Protein AF-A0A2P2C158-F1 (afdb_monomer_lite)

Radius of gyration: 28.95 Å; chains: 1; bounding box: 65×92×69 Å

pLDDT: mean 73.7, std 29.01, range [21.94, 98.81]

Foldseek 3Di:
DDDAFEEEEEEQELPLFGHQQLLLVLLVLLACVQRVRHHYDRQYFAFLAPCLQVNLVVQAPDKDWDWDWFQEQQRDIFIDTWIQGPQQEIEEHQCRFAFPVRDPDQDAPSGDSQRVLLNQLVSQPDPSHQEYEYRQPGGLYQQLLPNNQVSQPKDFADDPPDLTAIDLVSGRAGHNNAYEYAAQFQQFCADCSHQLNPPSVVSVDDPVSSVVSRVNSVSVCVRQPDDSNGGRCSGSNNSNVCCCRRHVYHYDRRRVVSCVSNVVLVSLLRGQEYEYEYAEAEPVNCPRGNNVVSVVSNVVSLHFYAYEYCYYDDDDAQRYHHLQVVQVHSVSCSHCVSVSSSHNDDDDDPRGPHRPDDDDDDDDDDDDDDDDDDDDDDDDDDDDDWDWDWDDDDPPDTDTDTDDDDDDDDDDDDPDDDDDPDPDDDDDDDDDDDDDDDDDDDDDDDDDDDDDDDDDDDDDDDDDDDDDPDDDDDDDDDD

Structure (mmCIF, N/CA/C/O backbone):
data_AF-A0A2P2C158-F1
#
_entry.id   AF-A0A2P2C158-F1
#
loop_
_atom_site.group_PDB
_atom_site.id
_atom_site.type_symbol
_atom_site.label_atom_id
_atom_site.label_alt_id
_atom_site.label_comp_id
_atom_site.label_asym_id
_atom_site.label_entity_id
_atom_site.label_seq_id
_atom_site.pdbx_PDB_ins_code
_atom_site.Cartn_x
_atom_site.Cartn_y
_atom_site.Cartn_z
_atom_site.occupancy
_atom_site.B_iso_or_equiv
_atom_site.auth_seq_id
_atom_site.auth_comp_id
_atom_site.auth_asym_id
_atom_site.auth_atom_id
_atom_site.pdbx_PDB_model_num
ATOM 1 N N . MET A 1 1 ? -27.303 4.828 34.724 1.00 49.69 1 MET A N 1
ATOM 2 C CA . MET A 1 1 ? -26.434 3.895 33.976 1.00 49.69 1 MET A CA 1
ATOM 3 C C . MET A 1 1 ? -26.102 4.553 32.654 1.00 49.69 1 MET A C 1
ATOM 5 O O . MET A 1 1 ? -27.000 5.136 32.056 1.00 49.69 1 MET A O 1
ATOM 9 N N . SER A 1 2 ? -24.827 4.560 32.266 1.00 62.56 2 SER A N 1
ATOM 10 C CA . SER A 1 2 ? -24.436 5.016 30.929 1.00 62.56 2 SER A CA 1
ATOM 11 C C . SER A 1 2 ? -25.048 4.052 29.902 1.00 62.56 2 SER A C 1
ATOM 13 O O . SER A 1 2 ? -25.154 2.861 30.185 1.00 62.56 2 SER A O 1
ATOM 15 N N . ILE A 1 3 ? -25.552 4.563 28.779 1.00 79.94 3 ILE A N 1
ATOM 16 C CA . ILE A 1 3 ? -26.057 3.713 27.693 1.00 79.94 3 ILE A CA 1
ATOM 17 C C . ILE A 1 3 ? -24.836 3.037 27.061 1.00 79.94 3 ILE A C 1
ATOM 19 O O . ILE A 1 3 ? -23.891 3.741 26.708 1.00 79.94 3 ILE A O 1
ATOM 23 N N . ALA A 1 4 ? -24.858 1.706 26.955 1.00 88.31 4 ALA A N 1
ATOM 24 C CA . ALA A 1 4 ? -23.814 0.944 26.276 1.00 88.31 4 ALA A CA 1
ATOM 25 C C . ALA A 1 4 ? -23.707 1.398 24.814 1.00 88.31 4 ALA A C 1
ATOM 27 O O . ALA A 1 4 ? -24.724 1.503 24.121 1.00 88.31 4 ALA A O 1
ATOM 28 N N . LEU A 1 5 ? -22.491 1.697 24.371 1.00 92.81 5 LEU A N 1
ATOM 29 C CA . LEU A 1 5 ? -22.207 2.180 23.023 1.00 92.81 5 LEU A CA 1
ATOM 30 C C . LEU A 1 5 ? -21.733 1.038 22.131 1.00 92.81 5 LEU A C 1
ATOM 32 O O . LEU A 1 5 ? -21.068 0.114 22.598 1.00 92.81 5 LEU A O 1
ATOM 36 N N . ARG A 1 6 ? -22.004 1.149 20.830 1.00 95.44 6 ARG A N 1
ATOM 37 C CA . ARG A 1 6 ? -21.264 0.397 19.807 1.00 95.44 6 ARG A CA 1
ATOM 38 C C . ARG A 1 6 ? -20.125 1.257 19.269 1.00 95.44 6 ARG A C 1
ATOM 40 O O . ARG A 1 6 ? -20.377 2.337 18.727 1.00 95.44 6 ARG A O 1
ATOM 47 N N . VAL A 1 7 ? -18.891 0.793 19.422 1.00 95.62 7 VAL A N 1
ATOM 48 C CA . VAL A 1 7 ? -17.674 1.510 19.033 1.00 95.62 7 VAL A CA 1
ATOM 49 C C . VAL A 1 7 ? -16.917 0.695 17.997 1.00 95.62 7 VAL A C 1
ATOM 51 O O . VAL A 1 7 ? -16.538 -0.441 18.259 1.00 95.62 7 VAL A O 1
ATOM 54 N N . VAL A 1 8 ? -16.661 1.291 16.838 1.00 97.06 8 VAL A N 1
ATOM 55 C CA . VAL A 1 8 ? -15.740 0.730 15.843 1.00 97.06 8 VAL A CA 1
ATOM 56 C C . VAL A 1 8 ? -14.360 1.324 16.083 1.00 97.06 8 VAL A C 1
ATOM 58 O O . VAL A 1 8 ? -14.235 2.543 16.187 1.00 97.06 8 VAL A O 1
ATOM 61 N N . VAL A 1 9 ? -13.329 0.489 16.160 1.00 96.12 9 VAL A N 1
ATOM 62 C CA . VAL A 1 9 ? -11.931 0.924 16.255 1.00 96.12 9 VAL A CA 1
ATOM 63 C C . VAL A 1 9 ? -11.213 0.462 14.995 1.00 96.12 9 VAL A C 1
ATOM 65 O O . VAL A 1 9 ? -11.041 -0.735 14.789 1.00 96.12 9 VAL A O 1
ATOM 68 N N . ALA A 1 10 ? -10.828 1.417 14.156 1.00 95.12 10 ALA A N 1
ATOM 69 C CA . ALA A 1 10 ? -10.247 1.211 12.838 1.00 95.12 10 ALA A CA 1
ATOM 70 C C . ALA A 1 10 ? -8.975 2.048 12.669 1.00 95.12 10 ALA A C 1
ATOM 72 O O . ALA A 1 10 ? -8.967 3.067 11.980 1.00 95.12 10 ALA A O 1
ATOM 73 N N . LEU A 1 11 ? -7.909 1.658 13.373 1.00 94.19 11 LEU A N 1
ATOM 74 C CA . LEU A 1 11 ? -6.618 2.347 13.310 1.00 94.19 11 LEU A CA 1
ATOM 75 C C . LEU A 1 11 ? -5.766 1.801 12.158 1.00 94.19 11 LEU A C 1
ATOM 77 O O . LEU A 1 11 ? -5.788 0.600 11.895 1.00 94.19 11 LEU A O 1
ATOM 81 N N . ASP A 1 12 ? -4.999 2.682 11.519 1.00 92.12 12 ASP A N 1
ATOM 82 C CA . ASP A 1 12 ? -3.845 2.328 10.690 1.00 92.12 12 ASP A CA 1
ATOM 83 C C . ASP A 1 12 ? -2.606 2.103 11.577 1.00 92.12 12 ASP A C 1
ATOM 85 O O . ASP A 1 12 ? -2.587 2.410 12.776 1.00 92.12 12 ASP A O 1
ATOM 89 N N . SER A 1 13 ? -1.547 1.582 10.970 1.00 89.31 13 SER A N 1
ATOM 90 C CA . SER A 1 13 ? -0.222 1.485 11.559 1.00 89.31 13 SER A CA 1
ATOM 91 C C . SER A 1 13 ? 0.317 2.847 12.010 1.00 89.31 13 SER A C 1
ATOM 93 O O . SER A 1 13 ? 0.141 3.902 11.387 1.00 89.31 13 SER A O 1
ATOM 95 N N . PHE A 1 14 ? 1.058 2.820 13.111 1.00 90.06 14 PHE A N 1
ATOM 96 C CA . PHE A 1 14 ? 1.853 3.951 13.558 1.00 90.06 14 PHE A CA 1
ATOM 97 C C . PHE A 1 14 ? 3.262 3.671 13.053 1.00 90.06 14 PHE A C 1
ATOM 99 O O . PHE A 1 14 ? 4.059 3.027 13.739 1.00 90.06 14 PHE A O 1
ATOM 106 N N . LYS A 1 15 ? 3.511 4.071 11.798 1.00 82.06 15 LYS A N 1
ATOM 107 C CA . LYS A 1 15 ? 4.698 3.695 11.012 1.00 82.06 15 LYS A CA 1
ATOM 108 C C . LYS A 1 15 ? 5.990 3.789 11.829 1.00 82.06 15 LYS A C 1
ATOM 110 O O . LYS A 1 15 ? 6.278 4.817 12.439 1.00 82.06 15 LYS A O 1
ATOM 115 N N . GLY A 1 16 ? 6.755 2.695 11.832 1.00 80.62 16 GLY A N 1
ATOM 116 C CA . GLY A 1 16 ? 8.004 2.564 12.589 1.00 80.62 16 GLY A CA 1
ATOM 117 C C . GLY A 1 16 ? 7.839 2.333 14.098 1.00 80.62 16 GLY A C 1
ATOM 118 O O . GLY A 1 16 ? 8.830 2.422 14.818 1.00 80.62 16 GLY A O 1
ATOM 119 N N . SER A 1 17 ? 6.624 2.069 14.592 1.00 87.38 17 SER A N 1
ATOM 120 C CA . SER A 1 17 ? 6.346 1.943 16.028 1.00 87.38 17 SER A CA 1
ATOM 121 C C . SER A 1 17 ? 5.428 0.762 16.380 1.00 87.38 17 SER A C 1
ATOM 123 O O . SER A 1 17 ? 5.844 -0.113 17.136 1.00 87.38 17 SER A O 1
ATOM 125 N N . ILE A 1 18 ? 4.205 0.702 15.843 1.00 90.31 18 ILE A N 1
ATOM 126 C CA . ILE A 1 18 ? 3.242 -0.389 16.101 1.00 90.31 18 ILE A CA 1
ATOM 127 C C . ILE A 1 18 ? 2.378 -0.641 14.861 1.00 90.31 18 ILE A C 1
ATOM 129 O O . ILE A 1 18 ? 2.012 0.305 14.157 1.00 90.31 18 ILE A O 1
ATOM 133 N N . ASP A 1 19 ? 2.063 -1.907 14.580 1.00 90.19 19 ASP A N 1
ATOM 134 C CA . ASP A 1 19 ? 1.178 -2.263 13.470 1.00 90.19 19 ASP A CA 1
ATOM 135 C C . ASP A 1 19 ? -0.299 -1.946 13.775 1.00 90.19 19 ASP A C 1
ATOM 137 O O . ASP A 1 19 ? -0.689 -1.685 14.915 1.00 90.19 19 ASP A O 1
ATOM 141 N N . ALA A 1 20 ? -1.132 -1.934 12.732 1.00 91.62 20 ALA A N 1
ATOM 142 C CA . ALA A 1 20 ? -2.544 -1.572 12.832 1.00 91.62 20 ALA A CA 1
ATOM 143 C C . ALA A 1 20 ? -3.345 -2.500 13.766 1.00 91.62 20 ALA A C 1
ATOM 145 O O . ALA A 1 20 ? -4.230 -2.039 14.496 1.00 91.62 20 ALA A O 1
ATOM 146 N N . ALA A 1 21 ? -3.044 -3.803 13.762 1.00 90.00 21 ALA A N 1
ATOM 147 C CA . ALA A 1 21 ? -3.765 -4.802 14.545 1.00 90.00 21 ALA A CA 1
ATOM 148 C C . ALA A 1 21 ? -3.459 -4.657 16.039 1.00 90.00 21 ALA A C 1
ATOM 150 O O . ALA A 1 21 ? -4.377 -4.640 16.867 1.00 90.00 21 ALA A O 1
ATOM 151 N N . ASP A 1 22 ? -2.185 -4.500 16.380 1.00 91.75 22 ASP A N 1
ATOM 152 C CA . ASP A 1 22 ? -1.722 -4.286 17.744 1.00 91.75 22 ASP A CA 1
ATOM 153 C C . ASP A 1 22 ? -2.149 -2.912 18.266 1.00 91.75 22 ASP A C 1
ATOM 155 O O . ASP A 1 22 ? -2.610 -2.816 19.405 1.00 91.75 22 ASP A O 1
ATOM 159 N N . ALA A 1 23 ? -2.107 -1.867 17.433 1.00 93.88 23 ALA A N 1
ATOM 160 C CA . ALA A 1 23 ? -2.603 -0.544 17.805 1.00 93.88 23 ALA A CA 1
ATOM 161 C C . ALA A 1 23 ? -4.105 -0.571 18.124 1.00 93.88 23 ALA A C 1
ATOM 163 O O . ALA A 1 23 ? -4.541 -0.069 19.165 1.00 93.88 23 ALA A O 1
ATOM 164 N N . THR A 1 24 ? -4.896 -1.205 17.253 1.00 94.88 24 THR A N 1
ATOM 165 C CA . THR A 1 24 ? -6.348 -1.358 17.425 1.00 94.88 24 THR A CA 1
ATOM 166 C C . THR A 1 24 ? -6.674 -2.144 18.700 1.00 94.88 24 THR A C 1
ATOM 168 O O . THR A 1 24 ? -7.564 -1.755 19.462 1.00 94.88 24 THR A O 1
ATOM 171 N N . ARG A 1 25 ? -5.917 -3.212 18.990 1.00 94.50 25 ARG A N 1
ATOM 172 C CA . ARG A 1 25 ? -6.082 -4.027 20.205 1.00 94.50 25 ARG A CA 1
ATOM 173 C C . ARG A 1 25 ? -5.700 -3.268 21.475 1.00 94.50 25 ARG A C 1
ATOM 175 O O . ARG A 1 25 ? -6.456 -3.311 22.444 1.00 94.50 25 ARG A O 1
ATOM 182 N N . ALA A 1 26 ? -4.577 -2.550 21.456 1.00 95.44 26 ALA A N 1
ATOM 183 C CA . ALA A 1 26 ? -4.111 -1.718 22.564 1.00 95.44 26 ALA A CA 1
ATOM 184 C C . ALA A 1 26 ? -5.146 -0.637 22.916 1.00 95.44 26 ALA A C 1
ATOM 186 O O . ALA A 1 26 ? -5.541 -0.494 24.076 1.00 95.44 26 ALA A O 1
ATOM 187 N N . PHE A 1 27 ? -5.675 0.059 21.904 1.00 95.06 27 PHE A N 1
ATOM 188 C CA . PHE A 1 27 ? -6.747 1.033 22.105 1.00 95.06 27 PHE A CA 1
ATOM 189 C C . PHE A 1 27 ? -8.012 0.383 22.683 1.00 95.06 27 PHE A C 1
ATOM 191 O O . PHE A 1 27 ? -8.583 0.883 23.656 1.00 95.06 27 PHE A O 1
ATOM 198 N N . GLY A 1 28 ? -8.435 -0.755 22.123 1.00 94.94 28 GLY A N 1
ATOM 199 C CA . GLY A 1 28 ? -9.600 -1.499 22.606 1.00 94.94 28 GLY A CA 1
ATOM 200 C C . GLY A 1 28 ? -9.470 -1.945 24.067 1.00 94.94 28 GLY A C 1
ATOM 201 O O . GLY A 1 28 ? -10.440 -1.855 24.826 1.00 94.94 28 GLY A O 1
ATOM 202 N N . ALA A 1 29 ? -8.274 -2.362 24.489 1.00 94.69 29 ALA A N 1
ATOM 203 C CA . ALA A 1 29 ? -7.986 -2.717 25.877 1.00 94.69 29 ALA A CA 1
ATOM 204 C C . ALA A 1 29 ? -8.114 -1.503 26.813 1.00 94.69 29 ALA A C 1
ATOM 206 O O . ALA A 1 29 ? -8.802 -1.584 27.836 1.00 94.69 29 ALA A O 1
ATOM 207 N N . GLY A 1 30 ? -7.536 -0.359 26.429 1.00 93.12 30 GLY A N 1
ATOM 208 C CA . GLY A 1 30 ? -7.653 0.889 27.189 1.00 93.12 30 GLY A CA 1
ATOM 209 C C . GLY A 1 30 ? -9.092 1.397 27.306 1.00 93.12 30 GLY A C 1
ATOM 210 O O . GLY A 1 30 ? -9.507 1.861 28.371 1.00 93.12 30 GLY A O 1
ATOM 211 N N . TRP A 1 31 ? -9.887 1.254 26.240 1.00 92.75 31 TRP A N 1
ATOM 212 C CA . TRP A 1 31 ? -11.315 1.581 26.251 1.00 92.75 31 TRP A CA 1
ATOM 213 C C . TRP A 1 31 ? -12.105 0.678 27.206 1.00 92.75 31 TRP A C 1
ATOM 215 O O . TRP A 1 31 ? -12.826 1.161 28.085 1.00 92.75 31 TRP A O 1
ATOM 225 N N . SER A 1 32 ? -11.932 -0.639 27.069 1.00 92.56 32 SER A N 1
ATOM 226 C CA . SER A 1 32 ? -12.667 -1.650 27.842 1.00 92.56 32 SER A CA 1
ATOM 227 C C . SER A 1 32 ? -12.382 -1.570 29.342 1.00 92.56 32 SER A C 1
ATOM 229 O O . SER A 1 32 ? -13.257 -1.871 30.150 1.00 92.56 32 SER A O 1
ATOM 231 N N . ALA A 1 33 ? -11.186 -1.115 29.732 1.00 91.12 33 ALA A N 1
ATOM 232 C CA . ALA A 1 33 ? -10.822 -0.912 31.134 1.00 91.12 33 ALA A CA 1
ATOM 233 C C . ALA A 1 33 ? -11.689 0.149 31.844 1.00 91.12 33 ALA A C 1
ATOM 235 O O . ALA A 1 33 ? -11.825 0.113 33.067 1.00 91.12 33 ALA A O 1
ATOM 236 N N . VAL A 1 34 ? -12.273 1.089 31.092 1.00 89.50 34 VAL A N 1
ATOM 237 C CA . VAL A 1 34 ? -13.102 2.186 31.627 1.00 89.50 34 VAL A CA 1
ATOM 238 C C . VAL A 1 34 ? -14.587 1.991 31.315 1.00 89.50 34 VAL A C 1
ATOM 240 O O . VAL A 1 34 ? -15.435 2.427 32.096 1.00 89.50 34 VAL A O 1
ATOM 243 N N . ARG A 1 35 ? -14.907 1.368 30.175 1.00 90.88 35 ARG A N 1
ATOM 244 C CA . ARG A 1 35 ? -16.277 1.150 29.679 1.00 90.88 35 ARG A CA 1
ATOM 245 C C . ARG A 1 35 ? -16.497 -0.315 29.271 1.00 90.88 35 ARG A C 1
ATOM 247 O O . ARG A 1 35 ? -16.692 -0.592 28.089 1.00 90.88 35 ARG A O 1
ATOM 254 N N . PRO A 1 36 ? -16.445 -1.264 30.223 1.00 91.19 36 PRO A N 1
ATOM 255 C CA . PRO A 1 36 ? -16.548 -2.697 29.934 1.00 91.19 36 PRO A CA 1
ATOM 256 C C . PRO A 1 36 ? -17.916 -3.121 29.376 1.00 91.19 36 PRO A C 1
ATOM 258 O O . PRO A 1 36 ? -18.048 -4.229 28.865 1.00 91.19 36 PRO A O 1
ATOM 261 N N . GLU A 1 37 ? -18.944 -2.277 29.500 1.00 92.56 37 GLU A N 1
ATOM 262 C CA . GLU A 1 37 ? -20.283 -2.524 28.963 1.00 92.56 37 GLU A CA 1
ATOM 263 C C . GLU A 1 37 ? -20.447 -2.168 27.476 1.00 92.56 37 GLU A C 1
ATOM 265 O O . GLU A 1 37 ? -21.460 -2.537 26.879 1.00 92.56 37 GLU A O 1
ATOM 270 N N . ASP A 1 38 ? -19.501 -1.429 26.890 1.00 93.94 38 ASP A N 1
ATOM 271 C CA . ASP A 1 38 ? -19.548 -1.054 25.477 1.00 93.94 38 ASP A CA 1
ATOM 272 C C . ASP A 1 38 ? -19.171 -2.239 24.575 1.00 93.94 38 ASP A C 1
ATOM 274 O O . ASP A 1 38 ? -18.333 -3.076 24.908 1.00 93.94 38 ASP A O 1
ATOM 278 N N . HIS A 1 39 ? -19.767 -2.281 23.387 1.00 95.44 39 HIS A N 1
ATOM 279 C CA . HIS A 1 39 ? -19.433 -3.249 22.351 1.00 95.44 39 HIS A CA 1
ATOM 280 C C . HIS A 1 39 ? -18.357 -2.678 21.430 1.00 95.44 39 HIS A C 1
ATOM 282 O O . HIS A 1 39 ? -18.573 -1.628 20.821 1.00 95.44 39 HIS A O 1
ATOM 288 N N . LEU A 1 40 ? -17.234 -3.382 21.283 1.00 95.50 40 LEU A N 1
ATOM 289 C CA . LEU A 1 40 ? -16.130 -2.976 20.415 1.00 95.50 40 LEU A CA 1
ATOM 290 C C . LEU A 1 40 ? -16.029 -3.878 19.186 1.00 95.50 40 LEU A C 1
ATOM 292 O O . LEU A 1 40 ? -15.823 -5.082 19.310 1.00 95.50 40 LEU A O 1
ATOM 296 N N . ASP A 1 41 ? -16.110 -3.261 18.014 1.00 95.44 41 ASP A N 1
ATOM 297 C CA . ASP A 1 41 ? -15.758 -3.862 16.731 1.00 95.44 41 ASP A CA 1
ATOM 298 C C . ASP A 1 41 ? -14.318 -3.428 16.389 1.00 95.44 41 ASP A C 1
ATOM 300 O O . ASP A 1 41 ? -14.074 -2.270 16.042 1.00 95.44 41 ASP A O 1
ATOM 304 N N . LEU A 1 42 ? -13.347 -4.333 16.558 1.00 94.69 42 LEU A N 1
ATOM 305 C CA . LEU A 1 42 ? -11.923 -4.080 16.303 1.00 94.69 42 LEU A CA 1
ATOM 306 C C . LEU A 1 42 ? -11.580 -4.443 14.854 1.00 94.69 42 LEU A C 1
ATOM 308 O O . LEU A 1 42 ? -11.435 -5.619 14.528 1.00 94.69 42 LEU A O 1
ATOM 312 N N . LEU A 1 43 ? -11.463 -3.432 13.997 1.00 94.25 43 LEU A N 1
ATOM 313 C CA . LEU A 1 43 ? -11.322 -3.571 12.548 1.00 94.25 43 LEU A CA 1
ATOM 314 C C . LEU A 1 43 ? -10.077 -2.808 12.072 1.00 94.25 43 LEU A C 1
ATOM 316 O O . LEU A 1 43 ? -10.221 -1.703 11.547 1.00 94.25 43 LEU A O 1
ATOM 320 N N . PRO A 1 44 ? -8.858 -3.339 12.294 1.00 93.44 44 PRO A N 1
ATOM 321 C CA . PRO A 1 44 ? -7.633 -2.651 11.899 1.00 93.44 44 PRO A CA 1
ATOM 322 C C . PRO A 1 44 ? -7.638 -2.354 10.400 1.00 93.44 44 PRO A C 1
ATOM 324 O O . PRO A 1 44 ? -8.147 -3.140 9.602 1.00 93.44 44 PRO A O 1
ATOM 327 N N . MET A 1 45 ? -7.069 -1.215 10.027 1.00 92.06 45 MET A N 1
ATOM 328 C CA . MET A 1 45 ? -7.071 -0.720 8.656 1.00 92.06 45 MET A CA 1
ATOM 329 C C . MET A 1 45 ? -5.666 -0.698 8.067 1.00 92.06 45 MET A C 1
ATOM 331 O O . MET A 1 45 ? -4.671 -0.642 8.784 1.00 92.06 45 MET A O 1
ATOM 335 N N . ALA A 1 46 ? -5.609 -0.720 6.741 1.00 89.19 46 ALA A N 1
ATOM 336 C CA . ALA A 1 46 ? -4.412 -0.462 5.957 1.00 89.19 46 ALA A CA 1
ATOM 337 C C . ALA A 1 46 ? -4.812 0.256 4.661 1.00 89.19 46 ALA A C 1
ATOM 339 O O . ALA A 1 46 ? -5.996 0.337 4.315 1.00 89.19 46 ALA A O 1
ATOM 340 N N . ASP A 1 47 ? -3.820 0.782 3.953 1.00 82.81 47 ASP A N 1
ATOM 341 C CA . ASP A 1 47 ? -3.987 1.508 2.695 1.00 82.81 47 ASP A CA 1
ATOM 342 C C . ASP A 1 47 ? -3.529 0.683 1.473 1.00 82.81 47 ASP A C 1
ATOM 344 O O . ASP A 1 47 ? -3.724 1.072 0.336 1.00 82.81 47 ASP A O 1
ATOM 348 N N . GLY A 1 48 ? -3.018 -0.535 1.658 1.00 80.06 48 GLY A N 1
ATOM 349 C CA . GLY A 1 48 ? -2.371 -1.293 0.581 1.00 80.06 48 GLY A CA 1
ATOM 350 C C . GLY A 1 48 ? -0.847 -1.178 0.629 1.00 80.06 48 GLY A C 1
ATOM 351 O O . GLY A 1 48 ? -0.158 -1.681 -0.255 1.00 80.06 48 GLY A O 1
ATOM 352 N N . GLY A 1 49 ? -0.290 -0.523 1.645 1.00 82.38 49 GLY A N 1
ATOM 353 C CA . GLY A 1 49 ? 1.106 -0.658 2.033 1.00 82.38 49 GLY A CA 1
ATOM 354 C C . GLY A 1 49 ? 1.351 -1.778 3.040 1.00 82.38 49 GLY A C 1
ATOM 355 O O . GLY A 1 49 ? 0.694 -2.819 3.039 1.00 82.38 49 GLY A O 1
ATOM 356 N N . GLU A 1 50 ? 2.338 -1.538 3.898 1.00 83.62 50 GLU A N 1
ATOM 357 C CA . GLU A 1 50 ? 2.745 -2.435 4.976 1.00 83.62 50 GLU A CA 1
ATOM 358 C C . GLU A 1 50 ? 1.583 -2.750 5.929 1.00 83.62 50 GLU A C 1
ATOM 360 O O . GLU A 1 50 ? 0.892 -1.849 6.402 1.00 83.62 50 GLU A O 1
ATOM 365 N N . GLY A 1 51 ? 1.387 -4.037 6.229 1.00 84.00 51 GLY A N 1
ATOM 366 C CA . GLY A 1 51 ? 0.382 -4.495 7.195 1.00 84.00 51 GLY A CA 1
ATOM 367 C C . GLY A 1 51 ? -0.967 -4.878 6.580 1.00 84.00 51 GLY A C 1
ATOM 368 O O . GLY A 1 51 ? -1.816 -5.434 7.278 1.00 84.00 51 GLY A O 1
ATOM 369 N N . THR A 1 52 ? -1.144 -4.689 5.273 1.00 89.06 52 THR A N 1
ATOM 370 C CA . THR A 1 52 ? -2.317 -5.144 4.509 1.00 89.06 52 THR A CA 1
ATOM 371 C C . THR A 1 52 ? -2.566 -6.649 4.656 1.00 89.06 52 THR A C 1
ATOM 373 O O . THR A 1 52 ? -3.706 -7.062 4.873 1.00 89.06 52 THR A O 1
ATOM 376 N N . LEU A 1 53 ? -1.522 -7.486 4.604 1.00 89.31 53 LEU A N 1
ATOM 377 C CA . LEU A 1 53 ? -1.641 -8.933 4.795 1.00 89.31 53 LEU A CA 1
ATOM 378 C C . LEU A 1 53 ? -2.169 -9.260 6.190 1.00 89.31 53 LEU A C 1
ATOM 380 O O . LEU A 1 53 ? -3.019 -10.131 6.316 1.00 89.31 53 LEU A O 1
ATOM 384 N N . ALA A 1 54 ? -1.688 -8.566 7.226 1.00 86.12 54 ALA A N 1
ATOM 385 C CA . ALA A 1 54 ? -2.121 -8.795 8.604 1.00 86.12 54 ALA A CA 1
ATOM 386 C C . ALA A 1 54 ? -3.583 -8.372 8.813 1.00 86.12 54 ALA A C 1
ATOM 388 O O . ALA A 1 54 ? -4.348 -9.094 9.453 1.00 86.12 54 ALA A O 1
ATOM 389 N N . VAL A 1 55 ? -3.989 -7.243 8.223 1.00 85.75 55 VAL A N 1
ATOM 390 C CA . VAL A 1 55 ? -5.384 -6.780 8.233 1.00 85.75 55 VAL A CA 1
ATOM 391 C C . VAL A 1 55 ? -6.300 -7.812 7.577 1.00 85.75 55 VAL A C 1
ATOM 393 O O . VAL A 1 55 ? -7.266 -8.257 8.199 1.00 85.75 55 VAL A O 1
ATOM 396 N N . LEU A 1 56 ? -5.972 -8.264 6.365 1.00 86.44 56 LEU A N 1
ATOM 397 C CA . LEU A 1 56 ? -6.793 -9.240 5.645 1.00 86.44 56 LEU A CA 1
ATOM 398 C C . LEU A 1 56 ? -6.791 -10.622 6.308 1.00 86.44 56 LEU A C 1
ATOM 400 O O . LEU A 1 56 ? -7.832 -11.272 6.357 1.00 86.44 56 LEU A O 1
ATOM 404 N N . GLU A 1 57 ? -5.662 -11.047 6.872 1.00 86.56 57 GLU A N 1
ATOM 405 C CA . GLU A 1 57 ? -5.552 -12.289 7.646 1.00 86.56 57 GLU A CA 1
ATOM 406 C C . GLU A 1 57 ? -6.434 -12.259 8.900 1.00 86.56 57 GLU A C 1
ATOM 408 O O . GLU A 1 57 ? -7.066 -13.257 9.235 1.00 86.56 57 GLU A O 1
ATOM 413 N N . SER A 1 58 ? -6.543 -11.104 9.564 1.00 78.56 58 SER A N 1
ATOM 414 C CA . SER A 1 58 ? -7.428 -10.948 10.724 1.00 78.56 58 SER A CA 1
ATOM 415 C C . S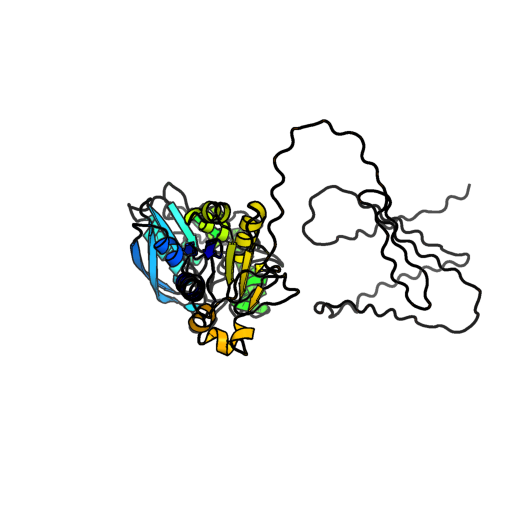ER A 1 58 ? -8.919 -10.973 10.360 1.00 78.56 58 SER A C 1
ATOM 417 O O . SER A 1 58 ? -9.743 -11.384 11.178 1.00 78.56 58 SER A O 1
ATOM 419 N N . ALA A 1 59 ? -9.267 -10.568 9.135 1.00 75.12 59 ALA A N 1
ATOM 420 C CA . ALA A 1 59 ? -10.644 -10.515 8.652 1.00 75.12 59 ALA A CA 1
ATOM 421 C C . ALA A 1 59 ? -11.112 -11.830 7.996 1.00 75.12 59 ALA A C 1
ATOM 423 O O . ALA A 1 59 ? -12.298 -12.163 8.048 1.00 75.12 59 ALA A O 1
ATOM 424 N N . ALA A 1 60 ? -10.205 -12.597 7.383 1.00 75.44 60 ALA A N 1
ATOM 425 C CA . ALA A 1 60 ? -10.534 -13.801 6.623 1.00 75.44 60 ALA A CA 1
ATOM 426 C C . ALA A 1 60 ? -10.369 -15.084 7.457 1.00 75.44 60 ALA A C 1
ATOM 428 O O . ALA A 1 60 ? -9.268 -15.491 7.811 1.00 75.44 60 ALA A O 1
ATOM 429 N N . SER A 1 61 ? -11.466 -15.811 7.685 1.00 68.00 61 SER A N 1
ATOM 430 C CA . SER A 1 61 ? -11.519 -16.974 8.594 1.00 68.00 61 SER A CA 1
ATOM 431 C C . SER A 1 61 ? -10.696 -18.203 8.162 1.00 68.00 61 SER A C 1
ATOM 433 O O . SER A 1 61 ? -10.655 -19.192 8.890 1.00 68.00 61 SER A O 1
ATOM 435 N N . ALA A 1 62 ? -10.084 -18.186 6.975 1.00 82.88 62 ALA A N 1
ATOM 436 C CA . ALA A 1 62 ? -9.340 -19.320 6.420 1.00 82.88 62 ALA A CA 1
ATOM 437 C C . ALA A 1 62 ? -8.234 -18.895 5.432 1.00 82.88 62 ALA A C 1
ATOM 439 O O . ALA A 1 62 ? -7.960 -19.600 4.459 1.00 82.88 62 ALA A O 1
ATOM 440 N N . SER A 1 63 ? -7.603 -17.737 5.651 1.00 89.75 63 SER A N 1
ATOM 441 C CA . SER A 1 63 ? -6.427 -17.353 4.866 1.00 89.75 63 SER A CA 1
ATOM 442 C C . SER A 1 63 ? -5.166 -18.097 5.317 1.00 89.75 63 SER A C 1
ATOM 444 O O . SER A 1 63 ? -5.005 -18.390 6.502 1.00 89.75 63 SER A O 1
ATOM 446 N N . ARG A 1 64 ? -4.235 -18.359 4.393 1.00 92.88 64 ARG A N 1
ATOM 447 C CA . ARG A 1 64 ? -2.906 -18.909 4.705 1.00 92.88 64 ARG A CA 1
ATOM 448 C C . ARG A 1 64 ? -1.797 -18.033 4.144 1.00 92.88 64 ARG A C 1
ATOM 450 O O . ARG A 1 64 ? -1.854 -17.628 2.985 1.00 92.88 64 ARG A O 1
ATOM 457 N N . ARG A 1 65 ? -0.743 -17.807 4.927 1.00 94.88 65 ARG A N 1
ATOM 458 C CA . ARG A 1 65 ? 0.510 -17.248 4.408 1.00 94.88 65 ARG A CA 1
ATOM 459 C C . ARG A 1 65 ? 1.268 -18.309 3.621 1.00 94.88 65 ARG A C 1
ATOM 461 O O . ARG A 1 65 ? 1.376 -19.458 4.051 1.00 94.88 65 ARG A O 1
ATOM 468 N N . VAL A 1 66 ? 1.811 -17.914 2.479 1.00 97.06 66 VAL A N 1
ATOM 469 C CA . VAL A 1 66 ? 2.654 -18.747 1.625 1.00 97.06 66 VAL A CA 1
ATOM 470 C C . VAL A 1 66 ? 4.060 -18.155 1.626 1.00 97.06 66 VAL A C 1
ATOM 472 O O . VAL A 1 66 ? 4.288 -17.149 0.952 1.00 97.06 66 VAL A O 1
ATOM 475 N N . PRO A 1 67 ? 4.993 -18.727 2.410 1.00 97.88 67 PRO A N 1
ATOM 476 C CA . PRO A 1 67 ? 6.358 -18.229 2.483 1.00 97.88 67 PRO A CA 1
ATOM 477 C C . PRO A 1 67 ? 7.067 -18.324 1.134 1.00 97.88 67 PRO A C 1
ATOM 479 O O . PRO A 1 67 ? 6.925 -19.312 0.410 1.00 97.88 67 PRO A O 1
ATOM 482 N N . ILE A 1 68 ? 7.869 -17.314 0.826 1.00 98.25 68 ILE A N 1
ATOM 483 C CA . ILE A 1 68 ? 8.702 -17.260 -0.368 1.00 98.25 68 ILE A CA 1
ATOM 484 C C . ILE A 1 68 ? 9.964 -16.451 -0.070 1.00 98.25 68 ILE A C 1
ATOM 486 O O . ILE A 1 68 ? 9.944 -15.500 0.710 1.00 98.25 68 ILE A O 1
ATOM 490 N N . ARG A 1 69 ? 11.070 -16.830 -0.707 1.00 98.44 69 ARG A N 1
ATOM 491 C CA . ARG A 1 69 ? 12.288 -16.026 -0.736 1.00 98.44 69 ARG A CA 1
ATOM 492 C C . ARG A 1 69 ? 12.404 -15.372 -2.104 1.00 98.44 69 ARG A C 1
ATOM 494 O O . ARG A 1 69 ? 12.338 -16.077 -3.109 1.00 98.44 69 ARG A O 1
ATOM 501 N N . VAL A 1 70 ? 12.574 -14.057 -2.111 1.00 98.62 70 VAL A N 1
ATOM 502 C CA . VAL A 1 70 ? 12.640 -13.229 -3.320 1.00 98.62 70 VAL A CA 1
ATOM 503 C C . VAL A 1 70 ? 13.903 -12.373 -3.341 1.00 98.62 70 VAL A C 1
ATOM 505 O O . VAL A 1 70 ? 14.601 -12.243 -2.332 1.00 98.62 70 VAL A O 1
ATOM 508 N N . THR A 1 71 ? 14.194 -11.772 -4.484 1.00 98.50 71 THR A N 1
ATOM 509 C CA . THR A 1 71 ? 15.236 -10.763 -4.660 1.00 98.50 71 THR A CA 1
ATOM 510 C C . THR A 1 71 ? 14.773 -9.440 -4.053 1.00 98.50 71 THR A C 1
ATOM 512 O O . THR A 1 71 ? 13.879 -8.779 -4.578 1.00 98.50 71 THR A O 1
ATOM 515 N N . GLY A 1 72 ? 15.381 -9.041 -2.940 1.00 97.81 72 GLY 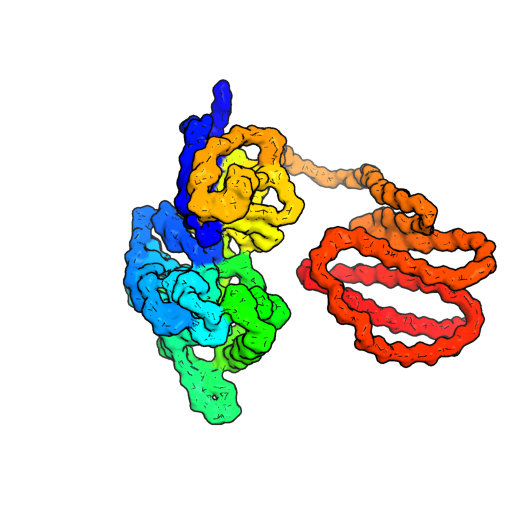A N 1
ATOM 516 C CA . GLY A 1 72 ? 15.118 -7.763 -2.290 1.00 97.81 72 GLY A CA 1
ATOM 517 C C . GLY A 1 72 ? 15.522 -6.566 -3.160 1.00 97.81 72 GLY A C 1
ATOM 518 O O . GLY A 1 72 ? 16.211 -6.721 -4.173 1.00 97.81 72 GLY A O 1
ATOM 519 N N . PRO A 1 73 ? 15.121 -5.349 -2.761 1.00 97.25 73 PRO A N 1
ATOM 520 C CA . PRO A 1 73 ? 15.279 -4.160 -3.591 1.00 97.25 73 PRO A CA 1
ATOM 521 C C . PRO A 1 73 ? 16.740 -3.789 -3.863 1.00 97.25 73 PRO A C 1
ATOM 523 O O . PRO A 1 73 ? 17.001 -3.173 -4.884 1.00 97.25 73 PRO A O 1
ATOM 526 N N . ASP A 1 74 ? 17.692 -4.209 -3.027 1.00 95.81 74 ASP A N 1
ATOM 527 C CA . ASP A 1 74 ? 19.135 -4.018 -3.236 1.00 95.81 74 ASP A CA 1
ATOM 528 C C . ASP A 1 74 ? 19.861 -5.289 -3.725 1.00 95.81 74 ASP A C 1
ATOM 530 O O . ASP A 1 74 ? 21.076 -5.436 -3.574 1.00 95.81 74 ASP A O 1
ATOM 534 N N . GLY A 1 75 ? 19.111 -6.246 -4.280 1.00 95.38 75 GLY A N 1
ATOM 535 C CA . GLY A 1 75 ? 19.629 -7.493 -4.848 1.00 95.38 75 GLY A CA 1
ATOM 536 C C . GLY A 1 75 ? 19.919 -8.600 -3.829 1.00 95.38 75 GLY A C 1
ATOM 537 O O . GLY A 1 75 ? 20.188 -9.737 -4.220 1.00 95.38 75 GLY A O 1
ATOM 538 N N . ARG A 1 76 ? 19.854 -8.321 -2.522 1.00 96.81 76 ARG A N 1
ATOM 539 C CA . ARG A 1 76 ? 20.008 -9.355 -1.485 1.00 96.81 76 ARG A CA 1
ATOM 540 C C . ARG A 1 76 ? 18.719 -10.170 -1.342 1.00 96.81 76 ARG A C 1
ATOM 542 O O . ARG A 1 76 ? 17.642 -9.608 -1.503 1.00 96.81 76 ARG A O 1
ATOM 549 N N . PRO A 1 77 ? 18.779 -11.459 -0.965 1.00 97.44 77 PRO A N 1
ATOM 550 C CA . PRO A 1 77 ? 17.567 -12.228 -0.702 1.00 97.44 77 PRO A CA 1
ATOM 551 C C . PRO A 1 77 ? 16.739 -11.638 0.449 1.00 97.44 77 PRO A C 1
ATOM 553 O O . PRO A 1 77 ? 17.296 -11.266 1.485 1.00 97.44 77 PRO A O 1
ATOM 556 N N . ALA A 1 78 ? 15.420 -11.617 0.281 1.00 96.75 78 ALA A N 1
ATOM 557 C CA . ALA A 1 78 ? 14.441 -11.230 1.289 1.00 96.75 78 ALA A CA 1
ATOM 558 C C . ALA A 1 78 ? 13.447 -12.378 1.517 1.00 96.75 78 ALA A C 1
ATOM 560 O O . ALA A 1 78 ? 12.899 -12.938 0.566 1.00 96.75 78 ALA A O 1
ATOM 561 N N . ASP A 1 79 ? 13.232 -12.736 2.783 1.00 97.38 79 ASP A N 1
ATOM 562 C CA . ASP A 1 79 ? 12.180 -13.671 3.177 1.00 97.38 79 ASP A CA 1
ATOM 563 C C . ASP A 1 79 ? 10.875 -12.924 3.376 1.00 97.38 79 ASP A C 1
ATOM 565 O O . ASP A 1 79 ? 10.820 -11.925 4.092 1.00 97.38 79 ASP A O 1
ATOM 569 N N . THR A 1 80 ? 9.819 -13.429 2.756 1.00 95.75 80 THR A N 1
ATOM 570 C CA . THR A 1 80 ? 8.496 -12.824 2.822 1.00 95.75 80 THR A CA 1
ATOM 571 C C . THR A 1 80 ? 7.415 -13.888 2.663 1.00 95.75 80 THR A C 1
ATOM 573 O O . THR A 1 80 ? 7.687 -15.092 2.631 1.00 95.75 80 THR A O 1
ATOM 576 N N . ALA A 1 81 ? 6.165 -13.457 2.597 1.00 96.44 81 ALA A N 1
ATOM 577 C CA . ALA A 1 81 ? 5.040 -14.304 2.259 1.00 96.44 81 ALA A CA 1
ATOM 578 C C . ALA A 1 81 ? 3.995 -13.499 1.493 1.00 96.44 81 ALA A C 1
ATOM 580 O O . ALA A 1 81 ? 3.867 -12.293 1.680 1.00 96.44 81 ALA A O 1
ATOM 581 N N . TRP A 1 82 ? 3.207 -14.190 0.681 1.00 97.00 82 TRP A N 1
ATOM 582 C CA . TRP A 1 82 ? 1.937 -13.671 0.181 1.00 97.00 82 TRP A CA 1
ATOM 583 C C . TRP A 1 82 ? 0.782 -14.392 0.874 1.00 97.00 82 TRP A C 1
ATOM 585 O O . TRP A 1 82 ? 0.948 -15.500 1.392 1.00 97.00 82 TRP A O 1
ATOM 595 N N . LEU A 1 83 ? -0.382 -13.756 0.939 1.00 96.00 83 LEU A N 1
ATOM 596 C CA . LEU A 1 83 ? -1.567 -14.327 1.578 1.00 96.00 83 LEU A CA 1
ATOM 597 C C . LEU A 1 83 ? -2.444 -14.995 0.521 1.00 96.00 83 LEU A C 1
ATOM 599 O O . LEU A 1 83 ? -2.702 -14.396 -0.517 1.00 96.00 83 LEU A O 1
ATOM 603 N N . LEU A 1 84 ? -2.920 -16.210 0.783 1.00 96.00 84 LEU A N 1
ATOM 604 C CA . LEU A 1 84 ? -3.990 -16.842 0.016 1.00 96.00 84 LEU A CA 1
ATOM 605 C C . LEU A 1 84 ? -5.265 -16.851 0.851 1.00 96.00 84 LEU A C 1
ATOM 607 O O . LEU A 1 84 ? -5.318 -17.522 1.882 1.00 96.00 84 LEU A O 1
ATOM 611 N N . CYS A 1 85 ? -6.285 -16.141 0.390 1.00 93.00 85 CYS A N 1
ATOM 612 C CA . CYS A 1 85 ? -7.617 -16.136 0.976 1.00 93.00 85 CYS A CA 1
ATOM 613 C C . CYS A 1 85 ? -8.432 -17.360 0.529 1.00 93.00 85 CYS A C 1
ATOM 615 O O . CYS A 1 85 ? -8.161 -17.984 -0.498 1.00 93.00 85 CYS A O 1
ATOM 617 N N . ALA A 1 86 ? -9.469 -17.689 1.300 1.00 91.06 86 ALA A N 1
ATOM 618 C CA . ALA A 1 86 ? -10.313 -18.863 1.067 1.00 91.06 86 ALA A CA 1
ATOM 619 C C . ALA A 1 86 ? -11.098 -18.822 -0.258 1.00 91.06 86 ALA A C 1
ATOM 621 O O . ALA A 1 86 ? -11.463 -19.864 -0.795 1.00 91.06 86 ALA A O 1
ATOM 622 N N . ASP A 1 87 ? -11.350 -17.625 -0.787 1.00 90.69 87 ASP A N 1
ATOM 623 C CA . ASP A 1 87 ? -12.015 -17.388 -2.072 1.00 90.69 87 ASP A CA 1
ATOM 624 C C . ASP A 1 87 ? -11.063 -17.503 -3.282 1.00 90.69 87 ASP A C 1
ATOM 626 O O . ASP A 1 87 ? -11.486 -17.334 -4.428 1.00 90.69 87 ASP A O 1
ATOM 630 N N . GLY A 1 88 ? -9.781 -17.800 -3.044 1.00 94.19 88 GLY A N 1
ATOM 631 C CA . GLY A 1 88 ? -8.741 -17.857 -4.068 1.00 94.19 88 GLY A CA 1
ATOM 632 C C . GLY A 1 88 ? -8.104 -16.502 -4.384 1.00 94.19 88 GLY A C 1
ATOM 633 O O . GLY A 1 88 ? -7.355 -16.400 -5.358 1.00 94.19 88 GLY A O 1
ATOM 634 N N . THR A 1 89 ? -8.372 -15.452 -3.603 1.00 94.88 89 THR A N 1
ATOM 635 C CA . THR A 1 89 ? -7.655 -14.178 -3.736 1.00 94.88 89 THR A CA 1
ATOM 636 C C . THR A 1 89 ? -6.246 -14.308 -3.153 1.00 94.88 89 THR A C 1
ATOM 638 O O . THR A 1 89 ? -6.082 -14.597 -1.969 1.00 94.88 89 THR A O 1
ATOM 641 N N . ALA A 1 90 ? -5.219 -14.085 -3.975 1.00 96.88 90 ALA A N 1
ATOM 642 C CA . ALA A 1 90 ? -3.846 -13.911 -3.514 1.00 96.88 90 ALA A CA 1
ATOM 643 C C . ALA A 1 90 ? -3.550 -12.432 -3.259 1.00 96.88 90 ALA A C 1
ATOM 645 O O . ALA A 1 90 ? -3.906 -11.587 -4.079 1.00 96.88 90 ALA A O 1
ATOM 646 N N . VAL A 1 91 ? -2.859 -12.122 -2.165 1.00 96.25 91 VAL A N 1
ATOM 647 C CA . VAL A 1 91 ? -2.451 -10.758 -1.813 1.00 96.25 91 VAL A CA 1
ATOM 648 C C . VAL A 1 91 ? -0.937 -10.700 -1.665 1.00 96.25 91 VAL A C 1
ATOM 650 O O . VAL A 1 91 ? -0.362 -11.455 -0.878 1.00 96.25 91 VAL A O 1
ATOM 653 N N . VAL A 1 92 ? -0.297 -9.808 -2.419 1.00 97.56 92 VAL A N 1
ATOM 654 C CA . VAL A 1 92 ? 1.159 -9.599 -2.418 1.00 97.56 92 VAL A CA 1
ATOM 655 C C . VAL A 1 92 ? 1.455 -8.151 -2.039 1.00 97.56 92 VAL A C 1
ATOM 657 O O . VAL A 1 92 ? 0.869 -7.235 -2.608 1.00 97.56 92 VAL A O 1
ATOM 660 N N . GLU A 1 93 ? 2.376 -7.935 -1.103 1.00 95.50 93 GLU A N 1
ATOM 661 C CA . GLU A 1 93 ? 2.798 -6.599 -0.672 1.00 95.50 93 GLU A CA 1
ATOM 662 C C . GLU A 1 93 ? 4.166 -6.211 -1.238 1.00 95.50 93 GLU A C 1
ATOM 664 O O . GLU A 1 93 ? 5.157 -6.914 -1.036 1.00 95.50 93 GLU A O 1
ATOM 669 N N . MET A 1 94 ? 4.238 -5.026 -1.844 1.00 95.81 94 MET A N 1
ATOM 670 C CA . MET A 1 94 ? 5.477 -4.395 -2.300 1.00 95.81 94 MET A CA 1
ATOM 671 C C . MET A 1 94 ? 6.448 -4.122 -1.148 1.00 95.81 94 MET A C 1
ATOM 673 O O . MET A 1 94 ? 7.651 -4.318 -1.305 1.00 95.81 94 MET A O 1
ATOM 677 N N . SER A 1 95 ? 5.954 -3.688 0.014 1.00 93.12 95 SER A N 1
ATOM 678 C CA . SER A 1 95 ? 6.763 -3.425 1.216 1.00 93.12 95 SER A CA 1
ATOM 679 C C . SER A 1 95 ? 7.614 -4.634 1.618 1.00 93.12 95 SER A C 1
ATOM 681 O O . SER A 1 95 ? 8.786 -4.478 1.960 1.00 93.12 95 SER A O 1
ATOM 683 N N . GLY A 1 96 ? 7.038 -5.835 1.523 1.00 94.00 96 GLY A N 1
ATOM 684 C CA . GLY A 1 96 ? 7.679 -7.096 1.888 1.00 94.00 96 GLY A CA 1
ATOM 685 C C . GLY A 1 96 ? 8.560 -7.717 0.802 1.00 94.00 96 GLY A C 1
ATOM 686 O O . GLY A 1 96 ? 9.256 -8.686 1.095 1.00 94.00 96 GLY A O 1
ATOM 687 N N . THR A 1 97 ? 8.551 -7.205 -0.432 1.00 97.31 97 THR A N 1
ATOM 688 C CA . THR A 1 97 ? 9.346 -7.760 -1.548 1.00 97.31 97 THR A CA 1
ATOM 689 C C . THR A 1 97 ? 10.389 -6.781 -2.080 1.00 97.31 97 THR A C 1
ATOM 691 O O . THR A 1 97 ? 11.493 -7.171 -2.452 1.00 97.31 97 THR A O 1
ATOM 694 N N . SER A 1 98 ? 10.042 -5.497 -2.148 1.00 97.25 98 SER A N 1
ATOM 695 C CA . SER A 1 98 ? 10.837 -4.436 -2.776 1.00 97.25 98 SER A CA 1
ATOM 696 C C . SER A 1 98 ? 10.619 -3.084 -2.074 1.00 97.25 98 SER A C 1
ATOM 698 O O . SER A 1 98 ? 10.615 -2.019 -2.700 1.00 97.25 98 SER A O 1
ATOM 700 N N . GLY A 1 99 ? 10.397 -3.124 -0.757 1.00 94.75 99 GLY A N 1
ATOM 701 C CA . GLY A 1 99 ? 10.107 -1.962 0.078 1.00 94.75 99 GLY A CA 1
ATOM 702 C C . GLY A 1 99 ? 11.327 -1.311 0.725 1.00 94.75 99 GLY A C 1
ATOM 703 O O . GLY A 1 99 ? 12.365 -1.943 0.913 1.00 94.75 99 GLY A O 1
ATOM 704 N N . LEU A 1 100 ? 11.181 -0.043 1.123 1.00 91.50 100 LEU A N 1
ATOM 705 C CA . LEU A 1 100 ? 12.211 0.720 1.845 1.00 91.50 100 LEU A CA 1
ATOM 706 C C . LEU A 1 100 ? 12.741 0.019 3.111 1.00 91.50 100 LEU A C 1
ATOM 708 O O . LEU A 1 100 ? 13.957 0.042 3.294 1.00 91.50 100 LEU A O 1
ATOM 712 N N . PRO A 1 101 ? 11.915 -0.650 3.946 1.00 89.44 101 PRO A N 1
ATOM 713 C CA . PRO A 1 101 ? 12.407 -1.334 5.147 1.00 89.44 101 PRO A CA 1
ATOM 714 C C . PRO A 1 101 ? 13.407 -2.472 4.882 1.00 89.44 101 PRO A C 1
ATOM 716 O O . PRO A 1 101 ? 14.114 -2.890 5.795 1.00 89.44 101 PRO A O 1
ATOM 719 N N . LEU A 1 102 ? 13.478 -2.985 3.647 1.00 93.81 102 LEU A N 1
ATOM 720 C CA . LEU A 1 102 ? 14.412 -4.051 3.268 1.00 93.81 102 LEU A CA 1
ATOM 721 C C . LEU A 1 102 ? 15.808 -3.521 2.899 1.00 93.81 102 LEU A C 1
ATOM 723 O O . LEU A 1 102 ? 16.769 -4.298 2.833 1.00 93.81 102 LEU A O 1
ATOM 727 N N . MET A 1 103 ? 15.931 -2.213 2.658 1.00 93.50 103 MET A N 1
ATOM 728 C CA . MET A 1 103 ? 17.177 -1.563 2.259 1.00 93.50 103 MET A CA 1
ATOM 729 C C . MET A 1 103 ? 18.122 -1.432 3.457 1.00 93.50 103 MET A C 1
ATOM 731 O O . MET A 1 103 ? 17.720 -0.999 4.534 1.00 93.50 103 MET A O 1
ATOM 735 N N . ARG A 1 104 ? 19.405 -1.765 3.267 1.00 91.38 104 ARG A N 1
ATOM 736 C CA . ARG A 1 104 ? 20.455 -1.435 4.255 1.00 91.38 104 ARG A CA 1
ATOM 737 C C . ARG A 1 104 ? 20.765 0.052 4.257 1.00 91.38 104 ARG A C 1
ATOM 739 O O . ARG A 1 104 ? 20.909 0.657 5.311 1.00 91.38 104 ARG A O 1
ATOM 746 N N . GLU A 1 105 ? 20.876 0.600 3.057 1.00 91.88 105 GLU A N 1
ATOM 747 C CA . GLU A 1 105 ? 21.142 2.002 2.785 1.00 91.88 105 GLU A CA 1
ATOM 748 C C . GLU A 1 105 ? 20.262 2.424 1.603 1.00 91.88 105 GLU A C 1
ATOM 750 O O . GLU A 1 105 ? 19.991 1.590 0.734 1.00 91.88 105 GLU A O 1
ATOM 755 N N . PRO A 1 106 ? 19.780 3.675 1.552 1.00 91.81 106 PRO A N 1
ATOM 756 C CA . PRO A 1 106 ? 19.013 4.156 0.411 1.00 91.81 106 PRO A CA 1
ATOM 757 C C . PRO A 1 106 ? 19.836 4.108 -0.887 1.00 91.81 106 PRO A C 1
ATOM 759 O O . PRO A 1 106 ? 20.895 4.722 -0.975 1.00 91.81 106 PRO A O 1
ATOM 762 N N . ASP A 1 107 ? 19.320 3.417 -1.904 1.00 94.62 107 ASP A N 1
ATOM 763 C CA . ASP A 1 107 ? 19.861 3.406 -3.267 1.00 94.62 107 ASP A CA 1
ATOM 764 C C . ASP A 1 107 ? 18.728 3.693 -4.268 1.00 94.62 107 ASP A C 1
ATOM 766 O O . ASP A 1 107 ? 18.109 2.774 -4.811 1.00 94.62 107 ASP A O 1
ATOM 770 N N . PRO A 1 108 ? 18.401 4.973 -4.502 1.00 92.81 108 PRO A N 1
ATOM 771 C CA . PRO A 1 108 ? 17.270 5.370 -5.339 1.00 92.81 108 PRO A CA 1
ATOM 772 C C . PRO A 1 108 ? 17.447 5.022 -6.825 1.00 92.81 108 PRO A C 1
ATOM 774 O O . PRO A 1 108 ? 16.459 5.042 -7.562 1.00 92.81 108 PRO A O 1
ATOM 777 N N . ILE A 1 109 ? 18.680 4.752 -7.273 1.00 95.38 109 ILE A N 1
ATOM 778 C CA . ILE A 1 109 ? 19.003 4.449 -8.673 1.00 95.38 109 ILE A CA 1
ATOM 779 C C . ILE A 1 109 ? 19.051 2.939 -8.907 1.00 95.38 109 ILE A C 1
ATOM 781 O O . ILE A 1 109 ? 18.526 2.472 -9.917 1.00 95.38 109 ILE A O 1
ATOM 785 N N . GLY A 1 110 ? 19.679 2.187 -8.001 1.00 94.75 110 GLY A N 1
ATOM 786 C CA . GLY A 1 110 ? 19.845 0.739 -8.124 1.00 94.75 110 GLY A CA 1
ATOM 787 C C . GLY A 1 110 ? 18.679 -0.088 -7.583 1.00 94.75 110 GLY A C 1
ATOM 788 O O . GLY A 1 110 ? 18.568 -1.261 -7.941 1.00 94.75 110 GLY A O 1
ATOM 789 N N . ALA A 1 111 ? 17.788 0.494 -6.768 1.00 97.44 111 ALA A N 1
ATOM 790 C CA . ALA A 1 111 ? 16.668 -0.247 -6.199 1.00 97.44 111 ALA A CA 1
ATOM 791 C C . ALA A 1 111 ? 15.733 -0.837 -7.274 1.00 97.44 111 ALA A C 1
ATOM 793 O O . ALA A 1 111 ? 15.298 -0.136 -8.190 1.00 97.44 111 ALA A O 1
ATOM 794 N N . THR A 1 112 ? 15.356 -2.111 -7.123 1.00 98.06 112 THR A N 1
ATOM 795 C CA . THR A 1 112 ? 14.572 -2.869 -8.119 1.00 98.06 112 THR A CA 1
ATOM 796 C C . THR A 1 112 ? 13.231 -3.396 -7.594 1.00 98.06 112 THR A C 1
ATOM 798 O O . THR A 1 112 ? 13.101 -3.728 -6.417 1.00 98.06 112 THR A O 1
ATOM 801 N N . SER A 1 113 ? 12.244 -3.527 -8.491 1.00 98.56 113 SER A N 1
ATOM 802 C CA . SER A 1 113 ? 10.957 -4.210 -8.254 1.00 98.56 113 SER A CA 1
ATOM 803 C C . SER A 1 113 ? 10.983 -5.726 -8.539 1.00 98.56 113 SER A C 1
ATOM 805 O O . SER A 1 113 ? 9.937 -6.375 -8.537 1.00 98.56 113 SER A O 1
ATOM 807 N N . THR A 1 114 ? 12.156 -6.318 -8.797 1.00 98.62 114 THR A N 1
ATOM 808 C CA . THR A 1 114 ? 12.294 -7.737 -9.197 1.00 98.62 114 THR A CA 1
ATOM 809 C C . THR A 1 114 ? 11.618 -8.704 -8.221 1.00 98.62 114 THR A C 1
ATOM 811 O O . THR A 1 114 ? 10.834 -9.552 -8.648 1.00 98.62 114 THR A O 1
ATOM 814 N N . GLY A 1 115 ? 11.843 -8.545 -6.913 1.00 98.56 115 GLY A N 1
ATOM 815 C CA . GLY A 1 115 ? 11.238 -9.421 -5.907 1.00 98.56 115 GLY A CA 1
ATOM 816 C C . GLY A 1 115 ? 9.714 -9.375 -5.880 1.00 98.56 115 GLY A C 1
ATOM 817 O O . GLY A 1 115 ? 9.077 -10.394 -5.611 1.00 98.56 115 GLY A O 1
ATOM 818 N N . LEU A 1 116 ? 9.111 -8.222 -6.203 1.00 98.69 116 LEU A N 1
ATOM 819 C CA . LEU A 1 116 ? 7.663 -8.145 -6.381 1.00 98.69 116 LEU A CA 1
ATOM 820 C C . LEU A 1 116 ? 7.232 -9.061 -7.530 1.00 98.69 116 LEU A C 1
ATOM 822 O O . LEU A 1 116 ? 6.354 -9.896 -7.343 1.00 98.69 116 LEU A O 1
ATOM 826 N N . GLY A 1 117 ? 7.864 -8.948 -8.700 1.00 98.69 117 GLY A N 1
ATOM 827 C CA . GLY A 1 117 ? 7.522 -9.780 -9.856 1.00 98.69 117 GLY A CA 1
ATOM 828 C C . GLY A 1 117 ? 7.709 -11.279 -9.609 1.00 98.69 117 GLY A C 1
ATOM 829 O O . GLY A 1 117 ? 6.879 -12.072 -10.048 1.00 98.69 117 GLY A O 1
ATOM 830 N N . GLU A 1 118 ? 8.730 -11.679 -8.849 1.00 98.81 118 GLU A N 1
ATOM 831 C CA . GLU A 1 118 ? 8.928 -13.075 -8.430 1.00 98.81 118 GLU A CA 1
ATOM 832 C C . GLU A 1 118 ? 7.769 -13.585 -7.556 1.00 98.81 118 GLU A C 1
ATOM 834 O O . GLU A 1 118 ? 7.247 -14.679 -7.796 1.00 98.81 118 GLU A O 1
ATOM 839 N N . ALA A 1 119 ? 7.319 -12.782 -6.585 1.00 98.69 119 ALA A N 1
ATOM 840 C CA . ALA A 1 119 ? 6.166 -13.114 -5.749 1.00 98.69 119 ALA A CA 1
ATOM 841 C C . ALA A 1 119 ? 4.860 -13.160 -6.561 1.00 98.69 119 ALA A C 1
ATOM 843 O O . ALA A 1 119 ? 4.082 -14.107 -6.420 1.00 98.69 119 ALA A O 1
ATOM 844 N N . LEU A 1 120 ? 4.645 -12.188 -7.454 1.00 98.69 120 LEU A N 1
ATOM 845 C CA . LEU A 1 120 ? 3.486 -12.145 -8.350 1.00 98.69 120 LEU A CA 1
ATOM 846 C C . LEU A 1 120 ? 3.445 -13.361 -9.274 1.00 98.69 120 LEU A C 1
ATOM 848 O O . LEU A 1 120 ? 2.400 -13.995 -9.409 1.00 98.69 120 LEU A O 1
ATOM 852 N N . ARG A 1 121 ? 4.586 -13.731 -9.863 1.00 98.56 121 ARG A N 1
ATOM 853 C CA . ARG A 1 121 ? 4.724 -14.930 -10.692 1.00 98.56 121 ARG A CA 1
ATOM 854 C C . ARG A 1 121 ? 4.388 -16.192 -9.907 1.00 98.56 121 ARG A C 1
ATOM 856 O O . ARG A 1 121 ? 3.646 -17.035 -10.405 1.00 98.56 121 ARG A O 1
ATOM 863 N N . ALA A 1 122 ? 4.923 -16.335 -8.695 1.00 98.44 122 ALA A N 1
ATOM 864 C CA . ALA A 1 122 ? 4.644 -17.493 -7.850 1.00 98.44 122 ALA A CA 1
ATOM 865 C C . ALA A 1 122 ? 3.152 -17.599 -7.492 1.00 98.44 122 ALA A C 1
ATOM 867 O O . ALA A 1 122 ? 2.584 -18.688 -7.569 1.00 98.44 122 ALA A O 1
ATOM 868 N N . ALA A 1 123 ? 2.513 -16.475 -7.155 1.00 98.19 123 ALA A N 1
ATOM 869 C CA . ALA A 1 123 ? 1.083 -16.424 -6.872 1.00 98.19 123 ALA A CA 1
ATOM 870 C C . ALA A 1 123 ? 0.239 -16.741 -8.120 1.00 98.19 123 ALA A C 1
ATOM 872 O O . ALA A 1 123 ? -0.640 -17.595 -8.058 1.00 98.19 123 ALA A O 1
ATOM 873 N N . ALA A 1 124 ? 0.531 -16.121 -9.266 1.00 97.69 124 ALA A N 1
ATOM 874 C CA . ALA A 1 124 ? -0.222 -16.313 -10.508 1.00 97.69 124 ALA A CA 1
ATOM 875 C C . ALA A 1 124 ? -0.134 -17.747 -11.065 1.00 97.69 124 ALA A C 1
ATOM 877 O O . ALA A 1 124 ? -1.076 -18.221 -11.693 1.00 97.69 124 ALA A O 1
ATOM 878 N N . LEU A 1 125 ? 0.974 -18.455 -10.816 1.00 97.31 125 LEU A N 1
ATOM 879 C CA . LEU A 1 125 ? 1.152 -19.857 -11.218 1.00 97.31 125 LEU A CA 1
ATOM 880 C C . LEU A 1 125 ? 0.513 -20.864 -10.248 1.00 97.31 125 LEU A C 1
ATOM 882 O O . LEU A 1 125 ? 0.487 -22.062 -10.542 1.00 97.31 125 LEU A O 1
ATOM 886 N N . SER A 1 126 ? 0.015 -20.416 -9.094 1.00 96.69 126 SER A N 1
ATOM 887 C CA . SER A 1 126 ? -0.647 -21.292 -8.130 1.00 96.69 126 SER A CA 1
ATOM 888 C C . SER A 1 126 ? -2.053 -21.672 -8.619 1.00 96.69 126 SER A C 1
ATOM 890 O O . SER A 1 126 ? -2.850 -20.784 -8.922 1.00 96.69 126 SER A O 1
ATOM 892 N N . PRO A 1 127 ? -2.421 -22.969 -8.640 1.00 95.25 127 PRO A N 1
ATOM 893 C CA . PRO A 1 127 ? -3.735 -23.413 -9.117 1.00 95.25 127 PRO A CA 1
ATOM 894 C C . PRO A 1 127 ? -4.898 -22.948 -8.226 1.00 95.25 127 PRO A C 1
ATOM 896 O O . PRO A 1 127 ? -6.041 -22.902 -8.682 1.00 95.25 127 PRO A O 1
ATOM 899 N N . ASP A 1 128 ? -4.612 -22.592 -6.972 1.00 95.88 128 ASP A N 1
ATOM 900 C CA . ASP A 1 128 ? -5.609 -22.106 -6.014 1.00 95.88 128 ASP A CA 1
ATOM 901 C C . ASP A 1 128 ? -5.972 -20.628 -6.244 1.00 95.88 128 ASP A C 1
ATOM 903 O O . ASP A 1 128 ? -6.953 -20.133 -5.686 1.00 95.88 128 ASP A O 1
ATOM 907 N N . VAL A 1 129 ? -5.177 -19.904 -7.041 1.00 97.62 129 VAL A N 1
ATOM 908 C CA . VAL A 1 129 ? -5.311 -18.455 -7.201 1.00 97.62 129 VAL A CA 1
ATOM 909 C C . VAL A 1 129 ? -6.281 -18.123 -8.326 1.00 97.62 129 VAL A C 1
ATOM 911 O O . VAL A 1 129 ? -6.143 -18.537 -9.477 1.00 97.62 129 VAL A O 1
ATOM 914 N N . ARG A 1 130 ? -7.299 -17.343 -7.973 1.00 97.12 130 ARG A N 1
ATOM 915 C CA . ARG A 1 130 ? -8.369 -16.882 -8.862 1.00 97.12 130 ARG A CA 1
ATOM 916 C C . ARG A 1 130 ? -8.271 -15.400 -9.164 1.00 97.12 130 ARG A C 1
ATOM 918 O O . ARG A 1 130 ? -8.673 -14.996 -10.247 1.00 97.12 130 ARG A O 1
ATOM 925 N N . ARG A 1 131 ? -7.736 -14.612 -8.238 1.00 97.06 131 ARG A N 1
ATOM 926 C CA . ARG A 1 131 ? -7.554 -13.164 -8.349 1.00 97.06 131 ARG A CA 1
ATOM 927 C C . ARG A 1 131 ? -6.284 -12.773 -7.617 1.00 97.06 131 ARG A C 1
ATOM 929 O O . ARG A 1 131 ? -5.923 -13.427 -6.641 1.00 97.06 131 ARG A O 1
ATOM 936 N N . LEU A 1 132 ? -5.643 -11.699 -8.060 1.00 97.62 132 LEU A N 1
ATOM 937 C CA . LEU A 1 132 ? -4.481 -11.148 -7.381 1.00 97.62 132 LEU A CA 1
ATOM 938 C C . LEU A 1 132 ? -4.734 -9.698 -6.960 1.00 97.62 132 LEU A C 1
ATOM 940 O O . LEU A 1 132 ? -5.212 -8.891 -7.753 1.00 97.62 132 LEU A O 1
ATOM 944 N N . VAL A 1 133 ? -4.400 -9.378 -5.715 1.00 96.56 133 VAL A N 1
ATOM 945 C CA . VAL A 1 133 ? -4.371 -8.021 -5.166 1.00 96.56 133 VAL A CA 1
ATOM 946 C C . VAL A 1 133 ? -2.925 -7.665 -4.820 1.00 96.56 133 VAL A C 1
ATOM 948 O O . VAL A 1 133 ? -2.243 -8.413 -4.121 1.00 96.56 133 VAL A O 1
ATOM 951 N N . VAL A 1 134 ? -2.443 -6.533 -5.323 1.00 97.56 134 VAL A N 1
ATOM 952 C CA . VAL A 1 134 ? -1.079 -6.039 -5.113 1.00 97.56 134 VAL A CA 1
ATOM 953 C C . VAL A 1 134 ? -1.132 -4.783 -4.266 1.00 97.56 134 VAL A C 1
ATOM 955 O O . VAL A 1 134 ? -1.644 -3.758 -4.710 1.00 97.56 134 VAL A O 1
ATOM 958 N N . GLY A 1 135 ? -0.577 -4.839 -3.065 1.00 95.81 135 GLY A N 1
ATOM 959 C CA . GLY A 1 135 ? -0.339 -3.653 -2.259 1.00 95.81 135 GLY A CA 1
ATOM 960 C C . GLY A 1 135 ? 0.929 -2.930 -2.715 1.00 95.81 135 GLY A C 1
ATOM 961 O O . GLY A 1 135 ? 2.011 -3.507 -2.625 1.00 95.81 135 GLY A O 1
ATOM 962 N N . LEU A 1 136 ? 0.826 -1.694 -3.217 1.00 94.62 136 LEU A N 1
ATOM 963 C CA . LEU A 1 136 ? 1.966 -0.939 -3.763 1.00 94.62 136 LEU A CA 1
ATOM 964 C C . LEU A 1 136 ? 2.573 0.095 -2.794 1.00 94.62 136 LEU A C 1
ATOM 966 O O . LEU A 1 136 ? 3.465 0.859 -3.174 1.00 94.62 136 LEU A O 1
ATOM 970 N N . GLY A 1 137 ? 2.144 0.138 -1.533 1.00 89.69 137 GLY A N 1
ATOM 971 C CA . GLY A 1 137 ? 2.728 1.059 -0.555 1.00 89.69 137 GLY A CA 1
ATOM 972 C C . GLY A 1 137 ? 4.167 0.694 -0.149 1.00 89.69 137 GLY A C 1
ATOM 973 O O . GLY A 1 137 ? 4.574 -0.466 -0.160 1.00 89.69 137 GLY A O 1
ATOM 974 N N . GLY A 1 138 ? 4.960 1.705 0.227 1.00 88.56 138 GLY A N 1
ATOM 975 C CA . GLY A 1 138 ? 6.275 1.510 0.860 1.00 88.56 138 GLY A CA 1
ATOM 976 C C . GLY A 1 138 ? 7.445 1.131 -0.063 1.00 88.56 138 GLY A C 1
ATOM 977 O O . GLY A 1 138 ? 8.487 0.715 0.435 1.00 88.56 138 GLY A O 1
ATOM 978 N N . SER A 1 139 ? 7.314 1.277 -1.386 1.00 95.00 139 SER A N 1
ATOM 979 C CA . SER A 1 139 ? 8.346 0.907 -2.377 1.00 95.00 139 SER A CA 1
ATOM 980 C C . SER A 1 139 ? 9.714 1.580 -2.164 1.00 95.00 139 SER A C 1
ATOM 982 O O . SER A 1 139 ? 9.760 2.796 -1.950 1.00 95.00 139 SER A O 1
ATOM 984 N N . ALA A 1 140 ? 10.808 0.844 -2.386 1.00 96.06 140 ALA A N 1
ATOM 985 C CA . ALA A 1 140 ? 12.173 1.385 -2.463 1.00 96.06 140 ALA A CA 1
ATOM 986 C C . ALA A 1 140 ? 12.585 1.857 -3.869 1.00 96.06 140 ALA A C 1
ATOM 988 O O . ALA A 1 140 ? 13.430 2.737 -3.991 1.00 96.06 140 ALA A O 1
ATOM 989 N N . CYS A 1 14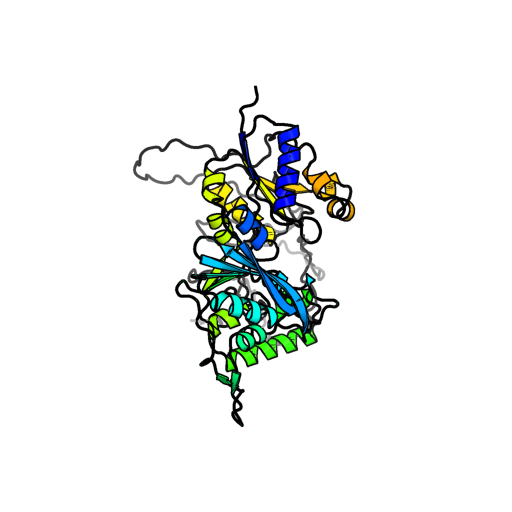1 ? 12.000 1.300 -4.933 1.00 96.69 141 CYS A N 1
ATOM 990 C CA . CYS A 1 141 ? 12.462 1.506 -6.311 1.00 96.69 141 CYS A CA 1
ATOM 991 C C . CYS A 1 141 ? 11.701 2.603 -7.069 1.00 96.69 141 CYS A C 1
ATOM 993 O O . CYS A 1 141 ? 10.576 2.961 -6.712 1.00 96.69 141 CYS A O 1
ATOM 995 N N . THR A 1 142 ? 12.313 3.126 -8.136 1.00 97.94 142 THR A N 1
ATOM 996 C CA . THR A 1 142 ? 11.680 4.005 -9.144 1.00 97.94 142 THR A CA 1
ATOM 997 C C . THR A 1 142 ? 12.017 3.511 -10.555 1.00 97.94 142 THR A C 1
ATOM 999 O O . THR A 1 142 ? 12.500 4.252 -11.405 1.00 97.94 142 THR A O 1
ATOM 1002 N N . ASP A 1 143 ? 11.806 2.215 -10.782 1.00 97.25 143 ASP A N 1
ATOM 1003 C CA . ASP A 1 143 ? 12.181 1.501 -12.009 1.00 97.25 143 ASP A CA 1
ATOM 1004 C C . ASP A 1 143 ? 11.013 1.326 -12.997 1.00 97.25 143 ASP A C 1
ATOM 1006 O O . ASP A 1 143 ? 11.137 0.592 -13.976 1.00 97.25 143 ASP A O 1
ATOM 1010 N N . GLY A 1 144 ? 9.859 1.958 -12.750 1.00 97.38 144 GLY A N 1
ATOM 1011 C CA . GLY A 1 144 ? 8.697 1.858 -13.637 1.00 97.38 144 GLY A CA 1
ATOM 1012 C C . GLY A 1 144 ? 8.064 0.463 -13.701 1.00 97.38 144 GLY A C 1
ATOM 1013 O O . GLY A 1 144 ? 7.321 0.184 -14.643 1.00 97.38 144 GLY A O 1
ATOM 1014 N N . GLY A 1 145 ? 8.383 -0.425 -12.750 1.00 97.69 145 GLY A N 1
ATOM 1015 C CA . GLY A 1 145 ? 7.961 -1.828 -12.771 1.00 97.69 145 GLY A CA 1
ATOM 1016 C C . GLY A 1 145 ? 8.762 -2.705 -13.734 1.00 97.69 145 GLY A C 1
ATOM 1017 O O . GLY A 1 145 ? 8.341 -3.826 -14.022 1.00 97.69 145 GLY A O 1
ATOM 1018 N N . ALA A 1 146 ? 9.901 -2.223 -14.245 1.00 96.81 146 ALA A N 1
ATOM 1019 C CA . ALA A 1 146 ? 10.731 -2.976 -15.181 1.00 96.81 146 ALA A CA 1
ATOM 1020 C C . ALA A 1 146 ? 11.231 -4.303 -14.581 1.00 96.81 146 ALA A C 1
ATOM 1022 O O . ALA A 1 146 ? 11.140 -5.337 -15.243 1.00 96.81 146 ALA A O 1
ATOM 1023 N N . GLY A 1 147 ? 11.697 -4.299 -13.325 1.00 97.44 147 GLY A N 1
ATOM 1024 C CA . GLY A 1 147 ? 12.111 -5.523 -12.631 1.00 97.44 147 GLY A CA 1
ATOM 1025 C C . GLY A 1 147 ? 10.958 -6.513 -12.450 1.00 97.44 147 GLY A C 1
ATOM 1026 O O . GLY A 1 147 ? 11.101 -7.699 -12.748 1.00 97.44 147 GLY A O 1
ATOM 1027 N N . ALA A 1 148 ? 9.789 -6.021 -12.031 1.00 98.50 148 ALA A N 1
ATOM 1028 C CA . ALA A 1 148 ? 8.602 -6.848 -11.849 1.00 98.50 148 ALA A CA 1
ATOM 1029 C C . ALA A 1 148 ? 8.149 -7.510 -13.161 1.00 98.50 148 ALA A C 1
ATOM 1031 O O . ALA A 1 148 ? 7.901 -8.716 -13.192 1.00 98.50 148 ALA A O 1
ATOM 1032 N N . LEU A 1 149 ? 8.092 -6.750 -14.259 1.00 98.12 149 LEU A N 1
ATOM 1033 C CA . LEU A 1 149 ? 7.725 -7.276 -15.576 1.00 98.12 149 LEU A CA 1
ATOM 1034 C C . LEU A 1 149 ? 8.753 -8.277 -16.109 1.00 98.12 149 LEU A C 1
ATOM 1036 O O . LEU A 1 149 ? 8.363 -9.306 -16.660 1.00 98.12 149 LEU A O 1
ATOM 1040 N N . ALA A 1 150 ? 10.050 -8.023 -15.914 1.00 96.69 150 ALA A N 1
ATOM 1041 C CA . ALA A 1 150 ? 11.097 -8.965 -16.300 1.00 96.69 150 ALA A CA 1
ATOM 1042 C C . ALA A 1 150 ? 10.948 -10.306 -15.563 1.00 96.69 150 ALA A C 1
ATOM 1044 O O . ALA A 1 150 ? 10.965 -11.367 -16.189 1.00 96.69 150 ALA A O 1
ATOM 1045 N N . ALA A 1 151 ? 10.710 -10.271 -14.248 1.00 97.88 151 ALA A N 1
ATOM 1046 C CA . ALA A 1 151 ? 10.461 -11.474 -13.452 1.00 97.88 151 ALA A CA 1
ATOM 1047 C C . ALA A 1 151 ? 9.162 -12.201 -13.850 1.00 97.88 151 ALA A C 1
ATOM 1049 O O . ALA A 1 151 ? 9.089 -13.427 -13.747 1.00 97.88 151 ALA A O 1
ATOM 1050 N N . LEU A 1 152 ? 8.160 -11.473 -14.354 1.00 98.06 152 LEU A N 1
ATOM 1051 C CA . LEU A 1 152 ? 6.936 -12.045 -14.924 1.00 98.06 152 LEU A CA 1
ATOM 1052 C C . LEU A 1 152 ? 7.136 -12.652 -16.322 1.00 98.06 152 LEU A C 1
ATOM 1054 O O . LEU A 1 152 ? 6.266 -13.402 -16.757 1.00 98.06 152 LEU A O 1
ATOM 1058 N N . GLY A 1 153 ? 8.257 -12.389 -17.003 1.00 96.56 153 GLY A N 1
ATOM 1059 C CA . GLY A 1 153 ? 8.603 -12.992 -18.296 1.00 96.56 153 GLY A CA 1
ATOM 1060 C C . GLY A 1 153 ? 8.884 -12.004 -19.431 1.00 96.56 153 GLY A C 1
ATOM 1061 O O . GLY A 1 153 ? 9.212 -12.446 -20.531 1.00 96.56 153 GLY A O 1
ATOM 1062 N N . ALA A 1 154 ? 8.795 -10.692 -19.189 1.00 94.75 154 ALA A N 1
ATOM 1063 C CA . ALA A 1 154 ? 9.122 -9.693 -20.200 1.00 94.75 154 ALA A CA 1
ATOM 1064 C C . ALA A 1 154 ? 10.612 -9.734 -20.569 1.00 94.75 154 ALA A C 1
ATOM 1066 O O . ALA A 1 154 ? 11.477 -9.868 -19.697 1.00 94.75 154 ALA A O 1
ATOM 1067 N N . ARG A 1 155 ? 10.930 -9.568 -21.855 1.00 90.31 155 ARG A N 1
ATOM 1068 C CA . ARG A 1 155 ? 12.315 -9.550 -22.348 1.00 90.31 155 ARG A CA 1
ATOM 1069 C C . ARG A 1 155 ? 12.598 -8.293 -23.162 1.00 90.31 155 ARG A C 1
ATOM 1071 O O . ARG A 1 155 ? 11.750 -7.886 -23.952 1.00 90.31 155 ARG A O 1
ATOM 1078 N N . PRO A 1 156 ? 13.777 -7.671 -23.017 1.00 82.25 156 PRO A N 1
ATOM 1079 C CA . PRO A 1 156 ? 14.183 -6.610 -23.926 1.00 82.25 156 PRO A CA 1
ATOM 1080 C C . PRO A 1 156 ? 14.339 -7.166 -25.348 1.00 82.25 156 PRO A C 1
ATOM 1082 O O . PRO A 1 156 ? 14.826 -8.281 -25.544 1.00 82.25 156 PRO A O 1
ATOM 1085 N N . ILE A 1 157 ? 13.920 -6.382 -26.337 1.00 79.19 157 ILE A N 1
ATOM 1086 C CA . ILE A 1 157 ? 14.137 -6.659 -27.755 1.00 79.19 157 ILE A CA 1
ATOM 1087 C C . ILE A 1 157 ? 15.282 -5.773 -28.233 1.00 79.19 157 ILE A C 1
ATOM 1089 O O . ILE A 1 157 ? 15.133 -4.552 -28.352 1.00 79.19 157 ILE A O 1
ATOM 1093 N N . ASP A 1 158 ? 16.395 -6.406 -28.588 1.00 63.88 158 ASP A N 1
ATOM 1094 C CA . ASP A 1 158 ? 17.527 -5.729 -29.209 1.00 63.88 158 ASP A CA 1
ATOM 1095 C C . ASP A 1 158 ? 17.225 -5.455 -30.689 1.00 63.88 158 ASP A C 1
ATOM 1097 O O . ASP A 1 158 ? 17.375 -6.321 -31.553 1.00 63.88 158 ASP A O 1
ATOM 1101 N N . VAL A 1 159 ? 16.794 -4.228 -31.001 1.00 58.91 159 VAL A N 1
ATOM 1102 C CA . VAL A 1 159 ? 16.672 -3.749 -32.387 1.00 58.91 159 VAL A CA 1
ATOM 1103 C C . VAL A 1 159 ? 17.657 -2.602 -32.618 1.00 58.91 159 VAL A C 1
ATOM 1105 O O . VAL A 1 159 ? 17.464 -1.516 -32.064 1.00 58.91 159 VAL A O 1
ATOM 1108 N N . PRO A 1 160 ? 18.685 -2.778 -33.470 1.00 51.41 160 PRO A N 1
ATOM 1109 C CA . PRO A 1 160 ? 19.616 -1.704 -33.798 1.00 51.41 160 PRO A CA 1
ATOM 1110 C C . PRO A 1 160 ? 18.887 -0.462 -34.342 1.00 51.41 160 PRO A C 1
ATOM 1112 O O . PRO A 1 160 ? 18.144 -0.545 -35.320 1.00 51.41 160 PRO A O 1
ATOM 1115 N N . GLY A 1 161 ? 19.112 0.703 -33.725 1.00 50.66 161 GLY A N 1
ATOM 1116 C CA . GLY A 1 161 ? 18.600 1.998 -34.200 1.00 50.66 161 GLY A CA 1
ATOM 1117 C C . GLY A 1 161 ? 17.171 2.365 -33.773 1.00 50.66 161 GLY A C 1
ATOM 1118 O O . GLY A 1 161 ? 16.665 3.401 -34.206 1.00 50.66 161 GLY A O 1
ATOM 1119 N N . ARG A 1 162 ? 16.520 1.567 -32.917 1.00 52.91 162 ARG A N 1
ATOM 1120 C CA . ARG A 1 162 ? 15.266 1.927 -32.230 1.00 52.91 162 ARG A CA 1
ATOM 1121 C C . ARG A 1 162 ? 15.475 1.892 -30.712 1.00 52.91 162 ARG A C 1
ATOM 1123 O O . ARG A 1 162 ? 16.388 1.207 -30.258 1.00 52.91 162 ARG A O 1
ATOM 1130 N N . PRO A 1 163 ? 14.670 2.614 -29.909 1.00 55.41 163 PRO A N 1
ATOM 1131 C CA . PRO A 1 163 ? 14.597 2.306 -28.485 1.00 55.41 163 PRO A CA 1
ATOM 1132 C C . PRO A 1 163 ? 14.224 0.824 -28.338 1.00 55.41 163 PRO A C 1
ATOM 1134 O O . PRO A 1 163 ? 13.254 0.387 -28.955 1.00 55.41 163 PRO A O 1
ATOM 1137 N N . GLU A 1 164 ? 15.035 0.065 -27.594 1.00 64.88 164 GLU A N 1
ATOM 1138 C CA . GLU A 1 164 ? 14.839 -1.365 -27.306 1.00 64.88 164 GLU A CA 1
ATOM 1139 C C . GLU A 1 164 ? 13.370 -1.624 -26.946 1.00 64.88 164 GLU A C 1
ATOM 1141 O O . GLU A 1 164 ? 12.868 -1.074 -25.964 1.00 64.88 164 GLU A O 1
ATOM 1146 N N . GLY A 1 165 ? 12.663 -2.395 -27.773 1.00 70.25 165 GLY A N 1
ATOM 1147 C CA . GLY A 1 165 ? 11.276 -2.769 -27.496 1.00 70.25 165 GLY A CA 1
ATOM 1148 C C . GLY A 1 165 ? 11.200 -3.754 -26.332 1.00 70.25 165 GLY A C 1
ATOM 1149 O O . GLY A 1 165 ? 12.225 -4.225 -25.841 1.00 70.25 165 GLY A O 1
ATOM 1150 N N . LEU A 1 166 ? 9.990 -4.099 -25.906 1.00 85.38 166 LEU A N 1
ATOM 1151 C CA . LEU A 1 166 ? 9.773 -5.139 -24.906 1.00 85.38 166 LEU A CA 1
ATOM 1152 C C . LEU A 1 166 ? 8.932 -6.263 -25.515 1.00 85.38 166 LEU A C 1
ATOM 1154 O O . LEU A 1 166 ? 7.861 -6.012 -26.066 1.00 85.38 166 LEU A O 1
ATOM 1158 N N . ASP A 1 167 ? 9.430 -7.491 -25.436 1.00 88.69 167 ASP A N 1
ATOM 1159 C CA . ASP A 1 167 ? 8.678 -8.693 -25.763 1.00 88.69 167 ASP A CA 1
ATOM 1160 C C . ASP A 1 167 ? 7.916 -9.138 -24.518 1.00 88.69 167 ASP A C 1
ATOM 1162 O O . ASP A 1 167 ? 8.509 -9.453 -23.484 1.00 88.69 167 ASP A O 1
ATOM 1166 N N . LEU A 1 168 ? 6.592 -9.125 -24.632 1.00 90.50 168 LEU A N 1
ATOM 1167 C CA . LEU A 1 168 ? 5.655 -9.501 -23.580 1.00 90.50 168 LEU A CA 1
ATOM 1168 C C . LEU A 1 168 ? 4.997 -10.864 -23.837 1.00 90.50 168 LEU A C 1
ATOM 1170 O O . LEU A 1 168 ? 4.134 -11.274 -23.065 1.00 90.50 168 LEU A O 1
ATOM 1174 N N . SER A 1 169 ? 5.371 -11.562 -24.914 1.00 88.81 169 SER A N 1
ATOM 1175 C CA . SER A 1 169 ? 4.718 -12.812 -25.329 1.00 88.81 169 SER A CA 1
ATOM 1176 C C . SER A 1 169 ? 4.868 -13.951 -24.315 1.00 88.81 169 SER A C 1
ATOM 1178 O O . SER A 1 169 ? 3.965 -14.775 -24.194 1.00 88.81 169 SER A O 1
ATOM 1180 N N . ASP A 1 170 ? 5.961 -13.946 -23.549 1.00 91.88 170 ASP A N 1
ATOM 1181 C CA . ASP A 1 170 ? 6.268 -14.929 -22.505 1.00 91.88 170 ASP A CA 1
ATOM 1182 C C . ASP A 1 170 ? 5.844 -14.471 -21.094 1.00 91.88 170 ASP A C 1
ATOM 1184 O O . ASP A 1 170 ? 6.221 -15.102 -20.100 1.00 91.88 170 ASP A O 1
ATOM 1188 N N . LEU A 1 171 ? 5.065 -13.386 -20.975 1.00 95.06 171 LEU A N 1
ATOM 1189 C CA . LEU A 1 171 ? 4.504 -12.992 -19.685 1.00 95.06 171 LEU A CA 1
ATOM 1190 C C . LEU A 1 171 ? 3.610 -14.100 -19.120 1.00 95.06 171 LEU A C 1
ATOM 1192 O O . LEU A 1 171 ? 2.744 -14.654 -19.800 1.00 95.06 171 LEU A O 1
ATOM 1196 N N . VAL A 1 172 ? 3.771 -14.367 -17.825 1.00 96.94 172 VAL A N 1
ATOM 1197 C CA . VAL A 1 172 ? 2.847 -15.209 -17.062 1.00 96.94 172 VAL A CA 1
ATOM 1198 C C . VAL A 1 172 ? 1.446 -14.620 -17.176 1.00 96.94 172 VAL A C 1
ATOM 1200 O O . VAL A 1 172 ? 1.239 -13.446 -16.881 1.00 96.94 172 VAL A O 1
ATOM 1203 N N . ALA A 1 173 ? 0.475 -15.431 -17.593 1.00 96.25 173 ALA A N 1
ATOM 1204 C CA . ALA A 1 173 ? -0.900 -14.974 -17.724 1.00 96.25 173 ALA A CA 1
ATOM 1205 C C . ALA A 1 173 ? -1.462 -14.522 -16.358 1.00 96.25 173 ALA A C 1
ATOM 1207 O O . ALA A 1 173 ? -1.280 -15.234 -15.364 1.00 96.25 173 ALA A O 1
ATOM 1208 N N . PRO A 1 174 ? -2.166 -13.376 -16.292 1.00 95.94 174 PRO A N 1
ATOM 1209 C CA . PRO A 1 174 ? -2.947 -13.003 -15.120 1.00 95.94 174 PRO A CA 1
ATOM 1210 C C . PRO A 1 174 ? -3.953 -14.101 -14.736 1.00 95.94 174 PRO A C 1
ATOM 1212 O O . PRO A 1 174 ? -4.467 -14.801 -15.618 1.00 95.94 174 PRO A O 1
ATOM 1215 N N . PRO A 1 175 ? -4.290 -14.253 -13.443 1.00 97.00 175 PRO A N 1
ATOM 1216 C CA . PRO A 1 175 ? -5.329 -15.190 -13.039 1.00 97.00 175 PRO A CA 1
ATOM 1217 C C . PRO A 1 175 ? -6.700 -14.774 -13.614 1.00 97.00 175 PRO A C 1
ATOM 1219 O O . PRO A 1 175 ? -6.917 -13.593 -13.895 1.00 97.00 175 PRO A O 1
ATOM 1222 N N . PRO A 1 176 ? -7.665 -15.705 -13.758 1.00 95.38 176 PRO A N 1
ATOM 1223 C CA . PRO A 1 176 ? -8.929 -15.443 -14.461 1.00 95.38 176 PRO A CA 1
ATOM 1224 C C . PRO A 1 176 ? -9.756 -14.272 -13.910 1.00 95.38 176 PRO A C 1
ATOM 1226 O O . PRO A 1 176 ? -10.490 -13.628 -14.651 1.00 95.38 176 PRO A O 1
ATOM 1229 N N . GLY A 1 177 ? -9.664 -14.014 -12.606 1.00 96.25 177 GLY A N 1
ATOM 1230 C CA . GLY A 1 177 ? -10.347 -12.929 -11.903 1.00 96.25 177 GLY A CA 1
ATOM 1231 C C . GLY A 1 177 ? -9.585 -11.602 -11.884 1.00 96.25 177 GLY A C 1
ATOM 1232 O O . GLY A 1 177 ? -10.023 -10.693 -11.172 1.00 96.25 177 GLY A O 1
ATOM 1233 N N . GLY A 1 178 ? -8.480 -11.503 -12.631 1.00 97.44 178 GLY A N 1
ATOM 1234 C CA . GLY A 1 178 ? -7.703 -10.285 -12.842 1.00 97.44 178 GLY A CA 1
ATOM 1235 C C . GLY A 1 178 ? -6.680 -9.969 -11.749 1.00 97.44 178 GLY A C 1
ATOM 1236 O O . GLY A 1 178 ? -6.534 -10.691 -10.755 1.00 97.44 178 GLY A O 1
ATOM 1237 N N . VAL A 1 179 ? -5.972 -8.860 -11.964 1.00 98.25 179 VAL A N 1
ATOM 1238 C CA . VAL A 1 179 ? -4.965 -8.298 -11.057 1.00 98.25 179 VAL A CA 1
ATOM 1239 C C . VAL A 1 179 ? -5.385 -6.881 -10.691 1.00 98.25 179 VAL A C 1
ATOM 1241 O O . VAL A 1 179 ? -5.604 -6.058 -11.575 1.00 98.25 179 VAL A O 1
ATOM 1244 N N . ILE A 1 180 ? -5.463 -6.587 -9.397 1.00 97.12 180 ILE A N 1
ATOM 1245 C CA . ILE A 1 180 ? -5.809 -5.264 -8.873 1.00 97.12 180 ILE A CA 1
ATOM 1246 C C . ILE A 1 180 ? -4.611 -4.725 -8.097 1.00 97.12 180 ILE A C 1
ATOM 1248 O O . ILE A 1 180 ? -4.142 -5.366 -7.163 1.00 97.12 180 ILE A O 1
ATOM 1252 N N . CYS A 1 181 ? -4.129 -3.542 -8.454 1.00 97.38 181 CYS A N 1
ATOM 1253 C CA . CYS A 1 181 ? -3.111 -2.812 -7.712 1.00 97.38 181 CYS A CA 1
ATOM 1254 C C . CYS A 1 181 ? -3.773 -1.759 -6.819 1.00 97.38 181 CYS A C 1
ATOM 1256 O O . CYS A 1 181 ? -4.474 -0.871 -7.307 1.00 97.38 181 CYS A O 1
ATOM 1258 N N . LEU A 1 182 ? -3.522 -1.850 -5.516 1.00 95.00 182 LEU A N 1
ATOM 1259 C CA . LEU A 1 182 ? -3.980 -0.884 -4.527 1.00 95.00 182 LEU A CA 1
ATOM 1260 C C . LEU A 1 182 ? -3.035 0.319 -4.512 1.00 95.00 182 LEU A C 1
ATOM 1262 O O . LEU A 1 182 ? -1.828 0.167 -4.298 1.00 95.00 182 LEU A O 1
ATOM 1266 N N . VAL A 1 183 ? -3.591 1.505 -4.762 1.00 91.06 183 VAL A N 1
ATOM 1267 C CA . VAL A 1 183 ? -2.866 2.780 -4.793 1.00 91.06 183 VAL A CA 1
ATOM 1268 C C . VAL A 1 183 ? -3.628 3.849 -4.003 1.00 91.06 183 VAL A C 1
ATOM 1270 O O . VAL A 1 183 ? -4.840 3.982 -4.155 1.00 91.06 183 VAL A O 1
ATOM 1273 N N . ASP A 1 184 ? -2.919 4.656 -3.208 1.00 85.06 184 ASP A N 1
ATOM 1274 C CA . ASP A 1 184 ? -3.514 5.784 -2.451 1.00 85.06 184 ASP A CA 1
ATOM 1275 C C . ASP A 1 184 ? -3.000 7.152 -2.899 1.00 85.06 184 ASP A C 1
ATOM 1277 O O . ASP A 1 184 ? -3.208 8.172 -2.243 1.00 85.06 184 ASP A O 1
ATOM 1281 N N . VAL A 1 185 ? -2.303 7.189 -4.030 1.00 87.19 185 VAL A N 1
ATOM 1282 C CA . VAL A 1 185 ? -1.856 8.430 -4.655 1.00 87.19 185 VAL A CA 1
ATOM 1283 C C . VAL A 1 185 ? -2.429 8.517 -6.055 1.00 87.19 185 VAL A C 1
ATOM 1285 O O . VAL A 1 185 ? -2.523 7.522 -6.768 1.00 87.19 185 VAL A O 1
ATOM 1288 N N . THR A 1 186 ? -2.770 9.729 -6.477 1.00 91.69 186 THR A N 1
ATOM 1289 C CA . THR A 1 186 ? -3.241 10.009 -7.841 1.00 91.69 186 THR A CA 1
ATOM 1290 C C . THR A 1 186 ? -2.121 10.496 -8.756 1.00 91.69 186 THR A C 1
ATOM 1292 O O . THR A 1 186 ? -2.388 10.879 -9.893 1.00 91.69 186 THR A O 1
ATOM 1295 N N . ALA A 1 187 ? -0.875 10.508 -8.273 1.00 95.00 187 ALA A N 1
ATOM 1296 C CA . ALA A 1 187 ? 0.285 10.969 -9.022 1.00 95.00 187 ALA A CA 1
ATOM 1297 C C . ALA A 1 187 ? 0.392 10.242 -10.381 1.00 95.00 187 ALA A C 1
ATOM 1299 O O . ALA A 1 187 ? 0.345 9.005 -10.405 1.00 95.00 187 ALA A O 1
ATOM 1300 N N . PRO A 1 188 ? 0.527 10.972 -11.504 1.00 97.94 188 PRO A N 1
ATOM 1301 C CA . PRO A 1 188 ? 0.857 10.364 -12.789 1.00 97.94 188 PRO A CA 1
ATOM 1302 C C . PRO A 1 188 ? 2.288 9.804 -12.767 1.00 97.94 188 PRO A C 1
ATOM 1304 O O . PRO A 1 188 ? 3.047 10.027 -11.821 1.00 97.94 188 PRO A O 1
ATOM 1307 N N . LEU A 1 189 ? 2.692 9.092 -13.816 1.00 98.50 189 LEU A N 1
ATOM 1308 C CA . LEU A 1 189 ? 4.048 8.557 -13.914 1.00 98.50 189 LEU A CA 1
ATOM 1309 C C . LEU A 1 189 ? 5.100 9.668 -14.037 1.00 98.50 189 LEU A C 1
ATOM 1311 O O . LEU A 1 189 ? 6.124 9.623 -13.357 1.00 98.50 189 LEU A O 1
ATOM 1315 N N . LEU A 1 190 ? 4.835 10.653 -14.898 1.00 98.31 190 LEU A N 1
ATOM 1316 C CA . LEU A 1 190 ? 5.779 11.698 -15.304 1.00 98.31 190 LEU A CA 1
ATOM 1317 C C . LEU A 1 190 ? 5.292 13.099 -14.909 1.00 98.31 190 LEU A C 1
ATOM 1319 O O . LEU A 1 190 ? 4.116 13.322 -14.614 1.00 98.31 190 LEU A O 1
ATOM 1323 N N . GLY A 1 191 ? 6.196 14.070 -14.973 1.00 96.94 191 GLY A N 1
ATOM 1324 C CA . GLY A 1 191 ? 5.916 15.488 -14.784 1.00 96.94 191 GLY A CA 1
ATOM 1325 C C . GLY A 1 191 ? 6.187 15.991 -13.362 1.00 96.94 191 GLY A C 1
ATOM 1326 O O . GLY A 1 191 ? 6.721 15.273 -12.518 1.00 96.94 191 GLY A O 1
ATOM 1327 N N . PRO A 1 192 ? 5.830 17.253 -13.057 1.00 95.19 192 PRO A N 1
ATOM 1328 C CA . PRO A 1 192 ? 6.134 17.880 -11.764 1.00 95.19 192 PRO A CA 1
ATOM 1329 C C . PRO A 1 192 ? 5.470 17.171 -10.573 1.00 95.19 192 PRO A C 1
ATOM 1331 O O . PRO A 1 192 ? 5.999 17.190 -9.463 1.00 95.19 192 PRO A O 1
ATOM 1334 N N . PHE A 1 193 ? 4.341 16.506 -10.819 1.00 95.50 193 PHE A N 1
ATOM 1335 C CA . PHE A 1 193 ? 3.622 15.683 -9.846 1.00 95.50 193 PHE A CA 1
ATOM 1336 C C . PHE A 1 193 ? 3.855 14.178 -10.064 1.00 95.50 193 PHE A C 1
ATOM 1338 O O . PHE A 1 193 ? 3.111 13.365 -9.528 1.00 95.50 193 PHE A O 1
ATOM 1345 N N . GLY A 1 194 ? 4.862 13.822 -10.869 1.00 96.75 194 GLY A N 1
ATOM 1346 C CA . GLY A 1 194 ? 5.178 12.458 -11.274 1.00 96.75 194 GLY A CA 1
ATOM 1347 C C . GLY A 1 194 ? 5.946 11.646 -10.232 1.00 96.75 194 GLY A C 1
ATOM 1348 O O . GLY A 1 194 ? 6.395 12.168 -9.206 1.00 96.75 194 GLY A O 1
ATOM 1349 N N . ALA A 1 195 ? 6.150 10.363 -10.532 1.00 97.06 195 ALA A N 1
ATOM 1350 C CA . ALA A 1 195 ? 6.731 9.384 -9.619 1.00 97.06 195 ALA A CA 1
ATOM 1351 C C . ALA A 1 195 ? 8.108 9.802 -9.074 1.00 97.06 195 ALA A C 1
ATOM 1353 O O . ALA A 1 195 ? 8.330 9.803 -7.860 1.00 97.06 195 ALA A O 1
ATOM 1354 N N . ALA A 1 196 ? 9.027 10.186 -9.967 1.00 97.38 196 ALA A N 1
ATOM 1355 C CA . ALA A 1 196 ? 10.385 10.563 -9.587 1.00 97.38 196 ALA A CA 1
ATOM 1356 C C . ALA A 1 196 ? 10.400 11.861 -8.765 1.00 97.38 196 ALA A C 1
ATOM 1358 O O . ALA A 1 196 ? 11.040 11.929 -7.718 1.00 97.38 196 ALA A O 1
ATOM 1359 N N . ARG A 1 197 ? 9.649 12.879 -9.197 1.00 96.50 197 ARG A N 1
ATOM 1360 C CA . ARG A 1 197 ? 9.608 14.195 -8.539 1.00 96.50 197 ARG A CA 1
ATOM 1361 C C . ARG A 1 197 ? 9.006 14.153 -7.139 1.00 96.50 197 ARG A C 1
ATOM 1363 O O . ARG A 1 197 ? 9.505 14.850 -6.262 1.00 96.50 197 ARG A O 1
ATOM 1370 N N . GLN A 1 198 ? 7.948 13.368 -6.942 1.00 94.25 198 GLN A N 1
ATOM 1371 C CA . GLN A 1 198 ? 7.209 13.336 -5.678 1.00 94.25 198 GLN A CA 1
ATOM 1372 C C . GLN A 1 198 ? 7.798 12.342 -4.674 1.00 94.25 198 GLN A C 1
ATOM 1374 O O . GLN A 1 198 ? 7.824 12.626 -3.480 1.00 94.25 198 GLN A O 1
ATOM 1379 N N . PHE A 1 199 ? 8.287 11.185 -5.137 1.00 94.44 199 PHE A N 1
ATOM 1380 C CA . PHE A 1 199 ? 8.572 10.062 -4.239 1.00 94.44 199 PHE A CA 1
ATOM 1381 C C . PHE A 1 199 ? 10.014 9.561 -4.266 1.00 94.44 199 PHE A C 1
ATOM 1383 O O . PHE A 1 199 ? 10.363 8.765 -3.399 1.00 94.44 199 PHE A O 1
ATOM 1390 N N . ALA A 1 200 ? 10.862 9.973 -5.212 1.00 95.69 200 ALA A N 1
ATOM 1391 C CA . ALA A 1 200 ? 12.270 9.573 -5.181 1.00 95.69 200 ALA A CA 1
ATOM 1392 C C . ALA A 1 200 ? 13.088 10.243 -4.053 1.00 95.69 200 ALA A C 1
ATOM 1394 O O . ALA A 1 200 ? 13.927 9.550 -3.477 1.00 95.69 200 ALA A O 1
ATOM 1395 N N . PRO A 1 201 ? 12.845 11.511 -3.644 1.00 95.38 201 PRO A N 1
ATOM 1396 C CA . PRO A 1 201 ? 13.614 12.134 -2.559 1.00 95.38 201 PRO A CA 1
ATOM 1397 C C . PRO A 1 201 ? 13.529 11.386 -1.222 1.00 95.38 201 PRO A C 1
ATOM 1399 O O . PRO A 1 201 ? 14.544 11.152 -0.575 1.00 95.38 201 PRO A O 1
ATOM 1402 N N . GLN A 1 202 ? 12.340 10.909 -0.840 1.00 90.44 202 GLN A N 1
ATOM 1403 C CA . GLN A 1 202 ? 12.166 10.078 0.364 1.00 90.44 202 GLN A CA 1
ATOM 1404 C C . GLN A 1 202 ? 12.833 8.691 0.256 1.00 90.44 202 GLN A C 1
ATOM 1406 O O . GLN A 1 202 ? 12.977 8.003 1.261 1.00 90.44 202 GLN A O 1
ATOM 1411 N N . LYS A 1 203 ? 13.244 8.281 -0.953 1.00 93.50 203 LYS A N 1
ATOM 1412 C CA . LYS A 1 203 ? 14.029 7.065 -1.225 1.00 93.50 203 LYS A CA 1
ATOM 1413 C C . LYS A 1 203 ? 15.536 7.353 -1.295 1.00 93.50 203 LYS A C 1
ATOM 1415 O O . LYS A 1 203 ? 16.303 6.465 -1.647 1.00 93.50 203 LYS A O 1
ATOM 1420 N N . GLY A 1 204 ? 15.956 8.583 -0.982 1.00 94.25 204 GLY A N 1
ATOM 1421 C CA . GLY A 1 204 ? 17.355 9.013 -0.967 1.00 94.25 204 GLY A CA 1
ATOM 1422 C C . GLY A 1 204 ? 17.834 9.726 -2.232 1.00 94.25 204 GLY A C 1
ATOM 1423 O O . GLY A 1 204 ? 19.025 10.000 -2.326 1.00 94.25 204 GLY A O 1
ATOM 1424 N N . ALA A 1 205 ? 16.956 10.022 -3.201 1.00 96.88 205 ALA A N 1
ATOM 1425 C CA . ALA A 1 205 ? 17.366 10.676 -4.445 1.00 96.88 205 ALA A CA 1
ATOM 1426 C C . ALA A 1 205 ? 17.687 12.161 -4.254 1.00 96.88 205 ALA A C 1
ATOM 1428 O O . ALA A 1 205 ? 16.853 12.927 -3.762 1.00 96.88 205 ALA A O 1
ATOM 1429 N N . ASP A 1 206 ? 18.858 12.583 -4.724 1.00 97.81 206 ASP A N 1
ATOM 1430 C CA . ASP A 1 206 ? 19.171 13.999 -4.889 1.00 97.81 206 ASP A CA 1
ATOM 1431 C C . ASP A 1 206 ? 18.491 14.606 -6.137 1.00 97.81 206 ASP A C 1
ATOM 1433 O O . ASP A 1 206 ? 17.803 13.937 -6.914 1.00 97.81 206 ASP A O 1
ATOM 1437 N N . ALA A 1 207 ? 18.665 15.914 -6.339 1.00 97.44 207 ALA A N 1
ATOM 1438 C CA . ALA A 1 207 ? 18.026 16.632 -7.438 1.00 97.44 207 ALA A CA 1
ATOM 1439 C C . ALA A 1 207 ? 18.477 16.161 -8.836 1.00 97.44 207 ALA A C 1
ATOM 1441 O O . ALA A 1 207 ? 17.676 16.210 -9.772 1.00 97.44 207 ALA A O 1
ATOM 1442 N N . GLU A 1 208 ? 19.727 15.717 -8.995 1.00 98.00 208 GLU A N 1
ATOM 1443 C CA . GLU A 1 208 ? 20.254 15.213 -10.268 1.00 98.00 208 GLU A CA 1
ATOM 1444 C C . GLU A 1 208 ? 19.715 13.807 -10.548 1.00 98.00 208 GLU A C 1
ATOM 1446 O O . GLU A 1 208 ? 19.209 13.531 -11.640 1.00 98.00 208 GLU A O 1
ATOM 1451 N N . GLN A 1 209 ? 19.718 12.948 -9.532 1.00 98.25 209 GLN A N 1
ATOM 1452 C CA . GLN A 1 209 ? 19.152 11.604 -9.582 1.00 98.25 209 GLN A CA 1
ATOM 1453 C C . GLN A 1 209 ? 17.656 11.630 -9.902 1.00 98.25 209 GLN A C 1
ATOM 1455 O O . GLN A 1 209 ? 17.190 10.842 -10.723 1.00 98.25 209 GLN A O 1
ATOM 1460 N N . VAL A 1 210 ? 16.899 12.578 -9.342 1.00 98.50 210 VAL A N 1
ATOM 1461 C CA . VAL A 1 210 ? 15.484 12.783 -9.689 1.00 98.50 210 VAL A CA 1
ATOM 1462 C C . VAL A 1 210 ? 15.306 13.077 -11.186 1.00 98.50 210 VAL A C 1
ATOM 1464 O O . VAL A 1 210 ? 14.400 12.528 -11.814 1.00 98.50 210 VAL A O 1
ATOM 1467 N N . LEU A 1 211 ? 16.167 13.911 -11.783 1.00 98.00 211 LEU A N 1
ATOM 1468 C CA . LEU A 1 211 ? 16.131 14.194 -13.225 1.00 98.00 211 LEU A CA 1
ATOM 1469 C C . LEU A 1 211 ? 16.497 12.961 -14.058 1.00 98.00 211 LEU A C 1
ATOM 1471 O O . LEU A 1 211 ? 15.867 12.702 -15.086 1.00 98.00 211 LEU A O 1
ATOM 1475 N N . ALA A 1 212 ? 17.488 12.190 -13.610 1.00 97.81 212 ALA A N 1
ATOM 1476 C CA . ALA A 1 212 ? 17.901 10.958 -14.271 1.00 97.81 212 ALA A CA 1
ATOM 1477 C C . ALA A 1 212 ? 16.792 9.892 -14.245 1.00 97.81 212 ALA A C 1
ATOM 1479 O O . ALA A 1 212 ? 16.526 9.257 -15.269 1.00 97.81 212 ALA A O 1
ATOM 1480 N N . LEU A 1 213 ? 16.107 9.731 -13.109 1.00 98.31 213 LEU A N 1
ATOM 1481 C CA . LEU A 1 213 ? 14.964 8.828 -12.951 1.00 98.31 213 LEU A CA 1
ATOM 1482 C C . LEU A 1 213 ? 13.792 9.246 -13.844 1.00 98.31 213 LEU A C 1
ATOM 1484 O O . LEU A 1 213 ? 13.262 8.414 -14.574 1.00 98.31 213 LEU A O 1
ATOM 1488 N N . GLU A 1 214 ? 13.442 10.534 -13.871 1.00 98.25 214 GLU A N 1
ATOM 1489 C CA . GLU A 1 214 ? 12.403 11.071 -14.763 1.00 98.25 214 GLU A CA 1
ATOM 1490 C C . GLU A 1 214 ? 12.717 10.775 -16.242 1.00 98.25 214 GLU A C 1
ATOM 1492 O O . GLU A 1 214 ? 11.860 10.312 -17.002 1.00 98.25 214 GLU A O 1
ATOM 1497 N N . ALA A 1 215 ? 13.970 10.986 -16.657 1.00 97.00 215 ALA A N 1
ATOM 1498 C CA . ALA A 1 215 ? 14.412 10.681 -18.014 1.00 97.00 215 ALA A CA 1
ATOM 1499 C C . ALA A 1 215 ? 14.349 9.173 -18.313 1.00 97.00 215 ALA A C 1
ATOM 1501 O O . ALA A 1 215 ? 13.993 8.779 -19.427 1.00 97.00 215 ALA A O 1
ATOM 1502 N N . SER A 1 216 ? 14.681 8.323 -17.338 1.00 96.00 216 SER A N 1
ATOM 1503 C CA . SER A 1 216 ? 14.575 6.865 -17.456 1.00 96.00 216 SER A CA 1
ATOM 1504 C C . SER A 1 216 ? 13.127 6.401 -17.585 1.00 96.00 216 SER A C 1
ATOM 1506 O O . SER A 1 216 ? 12.834 5.639 -18.504 1.00 96.00 216 SER A O 1
ATOM 1508 N N . LEU A 1 217 ? 12.211 6.927 -16.768 1.00 97.56 217 LEU A N 1
ATOM 1509 C CA . LEU A 1 217 ? 10.776 6.654 -16.886 1.00 97.56 217 LEU A CA 1
ATOM 1510 C C . LEU A 1 217 ? 10.214 7.153 -18.224 1.00 97.56 217 LEU A C 1
ATOM 1512 O O . LEU A 1 217 ? 9.425 6.462 -18.857 1.00 97.56 217 LEU A O 1
ATOM 1516 N N . THR A 1 218 ? 10.674 8.303 -18.720 1.00 96.56 218 THR A N 1
ATOM 1517 C CA . THR A 1 218 ? 10.269 8.814 -20.043 1.00 96.56 218 THR A CA 1
ATOM 1518 C C . THR A 1 218 ? 10.678 7.857 -21.164 1.00 96.56 218 THR A C 1
ATOM 1520 O O . THR A 1 218 ? 9.886 7.565 -22.061 1.00 96.56 218 THR A O 1
ATOM 1523 N N . ARG A 1 219 ? 11.907 7.319 -21.112 1.00 93.00 219 ARG A N 1
ATOM 1524 C CA . ARG A 1 219 ? 12.345 6.282 -22.060 1.00 93.00 219 ARG A CA 1
ATOM 1525 C C . ARG A 1 219 ? 11.540 5.001 -21.888 1.00 93.00 219 ARG A C 1
ATOM 1527 O O . ARG A 1 219 ? 11.196 4.385 -22.888 1.00 93.00 219 ARG A O 1
ATOM 1534 N N . TRP A 1 220 ? 11.232 4.620 -20.651 1.00 94.25 220 TRP A N 1
ATOM 1535 C CA . TRP A 1 220 ? 10.434 3.438 -20.351 1.00 94.25 220 TRP A CA 1
ATOM 1536 C C . TRP A 1 220 ? 9.042 3.503 -20.983 1.00 94.25 220 TRP A C 1
ATOM 1538 O O . TRP A 1 220 ? 8.633 2.542 -21.631 1.00 94.25 220 TRP A O 1
ATOM 1548 N N . VAL A 1 221 ? 8.380 4.663 -20.926 1.00 94.75 221 VAL A N 1
ATOM 1549 C CA . VAL A 1 221 ? 7.088 4.879 -21.595 1.00 94.75 221 VAL A CA 1
ATOM 1550 C C . VAL A 1 221 ? 7.161 4.613 -23.093 1.00 94.75 221 VAL A C 1
ATOM 1552 O O . VAL A 1 221 ? 6.291 3.949 -23.652 1.00 94.75 221 VAL A O 1
ATOM 1555 N N . ALA A 1 222 ? 8.224 5.083 -23.748 1.00 90.38 222 ALA A N 1
ATOM 1556 C CA . ALA A 1 222 ? 8.419 4.857 -25.177 1.00 90.38 222 ALA A CA 1
ATOM 1557 C C . ALA A 1 222 ? 8.646 3.374 -25.535 1.00 90.38 222 ALA A C 1
ATOM 1559 O O . ALA A 1 222 ? 8.427 2.998 -26.685 1.00 90.38 222 ALA A O 1
ATOM 1560 N N . ARG A 1 223 ? 9.090 2.546 -24.576 1.00 89.19 223 ARG A N 1
ATOM 1561 C CA . ARG A 1 223 ? 9.325 1.104 -24.763 1.00 89.19 223 ARG A CA 1
ATOM 1562 C C . ARG A 1 223 ? 8.080 0.267 -24.471 1.00 89.19 223 ARG A C 1
ATOM 1564 O O . ARG A 1 223 ? 7.795 -0.657 -25.226 1.00 89.19 223 ARG A O 1
ATOM 1571 N N . LEU A 1 224 ? 7.368 0.581 -23.387 1.00 91.62 224 LEU A N 1
ATOM 1572 C CA . LEU A 1 224 ? 6.231 -0.206 -22.901 1.00 91.62 224 LEU A CA 1
ATOM 1573 C C . LEU A 1 224 ? 4.894 0.210 -23.537 1.00 91.62 224 LEU A C 1
ATOM 1575 O O . LEU A 1 224 ? 4.050 -0.643 -23.798 1.00 91.62 224 LEU A O 1
ATOM 1579 N N . GLY A 1 225 ? 4.695 1.504 -23.807 1.00 91.38 225 GLY A N 1
ATOM 1580 C CA . GLY A 1 225 ? 3.393 2.051 -24.204 1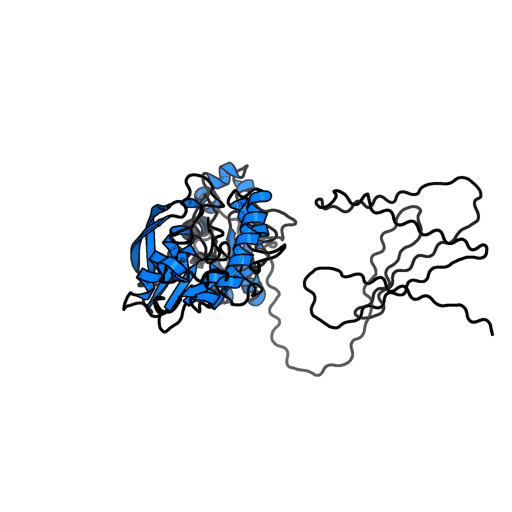.00 91.38 225 GLY A CA 1
ATOM 1581 C C . GLY A 1 225 ? 2.418 2.195 -23.026 1.00 91.38 225 GLY A C 1
ATOM 1582 O O . GLY A 1 225 ? 2.817 2.141 -21.872 1.00 91.38 225 GLY A O 1
ATOM 1583 N N . GLY A 1 226 ? 1.130 2.414 -23.292 1.00 92.69 226 GLY A N 1
ATOM 1584 C CA . GLY A 1 226 ? 0.135 2.705 -22.246 1.00 92.69 226 GLY A CA 1
ATOM 1585 C C . GLY A 1 226 ? 0.046 4.192 -21.881 1.00 92.69 226 GLY A C 1
ATOM 1586 O O . GLY A 1 226 ? 0.665 5.037 -22.530 1.00 92.69 226 GLY A O 1
ATOM 1587 N N . ASP A 1 227 ? -0.763 4.518 -20.870 1.00 96.12 227 ASP A N 1
ATOM 1588 C CA . ASP A 1 227 ? -1.059 5.901 -20.473 1.00 96.12 227 ASP A CA 1
ATOM 1589 C C . ASP A 1 227 ? -0.251 6.330 -19.228 1.00 96.12 227 ASP A C 1
ATOM 1591 O O . ASP A 1 227 ? -0.619 5.985 -18.102 1.00 96.12 227 ASP A O 1
ATOM 1595 N N . PRO A 1 228 ? 0.833 7.116 -19.382 1.00 97.00 228 PRO A N 1
ATOM 1596 C CA . PRO A 1 228 ? 1.604 7.624 -18.246 1.00 97.00 228 PRO A CA 1
ATOM 1597 C C . PRO A 1 228 ? 0.879 8.732 -17.462 1.00 97.00 228 PRO A C 1
ATOM 1599 O O . PRO A 1 228 ? 1.365 9.143 -16.406 1.00 97.00 228 PRO A O 1
ATOM 1602 N N . ALA A 1 229 ? -0.237 9.262 -17.975 1.00 97.12 229 ALA A N 1
ATOM 1603 C CA . ALA A 1 229 ? -1.034 10.297 -17.323 1.00 97.12 229 ALA A CA 1
ATOM 1604 C C . ALA A 1 229 ? -2.195 9.724 -16.494 1.00 97.12 229 ALA A C 1
ATOM 1606 O O . ALA A 1 229 ? -2.830 10.484 -15.758 1.00 97.12 229 ALA A O 1
ATOM 1607 N N . GLN A 1 230 ? -2.454 8.411 -16.564 1.00 96.88 230 GLN A N 1
ATOM 1608 C CA . GLN A 1 230 ? -3.483 7.759 -15.758 1.00 96.88 230 GLN A CA 1
ATOM 1609 C C . GLN A 1 230 ? -3.254 8.078 -14.269 1.00 96.88 230 GLN A C 1
ATOM 1611 O O . GLN A 1 230 ? -2.142 7.867 -13.767 1.00 96.88 230 GLN A O 1
ATOM 1616 N N . PRO A 1 231 ? -4.270 8.563 -13.533 1.00 96.38 231 PRO A N 1
ATOM 1617 C CA . PRO A 1 231 ? -4.135 8.825 -12.105 1.00 96.38 231 PRO A CA 1
ATOM 1618 C C . PRO A 1 231 ? -3.668 7.581 -11.341 1.00 96.38 231 PRO A C 1
ATOM 1620 O O . PRO A 1 231 ? -4.250 6.508 -11.475 1.00 96.38 231 PRO A O 1
ATOM 1623 N N . GLY A 1 232 ? -2.605 7.734 -10.551 1.00 95.50 232 GLY A N 1
ATOM 1624 C CA . GLY A 1 232 ? -2.005 6.651 -9.763 1.00 95.50 232 GLY A CA 1
ATOM 1625 C C . GLY A 1 232 ? -0.979 5.796 -10.509 1.00 95.50 232 GLY A C 1
ATOM 1626 O O . GLY A 1 232 ? -0.316 4.969 -9.885 1.00 95.50 232 GLY A O 1
ATOM 1627 N N . SER A 1 233 ? -0.755 6.034 -11.804 1.00 97.62 233 SER A N 1
ATOM 1628 C CA . SER A 1 233 ? 0.303 5.360 -12.577 1.00 97.62 233 SER A CA 1
ATOM 1629 C C . SER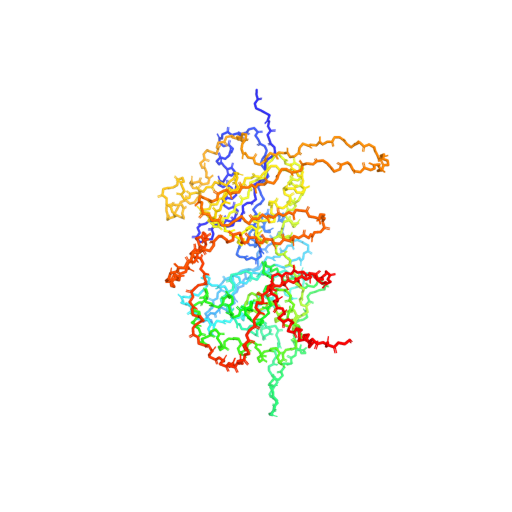 A 1 233 ? 1.712 5.578 -12.000 1.00 97.62 233 SER A C 1
ATOM 1631 O O . SER A 1 233 ? 2.574 4.710 -12.139 1.00 97.62 233 SER A O 1
ATOM 1633 N N . GLY A 1 234 ? 1.949 6.687 -11.290 1.00 97.31 234 GLY A N 1
ATOM 1634 C CA . GLY A 1 234 ? 3.220 6.973 -10.620 1.00 97.31 234 GLY A CA 1
ATOM 1635 C C . GLY A 1 234 ? 3.428 6.270 -9.279 1.00 97.31 234 GLY A C 1
ATOM 1636 O O . GLY A 1 234 ? 4.517 6.369 -8.702 1.00 97.31 234 GLY A O 1
ATOM 1637 N N . ALA A 1 235 ? 2.421 5.555 -8.768 1.00 95.81 235 ALA A N 1
ATOM 1638 C CA . ALA A 1 235 ? 2.533 4.826 -7.511 1.00 95.81 235 ALA A CA 1
ATOM 1639 C C . ALA A 1 235 ? 3.664 3.785 -7.564 1.00 95.81 235 ALA A C 1
ATOM 1641 O O . ALA A 1 235 ? 3.983 3.217 -8.614 1.00 95.81 235 ALA A O 1
ATOM 1642 N N . ALA A 1 236 ? 4.302 3.570 -6.411 1.00 96.12 236 ALA A N 1
ATOM 1643 C CA . ALA A 1 236 ? 5.461 2.692 -6.265 1.00 96.12 236 ALA A CA 1
ATOM 1644 C C . ALA A 1 236 ? 6.584 2.955 -7.286 1.00 96.12 236 ALA A C 1
ATOM 1646 O O . ALA A 1 236 ? 7.141 2.025 -7.869 1.00 96.12 236 ALA A O 1
ATOM 1647 N N . GLY A 1 237 ? 6.887 4.231 -7.558 1.00 96.81 237 GLY A N 1
ATOM 1648 C CA . GLY A 1 237 ? 7.958 4.582 -8.492 1.00 96.81 237 GLY A CA 1
ATOM 1649 C C . GLY A 1 237 ? 7.668 4.181 -9.943 1.00 96.81 237 GLY A C 1
ATOM 1650 O O . GLY A 1 237 ? 8.593 3.879 -10.696 1.00 96.81 237 GLY A O 1
ATOM 1651 N N . GLY A 1 238 ? 6.385 4.143 -10.313 1.00 98.00 238 GLY A N 1
ATOM 1652 C CA . GLY A 1 238 ? 5.920 3.709 -11.627 1.00 98.00 238 GLY A CA 1
ATOM 1653 C C . GLY A 1 238 ? 5.682 2.205 -11.756 1.00 98.00 238 GLY A C 1
ATOM 1654 O O . GLY A 1 238 ? 5.348 1.743 -12.842 1.00 98.00 238 GLY A O 1
ATOM 1655 N N . THR A 1 239 ? 5.816 1.425 -10.680 1.00 98.44 239 THR A N 1
ATOM 1656 C CA . THR A 1 239 ? 5.479 -0.010 -10.710 1.00 98.44 239 THR A CA 1
ATOM 1657 C C . THR A 1 239 ? 4.009 -0.235 -11.070 1.00 98.44 239 THR A C 1
ATOM 1659 O O . THR A 1 239 ? 3.707 -1.138 -11.847 1.00 98.44 239 THR A O 1
ATOM 1662 N N . ALA A 1 240 ? 3.107 0.631 -10.588 1.00 98.19 240 ALA A N 1
ATOM 1663 C CA . ALA A 1 240 ? 1.697 0.624 -10.982 1.00 98.19 240 ALA A CA 1
ATOM 1664 C C . ALA A 1 240 ? 1.532 0.742 -12.506 1.00 98.19 240 ALA A C 1
ATOM 1666 O O . ALA A 1 240 ? 0.876 -0.092 -13.124 1.00 98.19 240 ALA A O 1
ATOM 1667 N N . TYR A 1 241 ? 2.186 1.730 -13.124 1.00 98.62 241 TYR A N 1
ATOM 1668 C CA . TYR A 1 241 ? 2.201 1.905 -14.577 1.00 98.62 241 TYR A CA 1
ATOM 1669 C C . TYR A 1 241 ? 2.704 0.664 -15.324 1.00 98.62 241 TYR A C 1
ATOM 1671 O O . TYR A 1 241 ? 2.085 0.261 -16.311 1.00 98.62 241 TYR A O 1
ATOM 1679 N N . GLY A 1 242 ? 3.797 0.055 -14.852 1.00 98.00 242 GLY A N 1
ATOM 1680 C CA . GLY A 1 242 ? 4.359 -1.157 -15.444 1.00 98.00 242 GLY A CA 1
ATOM 1681 C C . GLY A 1 242 ? 3.369 -2.322 -15.433 1.00 98.00 242 GLY A C 1
ATOM 1682 O O . GLY A 1 242 ? 3.110 -2.926 -16.472 1.00 98.00 242 GLY A O 1
ATOM 1683 N N . LEU A 1 243 ? 2.756 -2.606 -14.281 1.00 98.50 243 LEU A N 1
ATOM 1684 C CA . LEU A 1 243 ? 1.789 -3.701 -14.149 1.00 98.50 243 LEU A CA 1
ATOM 1685 C C . LEU A 1 243 ? 0.498 -3.442 -14.940 1.00 98.50 243 LEU A C 1
ATOM 1687 O O . LEU A 1 243 ? -0.032 -4.368 -15.550 1.00 98.50 243 LEU A O 1
ATOM 1691 N N . VAL A 1 244 ? 0.011 -2.201 -14.994 1.00 98.25 244 VAL A N 1
ATOM 1692 C CA . VAL A 1 244 ? -1.164 -1.848 -15.810 1.00 98.25 244 VAL A CA 1
ATOM 1693 C C . VAL A 1 244 ? -0.857 -2.016 -17.298 1.00 98.25 244 VAL A C 1
ATOM 1695 O O . VAL A 1 244 ? -1.555 -2.744 -18.000 1.00 98.25 244 VAL A O 1
ATOM 1698 N N . SER A 1 245 ? 0.213 -1.380 -17.776 1.00 96.81 245 SER A N 1
ATOM 1699 C CA . SER A 1 245 ? 0.510 -1.298 -19.212 1.00 96.81 245 SER A CA 1
ATOM 1700 C C . SER A 1 245 ? 1.066 -2.606 -19.773 1.00 96.81 245 SER A C 1
ATOM 1702 O O . SER A 1 245 ? 0.795 -2.944 -20.921 1.00 96.81 245 SER A O 1
ATOM 1704 N N . GLY A 1 246 ? 1.848 -3.337 -18.973 1.00 95.56 246 GLY A N 1
ATOM 1705 C CA . GLY A 1 246 ? 2.495 -4.580 -19.388 1.00 95.56 246 GLY A CA 1
ATOM 1706 C C . GLY A 1 246 ? 1.715 -5.841 -19.031 1.00 95.56 246 GLY A C 1
ATOM 1707 O O . GLY A 1 246 ? 1.729 -6.790 -19.805 1.00 95.56 246 GLY A O 1
ATOM 1708 N N . TRP A 1 247 ? 1.032 -5.869 -17.882 1.00 97.25 247 TRP A N 1
ATOM 1709 C CA . TRP A 1 247 ? 0.392 -7.086 -17.361 1.00 97.25 247 TRP A CA 1
ATOM 1710 C C . TRP A 1 247 ? -1.141 -7.031 -17.346 1.00 97.25 247 TRP A C 1
ATOM 1712 O O . TRP A 1 247 ? -1.790 -8.027 -17.032 1.00 97.25 247 TRP A O 1
ATOM 1722 N N . GLY A 1 248 ? -1.734 -5.889 -17.708 1.00 96.50 248 GLY A N 1
ATOM 1723 C CA . GLY A 1 248 ? -3.186 -5.711 -17.721 1.00 96.50 248 GLY A CA 1
ATOM 1724 C C . GLY A 1 248 ? -3.801 -5.623 -16.324 1.00 96.50 248 GLY A C 1
ATOM 1725 O O . GLY A 1 248 ? -4.951 -6.016 -16.141 1.00 96.50 248 GLY A O 1
ATOM 1726 N N . ALA A 1 249 ? -3.039 -5.153 -15.333 1.00 98.00 249 ALA A N 1
ATOM 1727 C CA . ALA A 1 249 ? -3.579 -4.874 -14.008 1.00 98.00 249 ALA A CA 1
ATOM 1728 C C . ALA A 1 249 ? -4.518 -3.655 -14.020 1.00 98.00 249 ALA A C 1
ATOM 1730 O O . ALA A 1 249 ? -4.391 -2.754 -14.848 1.00 98.00 249 ALA A O 1
ATOM 1731 N N . GLU A 1 250 ? -5.423 -3.597 -13.049 1.00 97.69 250 GLU A N 1
ATOM 1732 C CA . GLU A 1 250 ? -6.302 -2.453 -12.802 1.00 97.69 250 GLU A CA 1
ATOM 1733 C C . GLU A 1 250 ? -5.863 -1.703 -11.541 1.00 97.69 250 GLU A C 1
ATOM 1735 O O . GLU A 1 250 ? -5.328 -2.302 -10.609 1.00 97.69 250 GLU A O 1
ATOM 1740 N N . LEU A 1 251 ? -6.093 -0.389 -11.491 1.00 96.12 251 LEU A N 1
ATOM 1741 C CA . LEU A 1 251 ? -5.825 0.415 -10.297 1.00 96.12 251 LEU A CA 1
ATOM 1742 C C . LEU A 1 251 ? -7.102 0.574 -9.473 1.00 96.12 251 LEU A C 1
ATOM 1744 O O . LEU A 1 251 ? -8.151 0.923 -10.016 1.00 96.12 251 LEU A O 1
ATOM 1748 N N . ALA A 1 252 ? -6.993 0.387 -8.161 1.00 93.75 252 ALA A N 1
ATOM 1749 C CA . ALA A 1 252 ? -8.074 0.631 -7.213 1.00 93.75 252 ALA A CA 1
ATOM 1750 C C . ALA A 1 252 ? -7.570 1.417 -5.997 1.00 93.75 252 ALA A C 1
ATOM 1752 O O . ALA A 1 252 ? -6.404 1.315 -5.614 1.00 93.75 252 ALA A O 1
ATOM 1753 N N . ALA A 1 253 ? -8.464 2.188 -5.372 1.00 89.88 253 ALA A N 1
ATOM 1754 C CA . ALA A 1 253 ? -8.161 2.889 -4.129 1.00 89.88 253 ALA A CA 1
ATOM 1755 C C . ALA A 1 253 ? -7.976 1.872 -2.995 1.00 89.88 253 ALA A C 1
ATOM 1757 O O . ALA A 1 253 ? -8.893 1.094 -2.698 1.00 89.88 253 ALA A O 1
ATOM 1758 N N . GLY A 1 254 ? -6.799 1.871 -2.372 1.00 88.19 254 GLY A N 1
ATOM 1759 C CA . GLY A 1 254 ? -6.417 0.837 -1.417 1.00 88.19 254 GLY A CA 1
ATOM 1760 C C . GLY A 1 254 ? -7.242 0.867 -0.138 1.00 88.19 254 GLY A C 1
ATOM 1761 O O . GLY A 1 254 ? -7.907 -0.120 0.186 1.00 88.19 254 GLY A O 1
ATOM 1762 N N . SER A 1 255 ? -7.316 2.031 0.509 1.00 85.25 255 SER A N 1
ATOM 1763 C CA . SER A 1 255 ? -8.140 2.228 1.715 1.00 85.25 255 SER A CA 1
ATOM 1764 C C . SER A 1 255 ? -9.618 1.846 1.533 1.00 85.25 255 SER A C 1
ATOM 1766 O O . SER A 1 255 ? -10.205 1.230 2.419 1.00 85.25 255 SER A O 1
ATOM 1768 N N . THR A 1 256 ? -10.219 2.158 0.379 1.00 87.69 256 THR A N 1
ATOM 1769 C CA . THR A 1 256 ? -11.620 1.800 0.079 1.00 87.69 256 THR A CA 1
ATOM 1770 C C . THR A 1 256 ? -11.785 0.298 -0.116 1.00 87.69 256 THR A C 1
ATOM 1772 O O . THR A 1 256 ? -12.661 -0.314 0.489 1.00 87.69 256 THR A O 1
ATOM 1775 N N . THR A 1 257 ? -10.905 -0.314 -0.911 1.00 88.56 257 THR A N 1
ATOM 1776 C CA . THR A 1 257 ? -10.957 -1.756 -1.190 1.00 88.56 257 THR A CA 1
ATOM 1777 C C . THR A 1 257 ? -10.804 -2.575 0.093 1.00 88.56 257 THR A C 1
ATOM 1779 O O . THR A 1 257 ? -11.512 -3.563 0.293 1.00 88.56 257 THR A O 1
ATOM 1782 N N . LEU A 1 258 ? -9.904 -2.153 0.986 1.00 89.50 258 LEU A N 1
ATOM 1783 C CA . LEU A 1 258 ? -9.670 -2.830 2.259 1.00 89.50 258 LEU A CA 1
ATOM 1784 C C . LEU A 1 258 ? -10.800 -2.590 3.265 1.00 89.50 258 LEU A C 1
ATOM 1786 O O . LEU A 1 258 ? -11.202 -3.537 3.938 1.00 89.50 258 LEU A O 1
ATOM 1790 N N . ALA A 1 259 ? -11.369 -1.381 3.323 1.00 90.75 259 ALA A N 1
ATOM 1791 C CA . ALA A 1 259 ? -12.544 -1.102 4.149 1.00 90.75 259 ALA A CA 1
ATOM 1792 C C . ALA A 1 259 ? -13.727 -2.016 3.789 1.00 90.75 259 ALA A C 1
ATOM 1794 O O . ALA A 1 259 ? -14.370 -2.576 4.681 1.00 90.75 259 ALA A O 1
ATOM 1795 N N . ASP A 1 260 ? -13.988 -2.201 2.494 1.00 89.81 260 ASP A N 1
ATOM 1796 C CA . ASP A 1 260 ? -15.041 -3.099 2.017 1.00 89.81 260 ASP A CA 1
ATOM 1797 C C . ASP A 1 260 ? -14.743 -4.559 2.385 1.00 89.81 260 ASP A C 1
ATOM 1799 O O . ASP A 1 260 ? -15.626 -5.263 2.882 1.00 89.81 260 ASP A O 1
ATOM 1803 N N . ALA A 1 261 ? -13.493 -5.001 2.208 1.00 86.38 261 ALA A N 1
ATOM 1804 C CA . ALA A 1 261 ? -13.072 -6.368 2.510 1.00 86.38 261 ALA A CA 1
ATOM 1805 C C . ALA A 1 261 ? -13.252 -6.744 3.990 1.00 86.38 261 ALA A C 1
ATOM 1807 O O . ALA A 1 261 ? -13.595 -7.889 4.289 1.00 86.38 261 ALA A O 1
ATOM 1808 N N . ILE A 1 262 ? -13.062 -5.793 4.911 1.00 88.88 262 ILE A N 1
ATOM 1809 C CA . ILE A 1 262 ? -13.232 -6.025 6.356 1.00 88.88 262 ILE A CA 1
ATOM 1810 C C . ILE A 1 262 ? -14.643 -5.687 6.869 1.00 88.88 262 ILE A C 1
ATOM 1812 O O . ILE A 1 262 ? -14.892 -5.732 8.073 1.00 88.88 262 ILE A O 1
ATOM 1816 N N . GLY A 1 263 ? -15.581 -5.326 5.984 1.00 91.00 263 GLY A N 1
ATOM 1817 C CA . GLY A 1 263 ? -16.959 -4.991 6.359 1.00 91.00 263 GLY A CA 1
ATOM 1818 C C . GLY A 1 263 ? -17.107 -3.669 7.123 1.00 91.00 263 GLY A C 1
ATOM 1819 O O . GLY A 1 263 ? -18.120 -3.449 7.798 1.00 91.00 263 GLY A O 1
ATOM 1820 N N . LEU A 1 264 ? -16.126 -2.768 7.013 1.00 94.12 264 LEU A N 1
ATOM 1821 C CA . LEU A 1 264 ? -16.087 -1.516 7.766 1.00 94.12 264 LEU A CA 1
ATOM 1822 C C . LEU A 1 264 ? -17.310 -0.605 7.524 1.00 94.12 264 LEU A C 1
ATOM 1824 O O . LEU A 1 264 ? -17.839 -0.075 8.508 1.00 94.12 264 LEU A O 1
ATOM 1828 N N . PRO A 1 265 ? -17.821 -0.417 6.286 1.00 95.00 265 PRO A N 1
ATOM 1829 C CA . PRO A 1 265 ? -18.971 0.459 6.059 1.00 95.00 265 PRO A CA 1
ATOM 1830 C C . PRO A 1 265 ? -20.234 0.034 6.822 1.00 95.00 265 PRO A C 1
ATOM 1832 O O . PRO A 1 265 ? -20.974 0.887 7.317 1.00 95.00 265 PRO A O 1
ATOM 1835 N N . GLU A 1 266 ? -20.490 -1.273 6.947 1.00 94.88 266 GLU A N 1
ATOM 1836 C CA . GLU A 1 266 ? -21.628 -1.791 7.719 1.00 94.88 266 GLU A CA 1
ATOM 1837 C C . GLU A 1 266 ? -21.420 -1.571 9.219 1.00 94.88 266 GLU A C 1
ATOM 1839 O O . GLU A 1 266 ? -22.318 -1.080 9.911 1.00 94.88 266 GLU A O 1
ATOM 1844 N N . ALA A 1 267 ? -20.212 -1.864 9.709 1.00 95.56 267 ALA A N 1
ATOM 1845 C CA . ALA A 1 267 ? -19.859 -1.665 11.107 1.00 95.56 267 ALA A CA 1
ATOM 1846 C C . ALA A 1 267 ? -20.067 -0.198 11.519 1.00 95.56 267 ALA A C 1
ATOM 1848 O O . ALA A 1 267 ? -20.798 0.074 12.477 1.00 95.56 267 ALA A O 1
ATOM 1849 N N . ILE A 1 268 ? -19.540 0.754 10.735 1.00 96.12 268 ILE A N 1
ATOM 1850 C CA . ILE A 1 268 ? -19.683 2.200 10.981 1.00 96.12 268 ILE A CA 1
ATOM 1851 C C . ILE A 1 268 ? -21.149 2.640 10.966 1.00 96.12 268 ILE A C 1
ATOM 1853 O O . ILE A 1 268 ? -21.545 3.465 11.796 1.00 96.12 268 ILE A O 1
ATOM 1857 N N . ARG A 1 269 ? -21.974 2.096 10.063 1.00 95.56 269 ARG A N 1
ATOM 1858 C CA . ARG A 1 269 ? -23.402 2.447 9.972 1.00 95.56 269 ARG A CA 1
ATOM 1859 C C . ARG A 1 269 ? -24.181 2.070 11.231 1.00 95.56 269 ARG A C 1
ATOM 1861 O O . ARG A 1 269 ? -25.128 2.767 11.601 1.00 95.56 269 ARG A O 1
ATOM 1868 N N . SER A 1 270 ? -23.796 0.971 11.874 1.00 94.50 270 SER A N 1
ATOM 1869 C CA . SER A 1 270 ? -24.418 0.484 13.110 1.00 94.50 270 SER A CA 1
ATOM 1870 C C . SER A 1 270 ? -23.837 1.107 14.388 1.00 94.50 270 SER A C 1
ATOM 1872 O O . SER A 1 270 ? -24.388 0.901 15.471 1.00 94.50 270 SER A O 1
ATOM 1874 N N . ALA A 1 271 ? -22.739 1.860 14.277 1.00 95.81 271 ALA A N 1
ATOM 1875 C CA . ALA A 1 271 ? -21.974 2.353 15.412 1.00 95.81 271 ALA A CA 1
ATOM 1876 C C . ALA A 1 271 ? -22.493 3.684 15.985 1.00 95.81 271 ALA A C 1
ATOM 1878 O O . ALA A 1 271 ? -23.085 4.534 15.311 1.00 95.81 271 ALA A O 1
ATOM 1879 N N . ASP A 1 272 ? -22.204 3.907 17.264 1.00 94.31 272 ASP A N 1
ATOM 1880 C CA . ASP A 1 272 ? -22.394 5.196 17.930 1.00 94.31 272 ASP A CA 1
ATOM 1881 C C . ASP A 1 272 ? -21.149 6.084 17.858 1.00 94.31 272 ASP A C 1
ATOM 1883 O O . ASP A 1 272 ? -21.253 7.303 18.065 1.00 94.31 272 ASP A O 1
ATOM 1887 N N . LEU A 1 273 ? -19.994 5.470 17.601 1.00 93.31 273 LEU A N 1
ATOM 1888 C CA . LEU A 1 273 ? -18.682 6.089 17.489 1.00 93.31 273 LEU A CA 1
ATOM 1889 C C . LEU A 1 273 ? -17.777 5.237 16.594 1.00 93.31 273 LEU A C 1
ATOM 1891 O O . LEU A 1 273 ? -17.751 4.016 16.730 1.00 93.31 273 LEU A O 1
ATOM 1895 N N . VAL A 1 274 ? -16.979 5.893 15.759 1.00 95.12 274 VAL A N 1
ATOM 1896 C CA . VAL A 1 274 ? -15.793 5.297 15.145 1.00 95.12 274 VAL A CA 1
ATOM 1897 C C . VAL A 1 274 ? -14.533 5.995 15.645 1.00 95.12 274 VAL A C 1
ATOM 1899 O O . VAL A 1 274 ? -14.480 7.222 15.738 1.00 95.12 274 VAL A O 1
ATOM 1902 N N . VAL A 1 275 ? -13.520 5.210 15.980 1.00 94.75 275 VAL A N 1
ATOM 1903 C CA . VAL A 1 275 ? -12.175 5.668 16.307 1.00 94.75 275 VAL A CA 1
ATOM 1904 C C . VAL A 1 275 ? -11.264 5.254 15.164 1.00 94.75 275 VAL A C 1
ATOM 1906 O O . VAL A 1 275 ? -11.204 4.078 14.828 1.00 94.75 275 VAL A O 1
ATOM 1909 N N . THR A 1 276 ? -10.561 6.207 14.572 1.00 94.44 276 THR A N 1
ATOM 1910 C CA . THR A 1 276 ? -9.555 5.974 13.528 1.00 94.44 276 THR A CA 1
ATOM 1911 C C . THR A 1 276 ? -8.254 6.651 13.922 1.00 94.44 276 THR A C 1
ATOM 1913 O O . THR A 1 276 ? -8.229 7.443 14.861 1.00 94.44 276 THR A O 1
ATOM 1916 N N . GLY A 1 277 ? -7.156 6.366 13.234 1.00 91.88 277 GLY A N 1
ATOM 1917 C CA . GLY A 1 277 ? -5.883 6.967 13.602 1.00 91.88 277 GLY A CA 1
ATOM 1918 C C . GLY A 1 277 ? -4.713 6.456 12.794 1.00 91.88 277 GLY A C 1
ATOM 1919 O O . 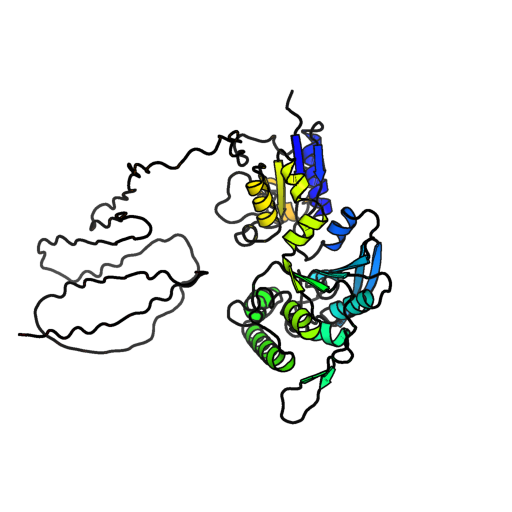GLY A 1 277 ? -4.850 5.459 12.098 1.00 91.88 277 GLY A O 1
ATOM 1920 N N . GLU A 1 278 ? -3.586 7.149 12.902 1.00 90.38 278 GLU A N 1
ATOM 1921 C CA . GLU A 1 278 ? -2.314 6.776 12.282 1.00 90.38 278 GLU A CA 1
ATOM 1922 C C . GLU A 1 278 ? -1.141 7.438 13.027 1.00 90.38 278 GLU A C 1
ATOM 1924 O O . GLU A 1 278 ? -1.327 8.306 13.886 1.00 90.38 278 GLU A O 1
ATOM 1929 N N . GLY A 1 279 ? 0.094 7.067 12.688 1.00 87.75 279 GLY A N 1
ATOM 1930 C CA . GLY A 1 279 ? 1.289 7.603 13.355 1.00 87.75 279 GLY A CA 1
ATOM 1931 C C . GLY A 1 279 ? 1.461 9.123 13.234 1.00 87.75 279 GLY A C 1
ATOM 1932 O O . GLY A 1 279 ? 1.847 9.774 14.204 1.00 87.75 279 GLY A O 1
ATOM 1933 N N . ARG A 1 280 ? 1.148 9.700 12.072 1.00 86.69 280 ARG A N 1
ATOM 1934 C CA . ARG A 1 280 ? 1.253 11.140 11.812 1.00 86.69 280 ARG A CA 1
ATOM 1935 C C . ARG A 1 280 ? 0.028 11.606 11.044 1.00 86.69 280 ARG A C 1
ATOM 1937 O O . ARG A 1 280 ? -0.167 11.194 9.910 1.00 86.69 280 ARG A O 1
ATOM 1944 N N . TYR A 1 281 ? -0.759 12.485 11.649 1.00 83.00 281 TYR A N 1
ATOM 1945 C CA . TYR A 1 281 ? -1.942 13.060 11.024 1.00 83.00 281 TYR A CA 1
ATOM 1946 C C . TYR A 1 281 ? -1.626 14.436 10.428 1.00 83.00 281 TYR A C 1
ATOM 1948 O O . TYR A 1 281 ? -1.401 15.400 11.163 1.00 83.00 281 TYR A O 1
ATOM 1956 N N . ASP A 1 282 ? -1.605 14.531 9.100 1.00 79.81 282 ASP A N 1
ATOM 1957 C CA . ASP A 1 282 ? -1.315 15.769 8.370 1.00 79.81 282 ASP A CA 1
ATOM 1958 C C . ASP A 1 282 ? -2.354 16.081 7.270 1.00 79.81 282 ASP A C 1
ATOM 1960 O O . ASP A 1 282 ? -3.402 15.442 7.139 1.00 79.81 282 ASP A O 1
ATOM 1964 N N . SER A 1 283 ? -2.093 17.112 6.462 1.00 69.56 283 SER A N 1
ATOM 1965 C CA . SER A 1 283 ? -3.005 17.518 5.381 1.00 69.56 283 SER A CA 1
ATOM 1966 C C . SER A 1 283 ? -3.218 16.449 4.296 1.00 69.56 283 SER A C 1
ATOM 1968 O O . SER A 1 283 ? -4.261 16.474 3.637 1.00 69.56 283 SER A O 1
ATOM 1970 N N . GLN A 1 284 ? -2.280 15.508 4.122 1.00 66.62 284 GLN A N 1
ATOM 1971 C CA . GLN A 1 284 ? -2.418 14.369 3.210 1.00 66.62 284 GLN A CA 1
ATOM 1972 C C . GLN A 1 284 ? -3.227 13.241 3.854 1.00 66.62 284 GLN A C 1
ATOM 1974 O O . GLN A 1 284 ? -4.012 12.590 3.172 1.00 66.62 284 GLN A O 1
ATOM 1979 N N . SER A 1 285 ? -3.089 13.029 5.165 1.00 69.44 285 SER A N 1
ATOM 1980 C CA . SER A 1 285 ? -3.917 12.089 5.937 1.00 69.44 285 SER A CA 1
ATOM 1981 C C . SER A 1 285 ? -5.412 12.374 5.817 1.00 69.44 285 SER A C 1
ATOM 1983 O O . SER A 1 285 ? -6.226 11.463 5.644 1.00 69.44 285 SER A O 1
ATOM 1985 N N . ALA A 1 286 ? -5.776 13.659 5.842 1.00 59.69 286 ALA A N 1
ATOM 1986 C CA . ALA A 1 286 ? -7.151 14.108 5.642 1.00 59.69 286 ALA A CA 1
ATOM 1987 C C . ALA A 1 286 ? -7.660 13.894 4.199 1.00 59.69 286 ALA A C 1
ATOM 1989 O O . ALA A 1 286 ? -8.870 13.902 3.968 1.00 59.69 286 ALA A O 1
ATOM 1990 N N . GLN A 1 287 ? -6.758 13.704 3.229 1.00 56.88 287 GLN A N 1
ATOM 1991 C CA . GLN A 1 287 ? -7.052 13.612 1.799 1.00 56.88 287 GLN A CA 1
ATOM 1992 C C . GLN A 1 287 ? -6.729 12.211 1.257 1.00 56.88 287 GLN A C 1
ATOM 1994 O O . GLN A 1 287 ? -5.728 12.004 0.581 1.00 56.88 287 GLN A O 1
ATOM 1999 N N . GLY A 1 288 ? -7.616 11.247 1.520 1.00 56.97 288 GLY A N 1
ATOM 2000 C CA . GLY A 1 288 ? -7.658 9.976 0.777 1.00 56.97 288 GLY A CA 1
ATOM 2001 C C . GLY A 1 288 ? -6.872 8.795 1.357 1.00 56.97 288 GLY A C 1
ATOM 2002 O O . GLY A 1 288 ? -6.959 7.707 0.796 1.00 56.97 288 GLY A O 1
ATOM 2003 N N . LYS A 1 289 ? -6.172 8.966 2.486 1.00 77.12 289 LYS A N 1
ATOM 2004 C CA . LYS A 1 289 ? -5.590 7.849 3.260 1.00 77.12 289 LYS A CA 1
ATOM 2005 C C . LYS A 1 289 ? -6.634 7.202 4.181 1.00 77.12 289 LYS A C 1
ATOM 2007 O O . LYS A 1 289 ? -7.784 7.647 4.219 1.00 77.12 289 LYS A O 1
ATOM 2012 N N . VAL A 1 290 ? -6.234 6.182 4.952 1.00 86.44 290 VAL A N 1
ATOM 2013 C CA . VAL A 1 290 ? -7.105 5.463 5.906 1.00 86.44 290 VAL A CA 1
ATOM 2014 C C . VAL A 1 290 ? -7.956 6.423 6.736 1.00 86.44 290 VAL A C 1
ATOM 2016 O O . VAL A 1 290 ? -9.181 6.332 6.700 1.00 86.44 290 VAL A O 1
ATOM 2019 N N . VAL A 1 291 ? -7.335 7.386 7.429 1.00 89.31 291 VAL A N 1
ATOM 2020 C CA . VAL A 1 291 ? -8.062 8.303 8.322 1.00 89.31 291 VAL A CA 1
ATOM 2021 C C . VAL A 1 291 ? -9.113 9.109 7.558 1.00 89.31 291 VAL A C 1
ATOM 2023 O O . VAL A 1 291 ? -10.277 9.133 7.960 1.00 89.31 291 VAL A O 1
ATOM 2026 N N . GLY A 1 292 ? -8.747 9.727 6.432 1.00 87.56 292 GLY A N 1
ATOM 2027 C CA . GLY A 1 292 ? -9.689 10.465 5.590 1.00 87.56 292 GLY A CA 1
ATOM 2028 C C . GLY A 1 292 ? -10.852 9.600 5.087 1.00 87.56 292 GLY A C 1
ATOM 2029 O O . GLY A 1 292 ? -12.002 10.046 5.120 1.00 87.56 292 GLY A O 1
ATOM 2030 N N . HIS A 1 293 ? -10.580 8.356 4.681 1.00 89.75 293 HIS A N 1
ATOM 2031 C CA . HIS A 1 293 ? -11.606 7.419 4.219 1.00 89.75 293 HIS A CA 1
ATOM 2032 C C . HIS A 1 293 ? -12.587 7.039 5.340 1.00 89.75 293 HIS A C 1
ATOM 2034 O O . HIS A 1 293 ? -13.802 7.170 5.167 1.00 89.75 293 HIS A O 1
ATOM 2040 N N . VAL A 1 294 ? -12.078 6.662 6.518 1.00 92.56 294 VAL A N 1
ATOM 2041 C CA . VAL A 1 294 ? -12.906 6.306 7.683 1.00 92.56 294 VAL A CA 1
ATOM 2042 C C . VAL A 1 294 ? -13.761 7.494 8.136 1.00 92.56 294 VAL A C 1
ATOM 2044 O O . VAL A 1 294 ? -14.956 7.338 8.399 1.00 92.56 294 VAL A O 1
ATOM 2047 N N . LEU A 1 295 ? -13.185 8.701 8.182 1.00 91.31 295 LEU A N 1
ATOM 2048 C CA . LEU A 1 295 ? -13.922 9.926 8.509 1.00 91.31 295 LEU A CA 1
ATOM 2049 C C . LEU A 1 295 ? -15.011 10.243 7.473 1.00 91.31 295 LEU A C 1
ATOM 2051 O O . LEU A 1 295 ? -16.095 10.696 7.849 1.00 91.31 295 LEU A O 1
ATOM 2055 N N . GLY A 1 296 ? -14.746 9.980 6.191 1.00 90.19 296 GLY A N 1
ATOM 2056 C CA . GLY A 1 296 ? -15.732 10.077 5.115 1.00 90.19 296 GLY A CA 1
ATOM 2057 C C . GLY A 1 296 ? -16.922 9.143 5.341 1.00 90.19 296 GLY A C 1
ATOM 2058 O O . GLY A 1 296 ? -18.056 9.617 5.418 1.00 90.19 296 GLY A O 1
ATOM 2059 N N . LEU A 1 297 ? -16.661 7.848 5.558 1.00 92.12 297 LEU A N 1
ATOM 2060 C CA . LEU A 1 297 ? -17.695 6.846 5.858 1.00 92.12 297 LEU A CA 1
ATOM 2061 C C . LEU A 1 297 ? -18.524 7.224 7.095 1.00 92.12 297 LEU A C 1
ATOM 2063 O O . LEU A 1 297 ? -19.754 7.118 7.087 1.00 92.12 297 LEU A O 1
ATOM 2067 N N . ALA A 1 298 ? -17.858 7.698 8.152 1.00 92.50 298 ALA A N 1
ATOM 2068 C CA . ALA A 1 298 ? -18.508 8.138 9.382 1.00 92.50 298 ALA A CA 1
ATOM 2069 C C . ALA A 1 298 ? -19.469 9.300 9.125 1.00 92.50 298 ALA A C 1
ATOM 2071 O O . ALA A 1 298 ? -20.630 9.255 9.538 1.00 92.50 298 ALA A O 1
ATOM 2072 N N . ARG A 1 299 ? -19.005 10.322 8.397 1.00 91.56 299 ARG A N 1
ATOM 2073 C CA . ARG A 1 299 ? -19.807 11.493 8.036 1.00 91.56 299 ARG A CA 1
ATOM 2074 C C . ARG A 1 299 ? -21.021 11.097 7.202 1.00 91.56 299 ARG A C 1
ATOM 2076 O O . ARG A 1 299 ? -22.120 11.569 7.491 1.00 91.56 299 ARG A O 1
ATOM 2083 N N . ASP A 1 300 ? -20.836 10.222 6.221 1.00 91.56 300 ASP A N 1
ATOM 2084 C CA . ASP A 1 300 ? -21.904 9.789 5.318 1.00 91.56 300 ASP A CA 1
ATOM 2085 C C . ASP A 1 300 ? -22.975 8.959 6.059 1.00 91.56 300 ASP A C 1
ATOM 2087 O O . ASP A 1 300 ? -24.161 9.034 5.733 1.00 91.56 300 ASP A O 1
ATOM 2091 N N . CYS A 1 301 ? -22.589 8.246 7.125 1.00 92.44 301 CYS A N 1
ATOM 2092 C CA . CYS A 1 301 ? -23.511 7.532 8.019 1.00 92.44 301 CYS A CA 1
ATOM 2093 C C . CYS A 1 301 ? -24.081 8.398 9.164 1.00 92.44 301 CYS A C 1
ATOM 2095 O O . CYS A 1 301 ? -25.007 7.972 9.860 1.00 92.44 301 CYS A O 1
ATOM 2097 N N . GLY A 1 302 ? -23.543 9.601 9.389 1.00 90.88 302 GLY A N 1
ATOM 2098 C CA . GLY A 1 302 ? -23.843 10.420 10.569 1.00 90.88 302 GLY A CA 1
ATOM 2099 C C . GLY A 1 302 ? -23.295 9.839 11.883 1.00 90.88 302 GLY A C 1
ATOM 2100 O O . GLY A 1 302 ? -23.813 10.148 12.960 1.00 90.88 302 GLY A O 1
ATOM 2101 N N . THR A 1 303 ? -22.276 8.985 11.809 1.00 91.31 303 THR A N 1
ATOM 2102 C CA . THR A 1 303 ? -21.591 8.373 12.954 1.00 91.31 303 THR A CA 1
ATOM 2103 C C . THR A 1 303 ? -20.547 9.343 13.509 1.00 91.31 303 THR A C 1
ATOM 2105 O O . THR A 1 303 ? -19.825 9.994 12.758 1.00 91.31 303 THR A O 1
ATOM 2108 N N . ARG A 1 304 ? -20.471 9.467 14.841 1.00 91.25 304 ARG A N 1
ATOM 2109 C CA . ARG A 1 304 ? -19.471 10.329 15.496 1.00 91.25 304 ARG A CA 1
ATOM 2110 C C . ARG A 1 304 ? -18.079 9.753 15.274 1.00 91.25 304 ARG A C 1
ATOM 2112 O O . ARG A 1 304 ? -17.936 8.533 15.278 1.00 91.25 304 ARG A O 1
ATOM 2119 N N . SER A 1 305 ? -17.069 10.606 15.156 1.00 90.31 305 SER A N 1
ATOM 2120 C CA . SER A 1 305 ? -15.694 10.168 14.921 1.00 90.31 305 SER A CA 1
ATOM 2121 C C . SER A 1 305 ? -14.698 10.731 15.933 1.00 90.31 305 SER A C 1
ATOM 2123 O O . SER A 1 305 ? -14.872 11.834 16.460 1.00 90.31 305 SER A O 1
ATOM 2125 N N . LEU A 1 306 ? -13.651 9.951 16.192 1.00 91.12 306 LEU A N 1
ATOM 2126 C CA . LEU A 1 306 ? -12.472 10.316 16.971 1.00 91.12 306 LEU A CA 1
ATOM 2127 C C . LEU A 1 306 ? -11.219 9.925 16.179 1.00 91.12 306 LEU A C 1
ATOM 2129 O O . LEU A 1 306 ? -11.172 8.835 15.609 1.00 91.12 306 LEU A O 1
ATOM 2133 N N . VAL A 1 307 ? -10.212 10.795 16.163 1.00 91.06 307 VAL A N 1
ATOM 2134 C CA . VAL A 1 307 ? -8.902 10.524 15.565 1.00 91.06 307 VAL A CA 1
ATOM 2135 C C . VAL A 1 307 ? -7.866 10.371 16.673 1.00 91.06 307 VAL A C 1
ATOM 2137 O O . VAL A 1 307 ? -7.743 11.246 17.528 1.00 91.06 307 VAL A O 1
ATOM 2140 N N . VAL A 1 308 ? -7.103 9.284 16.649 1.00 91.69 308 VAL A N 1
ATOM 2141 C CA . VAL A 1 308 ? -5.948 9.054 17.524 1.00 91.69 308 VAL A CA 1
ATOM 2142 C C . VAL A 1 308 ? -4.692 9.098 16.670 1.00 91.69 308 VAL A C 1
ATOM 2144 O O . VAL A 1 308 ? -4.459 8.215 15.855 1.00 91.69 308 VAL A O 1
ATOM 2147 N N . ALA A 1 309 ? -3.887 10.135 16.837 1.00 91.06 309 ALA A N 1
ATOM 2148 C CA . ALA A 1 309 ? -2.670 10.331 16.071 1.00 91.06 309 ALA A CA 1
ATOM 2149 C C . ALA A 1 309 ? -1.437 10.154 16.960 1.00 91.06 309 ALA A C 1
ATOM 2151 O O . ALA A 1 309 ? -1.459 10.532 18.134 1.00 91.06 309 ALA A O 1
ATOM 2152 N N . GLY A 1 310 ? -0.338 9.619 16.427 1.00 88.88 310 GLY A N 1
ATOM 2153 C CA . GLY A 1 310 ? 0.949 9.676 17.133 1.00 88.88 310 GLY A CA 1
ATOM 2154 C C . GLY A 1 310 ? 1.377 11.134 17.332 1.00 88.88 310 GLY A C 1
ATOM 2155 O O . GLY A 1 310 ? 1.551 11.594 18.464 1.00 88.88 310 GLY A O 1
ATOM 2156 N N . THR A 1 311 ? 1.427 11.874 16.227 1.00 87.81 311 THR A N 1
ATOM 2157 C CA . THR A 1 311 ? 1.549 13.336 16.150 1.00 87.81 311 THR A CA 1
ATOM 2158 C C . THR A 1 311 ? 0.531 13.897 15.161 1.00 87.81 311 THR A C 1
ATOM 2160 O O . THR A 1 311 ? 0.070 13.181 14.272 1.00 87.81 311 THR A O 1
ATOM 2163 N N . ALA A 1 312 ? 0.171 15.172 15.288 1.00 85.00 312 ALA A N 1
ATOM 2164 C CA . ALA A 1 312 ? -0.722 15.838 14.349 1.00 85.00 312 ALA A CA 1
ATOM 2165 C C . ALA A 1 312 ? -0.231 17.251 13.996 1.00 85.00 312 ALA A C 1
ATOM 2167 O O . ALA A 1 312 ? 0.322 17.957 14.840 1.00 85.00 312 ALA A O 1
ATOM 2168 N N . GLU A 1 313 ? -0.446 17.667 12.747 1.00 79.50 313 GLU A N 1
ATOM 2169 C CA . GLU A 1 313 ? -0.067 18.987 12.229 1.00 79.50 313 GLU A CA 1
ATOM 2170 C C . GLU A 1 313 ? -1.285 19.736 11.662 1.00 79.50 313 GLU A C 1
ATOM 2172 O O . GLU A 1 313 ? -2.172 19.143 11.050 1.00 79.50 313 GLU A O 1
ATOM 2177 N N . GLY A 1 314 ? -1.305 21.064 11.821 1.00 66.12 314 GLY A N 1
ATOM 2178 C CA . GLY A 1 314 ? -2.345 21.944 11.272 1.00 66.12 314 GLY A CA 1
ATOM 2179 C C . GLY A 1 314 ? -3.442 22.346 12.265 1.00 66.12 314 GLY A C 1
ATOM 2180 O O . GLY A 1 314 ? -3.318 22.147 13.471 1.00 66.12 314 GLY A O 1
ATOM 2181 N N . ASP A 1 315 ? -4.506 22.972 11.748 1.00 58.81 315 ASP A N 1
ATOM 2182 C CA . ASP A 1 315 ? -5.691 23.345 12.533 1.00 58.81 315 ASP A CA 1
ATOM 2183 C C . ASP A 1 315 ? -6.553 22.096 12.767 1.00 58.81 315 ASP A C 1
ATOM 2185 O O . ASP A 1 315 ? -7.250 21.612 11.870 1.00 58.81 315 ASP A O 1
ATOM 2189 N N . LEU A 1 316 ? -6.419 21.507 13.955 1.00 63.69 316 LEU A N 1
ATOM 2190 C CA . LEU A 1 316 ? -7.046 20.234 14.286 1.00 63.69 316 LEU A CA 1
ATOM 2191 C C . LEU A 1 316 ? -8.521 20.441 14.629 1.00 63.69 316 LEU A C 1
ATOM 2193 O O . LEU A 1 316 ? -8.874 21.172 15.556 1.00 63.69 316 LEU A O 1
ATOM 2197 N N . ALA A 1 317 ? -9.396 19.733 13.916 1.00 59.53 317 ALA A N 1
ATOM 2198 C CA . ALA A 1 317 ? -10.803 19.665 14.277 1.00 59.53 317 ALA A CA 1
ATOM 2199 C C . ALA A 1 317 ? -10.983 19.078 15.691 1.00 59.53 317 ALA A C 1
ATOM 2201 O O . ALA A 1 317 ? -10.172 18.284 16.175 1.00 59.53 317 ALA A O 1
ATOM 2202 N N . ALA A 1 318 ? -12.087 19.432 16.353 1.00 59.06 318 ALA A N 1
ATOM 2203 C CA . ALA A 1 318 ? -12.449 18.824 17.628 1.00 59.06 318 ALA A CA 1
ATOM 2204 C C . ALA A 1 318 ? -12.540 17.290 17.483 1.00 59.06 318 ALA A C 1
ATOM 2206 O O . ALA A 1 318 ? -13.244 16.793 16.603 1.00 59.06 318 ALA A O 1
ATOM 2207 N N . GLY A 1 319 ? -11.834 16.551 18.348 1.00 73.62 319 GLY A N 1
ATOM 2208 C CA . GLY A 1 319 ? -11.800 15.083 18.317 1.00 73.62 319 GLY A CA 1
ATOM 2209 C C . GLY A 1 319 ? -10.505 14.453 17.793 1.00 73.62 319 GLY A C 1
ATOM 2210 O O . GLY A 1 319 ? -10.521 13.261 17.508 1.00 73.62 319 GLY A O 1
ATOM 2211 N N . VAL A 1 320 ? -9.398 15.196 17.686 1.00 84.06 320 VAL A N 1
ATOM 2212 C CA . VAL A 1 320 ? -8.051 14.622 17.493 1.00 84.06 320 VAL A CA 1
ATOM 2213 C C . VAL A 1 320 ? -7.343 14.492 18.845 1.00 84.06 320 VAL A C 1
ATOM 2215 O O . VAL A 1 320 ? -7.319 15.443 19.626 1.00 84.06 320 VAL A O 1
ATOM 2218 N N . LEU A 1 321 ? -6.773 13.322 19.128 1.00 86.75 321 LEU A N 1
ATOM 2219 C CA . LEU A 1 321 ? -5.970 13.037 20.318 1.00 86.75 321 LEU A CA 1
ATOM 2220 C C . LEU A 1 321 ? -4.556 12.657 19.896 1.00 86.75 321 LEU A C 1
ATOM 2222 O O . LEU A 1 321 ? -4.390 11.812 19.022 1.00 86.75 321 LEU A O 1
ATOM 2226 N N . GLN A 1 322 ? -3.549 13.258 20.527 1.00 90.19 322 GLN A N 1
ATOM 2227 C CA . GLN A 1 322 ? -2.146 13.045 20.176 1.00 90.19 322 GLN A CA 1
ATOM 2228 C C . GLN A 1 322 ? -1.429 12.204 21.235 1.00 90.19 322 GLN A C 1
ATOM 2230 O O . GLN A 1 322 ? -1.378 12.587 22.407 1.00 90.19 322 GLN A O 1
ATOM 2235 N N . LEU A 1 323 ? -0.816 11.086 20.838 1.00 90.44 323 LEU A N 1
ATOM 2236 C CA . LEU A 1 323 ? -0.015 10.269 21.757 1.00 90.44 323 LEU A CA 1
ATOM 2237 C C . LEU A 1 323 ? 1.229 11.020 22.236 1.00 90.44 323 LEU A C 1
ATOM 2239 O O . LEU A 1 323 ? 1.601 10.885 23.399 1.00 90.44 323 LEU A O 1
ATOM 2243 N N . ALA A 1 324 ? 1.842 11.847 21.385 1.00 89.50 324 ALA A N 1
ATOM 2244 C CA . ALA A 1 324 ? 3.003 12.654 21.754 1.00 89.50 324 ALA A CA 1
ATOM 2245 C C . ALA A 1 324 ? 2.709 13.629 22.906 1.00 89.50 324 ALA A C 1
ATOM 2247 O O . ALA A 1 324 ? 3.544 13.788 23.795 1.00 89.50 324 ALA A O 1
ATOM 2248 N N . GLU A 1 325 ? 1.516 14.227 22.951 1.00 88.31 325 GLU A N 1
ATOM 2249 C CA . GLU A 1 325 ? 1.107 15.089 24.069 1.00 88.31 325 GLU A CA 1
ATOM 2250 C C . GLU A 1 325 ? 0.973 14.293 25.372 1.00 88.31 325 GLU A C 1
ATOM 2252 O O . GLU A 1 325 ? 1.406 14.748 26.430 1.00 88.31 325 GLU A O 1
ATOM 2257 N N . LEU A 1 326 ? 0.423 13.077 25.297 1.00 86.88 326 LEU A N 1
ATOM 2258 C CA . LEU A 1 326 ? 0.280 12.187 26.454 1.00 86.88 326 LEU A CA 1
ATOM 2259 C C . LEU A 1 326 ? 1.629 11.658 26.953 1.00 86.88 326 LEU A C 1
ATOM 2261 O O . LEU A 1 326 ? 1.812 11.477 28.160 1.00 86.88 326 LEU A O 1
ATOM 2265 N N . ALA A 1 327 ? 2.551 11.405 26.027 1.00 89.38 327 ALA A N 1
ATOM 2266 C CA . ALA A 1 327 ? 3.866 10.842 26.295 1.00 89.38 327 ALA A CA 1
ATOM 2267 C C . ALA A 1 327 ? 4.915 11.885 26.707 1.00 89.38 327 ALA A C 1
ATOM 2269 O O . ALA A 1 327 ? 5.966 11.514 27.229 1.00 89.38 327 ALA A O 1
ATOM 2270 N N . GLY A 1 328 ? 4.641 13.175 26.488 1.00 89.44 328 GLY A N 1
ATOM 2271 C CA . GLY A 1 328 ? 5.609 14.255 26.686 1.00 89.44 328 GLY A CA 1
ATOM 2272 C C . GLY A 1 328 ? 6.629 14.390 25.548 1.00 89.44 328 GLY A C 1
ATOM 2273 O O . GLY A 1 328 ? 7.688 14.977 25.753 1.00 89.44 328 GLY A O 1
ATOM 2274 N N . GLY A 1 329 ? 6.333 13.844 24.366 1.00 90.06 329 GLY A N 1
ATOM 2275 C CA . GLY A 1 329 ? 7.173 13.924 23.170 1.00 90.06 329 GLY A CA 1
ATOM 2276 C C . GLY A 1 329 ? 6.919 12.788 22.174 1.00 90.06 329 GLY A C 1
ATOM 2277 O O . GLY A 1 329 ? 6.427 11.721 22.544 1.00 90.06 329 GLY A O 1
ATOM 2278 N N . ALA A 1 330 ? 7.281 13.009 20.906 1.00 89.25 330 ALA A N 1
ATOM 2279 C CA . ALA A 1 330 ? 7.118 12.020 19.836 1.00 89.25 330 ALA A CA 1
ATOM 2280 C C . ALA A 1 330 ? 7.956 10.753 20.083 1.00 89.25 330 ALA A C 1
ATOM 2282 O O . ALA A 1 330 ? 7.426 9.650 19.991 1.00 89.25 330 ALA A O 1
ATOM 2283 N N . ASP A 1 331 ? 9.216 10.902 20.503 1.00 89.44 331 ASP A N 1
ATOM 2284 C CA . ASP A 1 331 ? 10.110 9.767 20.779 1.00 89.44 331 ASP A CA 1
ATOM 2285 C C . ASP A 1 331 ? 9.553 8.851 21.878 1.00 89.44 331 ASP A C 1
ATOM 2287 O O . ASP A 1 331 ? 9.560 7.627 21.759 1.00 89.44 331 ASP A O 1
ATOM 2291 N N . ALA A 1 332 ? 9.003 9.443 22.943 1.00 88.69 332 ALA A N 1
ATOM 2292 C CA . ALA A 1 332 ? 8.395 8.698 24.042 1.00 88.69 332 ALA A CA 1
ATOM 2293 C C . ALA A 1 332 ? 7.102 7.983 23.616 1.00 88.69 332 ALA A C 1
ATOM 2295 O O . ALA A 1 332 ? 6.818 6.883 24.105 1.00 88.69 332 ALA A O 1
ATOM 2296 N N . ALA A 1 333 ? 6.328 8.587 22.709 1.00 89.94 333 ALA A N 1
ATOM 2297 C CA . ALA A 1 333 ? 5.153 7.955 22.121 1.00 89.94 333 ALA A CA 1
ATOM 2298 C C . ALA A 1 333 ? 5.549 6.769 21.231 1.00 89.94 333 ALA A C 1
ATOM 2300 O O . ALA A 1 333 ? 4.978 5.691 21.375 1.00 89.94 333 ALA A O 1
ATOM 2301 N N . MET A 1 334 ? 6.566 6.942 20.382 1.00 90.81 334 MET A N 1
ATOM 2302 C CA . MET A 1 334 ? 7.059 5.904 19.474 1.00 90.81 334 MET A CA 1
ATOM 2303 C C . MET A 1 334 ? 7.747 4.738 20.191 1.00 90.81 334 MET A C 1
ATOM 2305 O O . MET A 1 334 ? 7.696 3.611 19.704 1.00 90.81 334 MET A O 1
ATOM 2309 N N . ALA A 1 335 ? 8.385 4.984 21.337 1.00 90.69 335 ALA A N 1
ATOM 2310 C CA . ALA A 1 335 ? 9.075 3.943 22.095 1.00 90.69 335 ALA A CA 1
ATOM 2311 C C . ALA A 1 335 ? 8.116 2.989 22.829 1.00 90.69 335 ALA A C 1
ATOM 2313 O O . ALA A 1 335 ? 8.470 1.841 23.092 1.00 90.69 335 ALA A O 1
ATOM 2314 N N . GLN A 1 336 ? 6.928 3.464 23.220 1.00 90.44 336 GLN A N 1
ATOM 2315 C CA . GLN A 1 336 ? 5.942 2.677 23.976 1.00 90.44 336 GLN A CA 1
ATOM 2316 C C . GLN A 1 336 ? 4.508 2.935 23.477 1.00 90.44 336 GLN A C 1
ATOM 2318 O O . GLN A 1 336 ? 3.639 3.294 24.274 1.00 90.44 336 GLN A O 1
ATOM 2323 N N . PRO A 1 337 ? 4.223 2.757 22.177 1.00 91.38 337 PRO A N 1
ATOM 2324 C CA . PRO A 1 337 ? 2.955 3.165 21.572 1.00 91.38 337 PRO A CA 1
ATOM 2325 C C . PRO A 1 337 ? 1.757 2.448 22.200 1.00 91.38 337 PRO A C 1
ATOM 2327 O O . PRO A 1 337 ? 0.774 3.097 22.553 1.00 91.38 337 PRO A O 1
ATOM 2330 N N . ALA A 1 338 ? 1.870 1.135 22.438 1.00 92.88 338 ALA A N 1
ATOM 2331 C CA . ALA A 1 338 ? 0.826 0.329 23.069 1.00 92.88 338 ALA A CA 1
ATOM 2332 C C . ALA A 1 338 ? 0.439 0.877 24.448 1.00 92.88 338 ALA A C 1
ATOM 2334 O O . ALA A 1 338 ? -0.738 1.056 24.724 1.00 92.88 338 ALA A O 1
ATOM 2335 N N . ARG A 1 339 ? 1.417 1.266 25.278 1.00 92.94 339 ARG A N 1
ATOM 2336 C CA . ARG A 1 339 ? 1.165 1.852 26.607 1.00 92.94 339 ARG A CA 1
ATOM 2337 C C . ARG A 1 339 ? 0.326 3.126 26.528 1.00 92.94 339 ARG A C 1
ATOM 2339 O O . ARG A 1 339 ? -0.486 3.389 27.416 1.00 92.94 339 ARG A O 1
ATOM 2346 N N . TRP A 1 340 ? 0.573 3.959 25.520 1.00 92.50 340 TRP A N 1
ATOM 2347 C CA . TRP A 1 340 ? -0.152 5.216 25.349 1.00 92.50 340 TRP A CA 1
ATOM 2348 C C . TRP A 1 340 ? -1.533 4.994 24.736 1.00 92.50 340 TRP A C 1
ATOM 2350 O O . TRP A 1 340 ? -2.478 5.667 25.143 1.00 92.50 340 TRP A O 1
ATOM 2360 N N . LEU A 1 341 ? -1.664 4.011 23.843 1.00 92.19 341 LEU A N 1
ATOM 2361 C CA . LEU A 1 341 ? -2.942 3.555 23.296 1.00 92.19 341 LEU A CA 1
ATOM 2362 C C . LEU A 1 341 ? -3.819 2.852 24.343 1.00 92.19 341 LEU A C 1
ATOM 2364 O O . LEU A 1 341 ? -5.030 3.025 24.327 1.00 92.19 341 LEU A O 1
ATOM 2368 N N . GLU A 1 342 ? -3.228 2.129 25.293 1.00 92.81 342 GLU A N 1
ATOM 2369 C CA . GLU A 1 342 ? -3.922 1.440 26.392 1.00 92.81 342 GLU A CA 1
ATOM 2370 C C . GLU A 1 342 ? -4.356 2.374 27.524 1.00 92.81 342 GLU A C 1
ATOM 2372 O O . GLU A 1 342 ? -4.999 1.936 28.484 1.00 92.81 342 GLU A O 1
ATOM 2377 N N . ARG A 1 343 ? -4.011 3.667 27.469 1.00 84.94 343 ARG A N 1
ATOM 2378 C CA . ARG A 1 343 ? -4.435 4.579 28.530 1.00 84.94 343 ARG A CA 1
ATOM 2379 C C . ARG A 1 343 ? -5.965 4.643 28.619 1.00 84.94 343 ARG A C 1
ATOM 2381 O O . ARG A 1 343 ? -6.644 4.594 27.600 1.00 84.94 343 ARG A O 1
ATOM 2388 N N . PRO A 1 344 ? -6.513 4.839 29.832 1.00 77.19 344 PRO A N 1
ATOM 2389 C CA . PRO A 1 344 ? -7.928 5.130 30.027 1.00 77.19 344 PRO A CA 1
ATOM 2390 C C . PRO A 1 344 ? -8.364 6.330 29.178 1.00 77.19 344 PRO A C 1
ATOM 2392 O O . PRO A 1 344 ? -8.029 7.478 29.492 1.00 77.19 344 PRO A O 1
ATOM 2395 N N . TRP A 1 345 ? -9.109 6.081 28.103 1.00 74.12 345 TRP A N 1
ATOM 2396 C CA . TRP A 1 345 ? -9.624 7.151 27.257 1.00 74.12 345 TRP A CA 1
ATOM 2397 C C . TRP A 1 345 ? -10.845 7.792 27.927 1.00 74.12 345 TRP A C 1
ATOM 2399 O O . TRP A 1 345 ? -11.731 7.082 28.413 1.00 74.12 345 TRP A O 1
ATOM 2409 N N . PRO A 1 346 ? -10.911 9.134 28.016 1.00 61.38 346 PRO A N 1
ATOM 2410 C CA . PRO A 1 346 ? -12.038 9.797 28.654 1.00 61.38 346 PRO A CA 1
ATOM 2411 C C . PRO A 1 346 ? -13.341 9.475 27.911 1.00 61.38 346 PRO A C 1
ATOM 2413 O O . PRO A 1 346 ? -13.361 9.415 26.684 1.00 61.38 346 PRO A O 1
ATOM 2416 N N . SER A 1 347 ? -14.442 9.322 28.656 1.00 58.44 347 SER A N 1
ATOM 2417 C CA . SER A 1 347 ? -15.783 9.113 28.092 1.00 58.44 347 SER A CA 1
ATOM 2418 C C . SER A 1 347 ? -16.111 10.142 26.996 1.00 58.44 347 SER A C 1
ATOM 2420 O O . SER A 1 347 ? -15.691 11.297 27.150 1.00 58.44 347 SER A O 1
ATOM 2422 N N . PRO A 1 348 ? -16.924 9.792 25.975 1.00 57.28 348 PRO A N 1
ATOM 2423 C CA . PRO A 1 348 ? -17.352 10.723 24.934 1.00 57.28 348 PRO A CA 1
ATOM 2424 C C . PRO A 1 348 ? -17.799 12.064 25.523 1.00 57.28 348 PRO A C 1
ATOM 2426 O O . PRO A 1 348 ? -18.830 12.143 26.193 1.00 57.28 348 PRO A O 1
ATOM 2429 N N . ARG A 1 349 ? -17.008 13.125 25.324 1.00 53.16 349 ARG A N 1
ATOM 2430 C CA . ARG A 1 349 ? -17.371 14.479 25.771 1.00 53.16 349 ARG A CA 1
ATOM 2431 C C . ARG A 1 349 ? -18.254 15.140 24.716 1.00 53.16 349 ARG A C 1
ATOM 2433 O O . ARG A 1 349 ? -18.211 14.776 23.545 1.00 53.16 349 ARG A O 1
ATOM 2440 N N . ALA A 1 350 ? -18.976 16.190 25.105 1.00 42.09 350 ALA A N 1
ATOM 2441 C CA . ALA A 1 350 ? -19.795 17.034 24.223 1.00 42.09 350 ALA A CA 1
ATOM 2442 C C . ALA A 1 350 ? -19.020 17.770 23.092 1.00 42.09 350 ALA A C 1
ATOM 2444 O O . ALA A 1 350 ? -19.576 18.657 22.456 1.00 42.09 350 ALA A O 1
ATOM 2445 N N . GLY A 1 351 ? -17.752 17.416 22.846 1.00 43.88 351 GLY A N 1
ATOM 2446 C CA . GLY A 1 351 ? -16.890 17.952 21.789 1.00 43.88 351 GLY A CA 1
ATOM 2447 C C . GLY A 1 351 ? -16.376 16.906 20.794 1.00 43.88 351 GLY A C 1
ATOM 2448 O O . GLY A 1 351 ? -15.606 17.263 19.912 1.00 43.88 351 GLY A O 1
ATOM 2449 N N . TRP A 1 352 ? -16.766 15.631 20.910 1.00 60.22 352 TRP A N 1
ATOM 2450 C CA . TRP A 1 352 ? -16.582 14.679 19.805 1.00 60.22 352 TRP A CA 1
ATOM 2451 C C . TRP A 1 352 ? -17.624 15.011 18.741 1.00 60.22 352 TRP A C 1
ATOM 2453 O O . TRP A 1 352 ? -18.778 15.258 19.106 1.00 60.22 352 TRP A O 1
ATOM 2463 N N . SER A 1 353 ? -17.213 15.093 17.471 1.00 50.34 353 SER A N 1
ATOM 2464 C CA . SER A 1 353 ? -18.031 15.603 16.361 1.00 50.34 353 SER A CA 1
ATOM 2465 C C . SER A 1 353 ? -19.479 15.100 16.465 1.00 50.34 353 SER A C 1
ATOM 2467 O O . SER A 1 353 ? -19.755 13.902 16.477 1.00 50.34 353 SER A O 1
ATOM 2469 N N . ALA A 1 354 ? -20.416 16.023 16.700 1.00 40.28 354 ALA A N 1
ATOM 2470 C CA . ALA A 1 354 ? -21.774 15.670 17.098 1.00 40.28 354 ALA A CA 1
ATOM 2471 C C . ALA A 1 354 ? -22.554 15.036 15.935 1.00 40.28 354 ALA A C 1
ATOM 2473 O O . ALA A 1 354 ? -22.423 15.458 14.787 1.00 40.28 354 ALA A O 1
ATOM 2474 N N . ARG A 1 355 ? -23.435 14.073 16.250 1.00 40.09 355 ARG A N 1
ATOM 2475 C CA . ARG A 1 355 ? -24.456 13.555 15.323 1.00 40.09 355 ARG A CA 1
ATOM 2476 C C . ARG A 1 355 ? -25.231 14.741 14.738 1.00 40.09 355 ARG A C 1
ATOM 2478 O O . ARG A 1 355 ? -25.940 15.425 15.478 1.00 40.09 355 ARG A O 1
ATOM 2485 N N . ALA A 1 356 ? -25.152 14.959 13.425 1.00 38.72 356 ALA A N 1
ATOM 2486 C CA . ALA A 1 356 ? -26.152 15.767 12.738 1.00 38.72 356 ALA A CA 1
ATOM 2487 C C . ALA A 1 356 ? -27.499 15.050 12.930 1.00 38.72 356 ALA A C 1
ATOM 2489 O O . ALA A 1 356 ? -27.666 13.902 12.519 1.00 38.72 356 ALA A O 1
ATOM 2490 N N . GLY A 1 357 ? -28.415 15.666 13.680 1.00 33.62 357 GLY A N 1
ATOM 2491 C CA . GLY A 1 357 ? -29.640 15.012 14.132 1.00 33.62 357 GLY A CA 1
ATOM 2492 C C . GLY A 1 357 ? -30.438 14.402 12.976 1.00 33.62 357 GLY A C 1
ATOM 2493 O O . GLY A 1 357 ? -30.694 15.066 11.975 1.00 33.62 357 GLY A O 1
ATOM 2494 N N . ARG A 1 358 ? -30.873 13.144 13.136 1.00 34.31 358 ARG A N 1
ATOM 2495 C CA . ARG A 1 358 ? -31.880 12.517 12.268 1.00 34.31 358 ARG A CA 1
ATOM 2496 C C . ARG A 1 358 ? -33.134 13.393 12.263 1.00 34.31 358 ARG A C 1
ATOM 2498 O O . ARG A 1 358 ? -33.887 13.388 13.236 1.00 34.31 358 ARG A O 1
ATOM 2505 N N . GLN A 1 359 ? -33.392 14.116 11.176 1.00 27.81 359 GLN A N 1
ATOM 2506 C CA . GLN A 1 359 ? -34.746 14.589 10.910 1.00 27.81 359 GLN A CA 1
ATOM 2507 C C . GLN A 1 359 ? -35.576 13.399 10.408 1.00 27.81 359 GLN A C 1
ATOM 2509 O O . GLN A 1 359 ? -35.151 12.722 9.470 1.00 27.81 359 GLN A O 1
ATOM 2514 N N . PRO A 1 360 ? -36.745 13.108 11.005 1.00 27.94 360 PRO A N 1
ATOM 2515 C CA . PRO A 1 360 ? -37.657 12.127 10.437 1.00 27.94 360 PRO A CA 1
ATOM 2516 C C . PRO A 1 360 ? -38.102 12.616 9.056 1.00 27.94 360 PRO A C 1
ATOM 2518 O O . PRO A 1 360 ? -38.419 13.795 8.883 1.00 27.94 360 PRO A O 1
ATOM 2521 N N . ALA A 1 361 ? -38.099 11.704 8.083 1.00 28.88 361 ALA A N 1
ATOM 2522 C CA . ALA A 1 361 ? -38.472 11.966 6.701 1.00 28.88 361 ALA A CA 1
ATOM 2523 C C . ALA A 1 361 ? -39.823 12.698 6.635 1.00 28.88 361 ALA A C 1
ATOM 2525 O O . ALA A 1 361 ? -40.875 12.115 6.896 1.00 28.88 361 ALA A O 1
ATOM 2526 N N . ARG A 1 362 ? -39.793 13.993 6.297 1.00 28.72 362 ARG A N 1
ATOM 2527 C CA . ARG A 1 362 ? -40.997 14.745 5.944 1.00 28.72 362 ARG A CA 1
ATOM 2528 C C . ARG A 1 362 ? -41.276 14.550 4.460 1.00 28.72 362 ARG A C 1
ATOM 2530 O O . ARG A 1 362 ? -40.393 14.665 3.614 1.00 28.72 362 ARG A O 1
ATOM 2537 N N . SER A 1 363 ? -42.525 14.197 4.192 1.00 27.50 363 SER A N 1
ATOM 2538 C CA . SER A 1 363 ? -43.118 13.954 2.886 1.00 27.50 363 SER A CA 1
ATOM 2539 C C . SER A 1 363 ? -42.842 15.085 1.891 1.00 27.50 363 SER A C 1
ATOM 2541 O O . SER A 1 363 ? -42.848 16.267 2.230 1.00 27.50 363 SER A O 1
ATOM 2543 N N . ARG A 1 364 ? -42.613 14.692 0.632 1.00 32.88 364 ARG A N 1
ATOM 2544 C CA . ARG A 1 364 ? -42.395 15.582 -0.515 1.00 32.88 364 ARG A CA 1
ATOM 2545 C C . ARG A 1 364 ? -43.580 16.540 -0.690 1.00 32.88 364 ARG A C 1
ATOM 2547 O O . ARG A 1 364 ? -44.656 16.119 -1.105 1.00 32.88 364 ARG A O 1
ATOM 2554 N N . GLY A 1 365 ? -43.348 17.823 -0.423 1.00 26.19 365 GLY A N 1
ATOM 2555 C CA . GLY A 1 365 ? -44.204 18.947 -0.802 1.00 26.19 365 GLY A CA 1
ATOM 2556 C C . GLY A 1 365 ? -43.434 19.905 -1.718 1.00 26.19 365 GLY A C 1
ATOM 2557 O O . GLY A 1 365 ? -42.253 20.148 -1.495 1.00 26.19 365 GLY A O 1
ATOM 2558 N N . ARG A 1 366 ? -44.106 20.376 -2.775 1.00 24.62 366 ARG A N 1
ATOM 2559 C CA . ARG A 1 366 ? -43.649 21.274 -3.860 1.00 24.62 366 ARG A CA 1
ATOM 2560 C C . ARG A 1 366 ? -42.738 22.440 -3.412 1.00 24.62 366 ARG A C 1
ATOM 2562 O O . ARG A 1 366 ? -42.979 22.993 -2.343 1.00 24.62 366 ARG A O 1
ATOM 2569 N N . PRO A 1 367 ? -41.785 22.894 -4.253 1.00 26.36 367 PRO A N 1
ATOM 2570 C CA . PRO A 1 367 ? -40.982 24.070 -3.950 1.00 26.36 367 PRO A CA 1
ATOM 2571 C C . PRO A 1 367 ? -41.782 25.335 -4.271 1.00 26.36 367 PRO A C 1
ATOM 2573 O O . PRO A 1 367 ? -42.226 25.509 -5.406 1.00 26.36 367 PRO A O 1
ATOM 2576 N N . ASP A 1 368 ? -41.936 26.221 -3.288 1.00 25.03 368 ASP A N 1
ATOM 2577 C CA . ASP A 1 368 ? -42.353 27.599 -3.529 1.00 25.03 368 ASP A CA 1
ATOM 2578 C C . ASP A 1 368 ? -41.277 28.571 -3.025 1.00 25.03 368 ASP A C 1
ATOM 2580 O O . ASP A 1 368 ? -40.688 28.393 -1.961 1.00 25.03 368 ASP A O 1
ATOM 2584 N N . ARG A 1 369 ? -40.999 29.532 -3.908 1.00 26.03 369 ARG A N 1
ATOM 2585 C CA . ARG A 1 369 ? -40.134 30.727 -3.878 1.00 26.03 369 ARG A CA 1
ATOM 2586 C C . ARG A 1 369 ? -39.267 30.986 -2.631 1.00 26.03 369 ARG A C 1
ATOM 2588 O O . ARG A 1 369 ? -39.759 31.302 -1.556 1.00 26.03 369 ARG A O 1
ATOM 2595 N N . ALA A 1 370 ? -37.948 30.990 -2.853 1.00 27.88 370 ALA A N 1
ATOM 2596 C CA . ALA A 1 370 ? -36.933 31.434 -1.903 1.00 27.88 370 ALA A CA 1
ATOM 2597 C C . ALA A 1 370 ? -36.988 32.954 -1.672 1.00 27.88 370 ALA A C 1
ATOM 2599 O O . ALA A 1 370 ? -36.796 33.746 -2.596 1.00 27.88 370 ALA A O 1
ATOM 2600 N N . ASP A 1 371 ? -37.207 33.324 -0.415 1.00 24.23 371 ASP A N 1
ATOM 2601 C CA . ASP A 1 371 ? -37.076 34.673 0.121 1.00 24.23 371 ASP A CA 1
ATOM 2602 C C . ASP A 1 371 ? -35.606 34.883 0.533 1.00 24.23 371 ASP A C 1
ATOM 2604 O O . ASP A 1 371 ? -35.116 34.296 1.501 1.00 24.23 371 ASP A O 1
ATOM 2608 N N . TYR A 1 372 ? -34.855 35.657 -0.252 1.00 26.44 372 TYR A N 1
ATOM 2609 C CA . TYR A 1 372 ? -33.481 36.037 0.077 1.00 26.44 372 TYR A CA 1
ATOM 2610 C C . TYR A 1 372 ? -33.514 37.225 1.043 1.00 26.44 372 TYR A C 1
ATOM 2612 O O . TYR A 1 372 ? -33.603 38.373 0.610 1.00 26.44 372 TYR A O 1
ATOM 2620 N N . SER A 1 373 ? -33.373 36.978 2.349 1.00 24.75 373 SER A N 1
ATOM 2621 C CA . SER A 1 373 ? -33.047 38.043 3.304 1.00 24.75 373 SER A CA 1
ATOM 2622 C C . SER A 1 373 ? -31.790 37.737 4.136 1.00 24.75 373 SER A C 1
ATOM 2624 O O . SER A 1 373 ? -31.726 36.816 4.941 1.00 24.75 373 SER A O 1
ATOM 2626 N N . ALA A 1 374 ? -30.785 38.585 3.891 1.00 25.73 374 ALA A N 1
ATOM 2627 C CA . ALA A 1 374 ? -29.755 39.085 4.806 1.00 25.73 374 ALA A CA 1
ATOM 2628 C C . ALA A 1 374 ? -28.692 38.125 5.393 1.00 25.73 374 ALA A C 1
ATOM 2630 O O . ALA A 1 374 ? -28.670 37.851 6.592 1.00 25.73 374 ALA A O 1
ATOM 2631 N N . ALA A 1 375 ? -27.665 37.804 4.595 1.00 24.12 375 ALA A N 1
ATOM 2632 C CA . ALA A 1 375 ? -26.316 37.582 5.128 1.00 24.12 375 ALA A CA 1
ATOM 2633 C C . ALA A 1 375 ? -25.640 38.945 5.395 1.00 24.12 375 ALA A C 1
ATOM 2635 O O . ALA A 1 375 ? -25.552 39.789 4.502 1.00 24.12 375 ALA A O 1
ATOM 2636 N N . ARG A 1 376 ? -25.187 39.185 6.632 1.00 23.45 376 ARG A N 1
ATOM 2637 C CA . ARG A 1 376 ? -24.461 40.410 7.017 1.00 23.45 376 ARG A CA 1
ATOM 2638 C C . ARG A 1 376 ? -23.030 40.372 6.453 1.00 23.45 376 ARG A C 1
ATOM 2640 O O . ARG A 1 376 ? -22.341 39.386 6.704 1.00 23.45 376 ARG A O 1
ATOM 2647 N N . PRO A 1 377 ? -22.537 41.415 5.759 1.00 26.34 377 PRO A N 1
ATOM 2648 C CA . PRO A 1 377 ? -21.149 41.442 5.311 1.00 26.34 377 PRO A CA 1
ATOM 2649 C C . PRO A 1 377 ? -20.199 41.655 6.498 1.00 26.34 377 PRO A C 1
ATOM 2651 O O . PRO A 1 377 ? -20.408 42.534 7.337 1.00 26.34 377 PRO A O 1
ATOM 2654 N N . HIS A 1 378 ? -19.131 40.859 6.556 1.00 25.61 378 HIS A N 1
ATOM 2655 C CA . HIS A 1 378 ? -17.995 41.106 7.438 1.00 25.61 378 HIS A CA 1
ATOM 2656 C C . HIS A 1 378 ? -17.213 42.322 6.925 1.00 25.61 378 HIS A C 1
ATOM 2658 O O . HIS A 1 378 ? -16.697 42.307 5.811 1.00 25.61 378 HIS A O 1
ATOM 2664 N N . SER A 1 379 ? -17.123 43.384 7.729 1.00 25.33 379 SER A N 1
ATOM 2665 C CA . SER A 1 379 ? -16.270 44.542 7.444 1.00 25.33 379 SER A CA 1
ATOM 2666 C C . SER A 1 379 ? -15.094 44.578 8.417 1.00 25.33 379 SER A C 1
ATOM 2668 O O . SER A 1 379 ? -15.293 44.787 9.615 1.00 25.33 379 SER A O 1
ATOM 2670 N N . SER A 1 380 ? -13.872 44.433 7.917 1.00 25.77 380 SER A N 1
ATOM 2671 C CA . SER A 1 380 ? -12.643 44.730 8.656 1.00 25.77 380 SER A CA 1
ATOM 2672 C C . SER A 1 380 ? -12.265 46.200 8.429 1.00 25.77 380 SER A C 1
ATOM 2674 O O . SER A 1 380 ? -11.963 46.623 7.316 1.00 25.77 380 SER A O 1
ATOM 2676 N N . ARG A 1 381 ? -12.322 47.018 9.488 1.00 24.27 381 ARG A N 1
ATOM 2677 C CA . ARG A 1 381 ? -11.854 48.415 9.467 1.00 24.27 381 ARG A CA 1
ATOM 2678 C C . ARG A 1 381 ? -10.343 48.449 9.697 1.00 24.27 381 ARG A C 1
ATOM 2680 O O . ARG A 1 381 ? -9.899 48.140 10.796 1.00 24.27 381 ARG A O 1
ATOM 2687 N N . PHE A 1 382 ? -9.576 48.920 8.717 1.00 26.81 382 PHE A N 1
ATOM 2688 C CA . PHE A 1 382 ? -8.206 49.381 8.951 1.00 26.81 382 PHE A CA 1
ATOM 2689 C C . PHE A 1 382 ? -8.228 50.866 9.335 1.00 26.81 382 PHE A C 1
ATOM 2691 O O . PHE A 1 382 ? -8.870 51.689 8.677 1.00 26.81 382 PHE A O 1
ATOM 2698 N N . GLN A 1 383 ? -7.564 51.224 10.437 1.00 27.98 383 GLN A N 1
ATOM 2699 C CA . GLN A 1 383 ? -7.420 52.621 10.844 1.00 27.98 383 GLN A CA 1
ATOM 2700 C C . GLN A 1 383 ? -6.563 53.367 9.807 1.00 27.98 383 GLN A C 1
ATOM 2702 O O . GLN A 1 383 ? -5.364 53.146 9.711 1.00 27.98 383 GLN A O 1
ATOM 2707 N N . LYS A 1 384 ? -7.214 54.284 9.075 1.00 32.59 384 LYS A N 1
ATOM 2708 C CA . LYS A 1 384 ? -6.647 55.257 8.119 1.00 32.59 384 LYS A CA 1
ATOM 2709 C C . LYS A 1 384 ? -6.056 54.650 6.827 1.00 32.59 384 LYS A C 1
ATOM 2711 O O . LYS A 1 384 ? -4.851 54.663 6.616 1.00 32.59 384 LYS A O 1
ATOM 2716 N N . GLY A 1 385 ? -6.932 54.217 5.915 1.00 33.00 385 GLY A N 1
ATOM 2717 C CA . GLY A 1 385 ? -6.623 53.840 4.523 1.00 33.00 385 GLY A CA 1
ATOM 2718 C C . GLY A 1 385 ? -7.905 53.680 3.682 1.00 33.00 385 GLY A C 1
ATOM 2719 O O . GLY A 1 385 ? -8.989 53.672 4.272 1.00 33.00 385 GLY A O 1
ATOM 2720 N N . PRO A 1 386 ? -7.830 53.626 2.333 1.00 33.09 386 PRO A N 1
ATOM 2721 C CA . PRO A 1 386 ? -9.011 53.603 1.462 1.00 33.09 386 PRO A CA 1
ATOM 2722 C C . PRO A 1 386 ? -9.904 52.382 1.722 1.00 33.09 386 PRO A C 1
ATOM 2724 O O . PRO A 1 386 ? -9.425 51.299 2.043 1.00 33.09 386 PRO A O 1
ATOM 2727 N N . TRP A 1 387 ? -11.218 52.573 1.575 1.00 31.25 387 TRP A N 1
ATOM 2728 C CA . TRP A 1 387 ? -12.210 51.514 1.752 1.00 31.25 387 TRP A CA 1
ATOM 2729 C C . TRP A 1 387 ? -12.130 50.506 0.600 1.00 31.25 387 TRP A C 1
ATOM 2731 O O . TRP A 1 387 ? -12.342 50.865 -0.558 1.00 31.25 387 TRP A O 1
ATOM 2741 N N . THR A 1 388 ? -11.888 49.241 0.930 1.00 34.84 388 THR A N 1
ATOM 2742 C CA . THR A 1 388 ? -12.119 48.085 0.053 1.00 34.84 388 THR A CA 1
ATOM 2743 C C . THR A 1 388 ? -13.280 47.279 0.614 1.00 34.84 388 THR A C 1
ATOM 2745 O O . THR A 1 388 ? -13.228 46.829 1.757 1.00 34.84 388 THR A O 1
ATOM 2748 N N . GLY A 1 389 ? -14.339 47.119 -0.178 1.00 31.69 389 GLY A N 1
ATOM 2749 C CA . GLY A 1 389 ? -15.516 46.333 0.184 1.00 31.69 389 GLY A CA 1
ATOM 2750 C C . GLY A 1 389 ? -15.816 45.280 -0.877 1.00 31.69 389 GLY A C 1
ATOM 2751 O O . GLY A 1 389 ? -15.750 45.567 -2.071 1.00 31.69 389 GLY A O 1
ATOM 2752 N N . LEU A 1 390 ? -16.152 44.070 -0.433 1.00 30.92 390 LEU A N 1
ATOM 2753 C CA . LEU A 1 390 ? -16.709 43.005 -1.266 1.00 30.92 390 LEU A CA 1
ATOM 2754 C C . LEU A 1 390 ? -18.235 43.101 -1.208 1.00 30.92 390 LEU A C 1
ATOM 2756 O O . LEU A 1 390 ? -18.816 42.992 -0.130 1.00 30.92 390 LEU A O 1
ATOM 2760 N N . MET A 1 391 ? -18.881 43.309 -2.357 1.00 30.72 391 MET A N 1
ATOM 2761 C CA . MET A 1 391 ? -20.337 43.201 -2.468 1.00 30.72 391 MET A CA 1
ATOM 2762 C C . MET A 1 391 ? -20.730 41.936 -3.225 1.00 30.72 391 MET A C 1
ATOM 2764 O O . MET A 1 391 ? -20.154 41.597 -4.259 1.00 30.72 391 MET A O 1
ATOM 2768 N N . LEU A 1 392 ? -21.725 41.249 -2.668 1.00 26.56 392 LEU A N 1
ATOM 2769 C CA . LEU A 1 392 ? -22.344 40.047 -3.207 1.00 26.56 392 LEU A CA 1
ATOM 2770 C C . LEU A 1 392 ? -23.410 40.470 -4.223 1.00 26.56 392 LEU A C 1
ATOM 2772 O O . LEU A 1 392 ? -24.434 41.027 -3.837 1.00 26.56 392 LEU A O 1
ATOM 2776 N N . ASN A 1 393 ? -23.182 40.192 -5.505 1.00 32.44 393 ASN A N 1
ATOM 2777 C CA . ASN A 1 393 ? -24.188 40.364 -6.553 1.00 32.44 393 ASN A CA 1
ATOM 2778 C C . ASN A 1 393 ? -24.536 38.985 -7.124 1.00 32.44 393 ASN A C 1
ATOM 2780 O O . ASN A 1 393 ? -24.075 38.610 -8.200 1.00 32.44 393 ASN A O 1
ATOM 2784 N N . GLY A 1 394 ? -25.324 38.221 -6.362 1.00 33.69 394 GLY A N 1
ATOM 2785 C CA . GLY A 1 394 ? -25.830 36.903 -6.758 1.00 33.69 394 GLY A CA 1
ATOM 2786 C C . GLY A 1 394 ? -24.768 35.790 -6.873 1.00 33.69 394 GLY A C 1
ATOM 2787 O O . GLY A 1 394 ? -23.567 36.036 -6.733 1.00 33.69 394 GLY A O 1
ATOM 2788 N N . PRO A 1 395 ? -25.201 34.536 -7.089 1.00 27.03 395 PRO A N 1
ATOM 2789 C CA . PRO A 1 395 ? -24.298 33.393 -7.181 1.00 27.03 395 PRO A CA 1
ATOM 2790 C C . PRO A 1 395 ? -23.749 33.260 -8.615 1.00 27.03 395 PRO A C 1
ATOM 2792 O O . PRO A 1 395 ? -24.555 33.285 -9.544 1.00 27.03 395 PRO A O 1
ATOM 2795 N N . PRO A 1 396 ? -22.446 33.039 -8.874 1.00 31.92 396 PRO A N 1
ATOM 2796 C CA . PRO A 1 396 ? -21.228 33.245 -8.098 1.00 31.92 396 PRO A CA 1
ATOM 2797 C C . PRO A 1 396 ? -20.388 34.367 -8.754 1.00 31.92 396 PRO A C 1
ATOM 2799 O O . PRO A 1 396 ? -19.568 34.113 -9.636 1.00 31.92 396 PRO A O 1
ATOM 2802 N N . THR A 1 397 ? -20.581 35.625 -8.351 1.00 28.88 397 THR A N 1
ATOM 2803 C CA . THR A 1 397 ? -19.799 36.753 -8.896 1.00 28.88 397 THR A CA 1
ATOM 2804 C C . THR A 1 397 ? -19.390 37.731 -7.802 1.00 28.88 397 THR A C 1
ATOM 2806 O O . THR A 1 397 ? -20.237 38.268 -7.090 1.00 28.88 397 THR A O 1
ATOM 2809 N N . PHE A 1 398 ? -18.088 38.011 -7.705 1.00 30.05 398 PHE A N 1
ATOM 2810 C CA . PHE A 1 398 ? -17.530 39.040 -6.826 1.00 30.05 398 PHE A CA 1
ATOM 2811 C C . PHE A 1 398 ? -16.994 40.201 -7.663 1.00 30.05 398 PHE A C 1
ATOM 2813 O O . PHE A 1 398 ? -16.357 39.993 -8.693 1.00 30.05 398 PHE A O 1
ATOM 2820 N N . SER A 1 399 ? -17.248 41.435 -7.228 1.00 29.52 399 SER A N 1
ATOM 2821 C CA . SER A 1 399 ? -16.654 42.640 -7.818 1.00 29.52 399 SER A CA 1
ATOM 2822 C C . SER A 1 399 ? -15.798 43.342 -6.771 1.00 29.52 399 SER A C 1
ATOM 2824 O O . SER A 1 399 ? -16.277 43.633 -5.675 1.00 29.52 399 SER A O 1
ATOM 2826 N N . LEU A 1 400 ? -14.534 43.604 -7.105 1.00 30.41 400 LEU A N 1
ATOM 2827 C CA . LEU A 1 400 ? -13.618 44.369 -6.265 1.00 30.41 400 LEU A CA 1
ATOM 2828 C C . LEU A 1 400 ? -13.722 45.848 -6.652 1.00 30.41 400 LEU A C 1
ATOM 2830 O O . LEU A 1 400 ? -13.469 46.203 -7.801 1.00 30.41 400 LEU A O 1
ATOM 2834 N N . HIS A 1 401 ? -14.086 46.709 -5.704 1.00 30.28 401 HIS A N 1
ATOM 2835 C CA . HIS A 1 401 ? -14.109 48.156 -5.914 1.00 30.28 401 HIS A CA 1
ATOM 2836 C C . HIS A 1 401 ? -13.101 48.841 -4.988 1.00 30.28 401 HIS A C 1
ATOM 2838 O O . HIS A 1 401 ? -13.107 48.616 -3.778 1.00 30.28 401 HIS A O 1
ATOM 2844 N N . SER A 1 402 ? -12.279 49.726 -5.553 1.00 30.28 402 SER A N 1
ATOM 2845 C CA . SER A 1 402 ? -11.464 50.684 -4.803 1.00 30.28 402 SER A CA 1
ATOM 2846 C C . SER A 1 402 ? -11.856 52.102 -5.212 1.00 30.28 402 SER A C 1
ATOM 2848 O O . SER A 1 402 ? -11.798 52.435 -6.396 1.00 30.28 402 SER A O 1
ATOM 2850 N N . SER A 1 403 ? -12.243 52.948 -4.256 1.00 28.62 403 SER A N 1
ATOM 2851 C CA . SER A 1 403 ? -12.473 54.377 -4.498 1.00 28.62 403 SER A CA 1
ATOM 2852 C C . SER A 1 403 ? -11.411 55.214 -3.789 1.00 28.62 403 SER A C 1
ATOM 2854 O O . SER A 1 403 ? -11.319 55.189 -2.559 1.00 28.62 403 SER A O 1
ATOM 2856 N N . THR A 1 404 ? -10.642 55.992 -4.545 1.00 28.80 404 THR A N 1
ATOM 2857 C CA . THR A 1 404 ? -9.666 56.950 -4.012 1.00 28.80 404 THR A CA 1
ATOM 2858 C C . THR A 1 404 ? -10.298 58.343 -3.994 1.00 28.80 404 THR A C 1
ATOM 2860 O O . THR A 1 404 ? -10.421 58.989 -5.030 1.00 28.80 404 THR A O 1
ATOM 2863 N N . LEU A 1 405 ? -10.720 58.830 -2.824 1.00 27.55 405 LEU A N 1
ATOM 2864 C CA . LEU A 1 405 ? -11.114 60.234 -2.640 1.00 27.55 405 LEU A CA 1
ATOM 2865 C C . LEU A 1 405 ? -9.866 61.050 -2.277 1.00 27.55 405 LEU A C 1
ATOM 2867 O O . LEU A 1 405 ? -9.454 61.090 -1.120 1.00 27.55 405 LEU A O 1
ATOM 2871 N N . GLY A 1 406 ? -9.236 61.677 -3.271 1.00 28.09 406 GLY A N 1
ATOM 2872 C CA . GLY A 1 406 ? -8.093 62.566 -3.058 1.00 28.09 406 GLY A CA 1
ATOM 2873 C C . GLY A 1 406 ? -8.518 64.021 -2.840 1.00 28.09 406 GLY A C 1
ATOM 2874 O O . GLY A 1 406 ? -9.061 64.645 -3.749 1.00 28.09 406 GLY A O 1
ATOM 2875 N N . ARG A 1 407 ? -8.205 64.601 -1.671 1.00 25.94 407 ARG A N 1
ATOM 2876 C CA . ARG A 1 407 ? -7.921 66.044 -1.562 1.00 25.94 407 ARG A CA 1
ATOM 2877 C C . ARG A 1 407 ? -6.437 66.251 -1.858 1.00 25.94 407 ARG A C 1
ATOM 2879 O O . ARG A 1 407 ? -5.595 65.517 -1.354 1.00 25.94 407 ARG A O 1
ATOM 2886 N N . ILE A 1 408 ? -6.157 67.246 -2.693 1.00 33.06 408 ILE A N 1
ATOM 2887 C CA . ILE A 1 408 ? -4.837 67.596 -3.221 1.00 33.06 408 ILE A CA 1
ATOM 2888 C C . ILE A 1 408 ? -3.843 67.803 -2.070 1.00 33.06 408 ILE A C 1
ATOM 2890 O O . ILE A 1 408 ? -4.023 68.703 -1.252 1.00 33.06 408 ILE A O 1
ATOM 2894 N N . TRP A 1 409 ? -2.767 67.018 -2.055 1.00 27.91 409 TRP A N 1
ATOM 2895 C CA . TRP A 1 409 ? -1.553 67.339 -1.311 1.00 27.91 409 TRP A CA 1
ATOM 2896 C C . TRP A 1 409 ? -0.378 67.352 -2.287 1.00 27.91 409 TRP A C 1
ATOM 2898 O O . TRP A 1 409 ? -0.081 66.358 -2.946 1.00 27.91 409 TRP A O 1
ATOM 2908 N N . ARG A 1 410 ? 0.248 68.525 -2.426 1.00 32.44 410 ARG A N 1
ATOM 2909 C CA . ARG A 1 410 ? 1.526 68.698 -3.118 1.00 32.44 410 ARG A CA 1
ATOM 2910 C C . ARG A 1 410 ? 2.632 68.296 -2.148 1.00 32.44 410 ARG A C 1
ATOM 2912 O O . ARG A 1 410 ? 2.730 68.899 -1.085 1.00 32.44 410 ARG A O 1
ATOM 2919 N N . GLY A 1 411 ? 3.502 67.375 -2.548 1.00 27.05 411 GLY A N 1
ATOM 2920 C CA . GLY A 1 411 ? 4.826 67.246 -1.942 1.00 27.05 411 GLY A CA 1
ATOM 2921 C C . GLY A 1 411 ? 5.267 65.820 -1.631 1.00 27.05 411 GLY A C 1
ATOM 2922 O O . GLY A 1 411 ? 4.685 65.170 -0.774 1.00 27.05 411 GLY A O 1
ATOM 2923 N N . LYS A 1 412 ? 6.383 65.458 -2.279 1.00 24.88 412 LYS A N 1
ATOM 2924 C CA . LYS A 1 412 ? 7.304 64.329 -2.067 1.00 24.88 412 LYS A CA 1
ATOM 2925 C C . LYS A 1 412 ? 6.764 62.922 -2.343 1.00 24.88 412 LYS A C 1
ATOM 2927 O O . LYS A 1 412 ? 5.789 62.466 -1.763 1.00 24.88 412 LYS A O 1
ATOM 2932 N N . GLU A 1 413 ? 7.480 62.246 -3.242 1.00 30.64 413 GLU A N 1
ATOM 2933 C CA . GLU A 1 413 ? 7.395 60.812 -3.497 1.00 30.64 413 GLU A CA 1
ATOM 2934 C C . GLU A 1 413 ? 7.452 60.045 -2.174 1.00 30.64 413 GLU A C 1
ATOM 2936 O O . GLU A 1 413 ? 8.425 60.128 -1.427 1.00 30.64 413 GLU A O 1
ATOM 2941 N N . GLY A 1 414 ? 6.381 59.315 -1.885 1.00 23.69 414 GLY A N 1
ATOM 2942 C CA . GLY A 1 414 ? 6.360 58.284 -0.865 1.00 23.69 414 GLY A CA 1
ATOM 2943 C C . GLY A 1 414 ? 6.144 56.954 -1.564 1.00 23.69 414 GLY A C 1
ATOM 2944 O O . GLY A 1 414 ? 5.069 56.704 -2.105 1.00 23.69 414 GLY A O 1
ATOM 2945 N N . THR A 1 415 ? 7.159 56.098 -1.569 1.00 24.95 415 THR A N 1
ATOM 2946 C CA . THR A 1 415 ? 6.989 54.675 -1.860 1.00 24.95 415 THR A CA 1
ATOM 2947 C C . THR A 1 415 ? 6.110 54.071 -0.767 1.00 24.95 415 THR A C 1
ATOM 2949 O O . THR A 1 415 ? 6.551 53.929 0.372 1.00 24.95 415 THR A O 1
ATOM 2952 N N . ALA A 1 416 ? 4.864 53.733 -1.090 1.00 24.59 416 ALA A N 1
ATOM 2953 C CA . ALA A 1 416 ? 4.029 52.920 -0.218 1.00 24.59 416 ALA A CA 1
ATOM 2954 C C . ALA A 1 416 ? 4.344 51.442 -0.488 1.00 24.59 416 ALA A C 1
ATOM 2956 O O . ALA A 1 416 ? 3.911 50.878 -1.491 1.00 24.59 416 ALA A O 1
ATOM 2957 N N . SER A 1 417 ? 5.122 50.819 0.394 1.00 24.55 417 SER A N 1
ATOM 2958 C CA . SER A 1 417 ? 5.238 49.366 0.467 1.00 24.55 417 SER A CA 1
ATOM 2959 C C . SER A 1 417 ? 4.031 48.818 1.230 1.00 24.55 417 SER A C 1
ATOM 2961 O O . SER A 1 417 ? 3.851 49.078 2.417 1.00 24.55 417 SER A O 1
ATOM 2963 N N . ALA A 1 418 ? 3.179 48.056 0.549 1.00 24.84 418 ALA A N 1
ATOM 2964 C CA . ALA A 1 418 ? 2.180 47.232 1.215 1.00 24.84 418 ALA A CA 1
ATOM 2965 C C . ALA A 1 418 ? 2.828 45.882 1.552 1.00 24.84 418 ALA A C 1
ATOM 2967 O O . ALA A 1 418 ? 3.061 45.066 0.666 1.00 24.84 418 ALA A O 1
ATOM 2968 N N . MET A 1 419 ? 3.153 45.656 2.827 1.00 22.67 419 MET A N 1
ATOM 2969 C CA . MET A 1 419 ? 3.470 44.317 3.327 1.00 22.67 419 MET A CA 1
ATOM 2970 C C . MET A 1 419 ? 2.160 43.609 3.671 1.00 22.67 419 MET A C 1
ATOM 2972 O O . MET A 1 419 ? 1.486 43.979 4.632 1.00 22.67 419 MET A O 1
ATOM 2976 N N . SER A 1 420 ? 1.795 42.588 2.898 1.00 23.91 420 SER A N 1
ATOM 2977 C CA . SER A 1 420 ? 0.777 41.626 3.313 1.00 23.91 420 SER A CA 1
ATOM 2978 C C . SER A 1 420 ? 1.421 40.597 4.238 1.00 23.91 420 SER A C 1
ATOM 2980 O O . SER A 1 420 ? 2.253 39.804 3.803 1.00 23.91 420 SER A O 1
ATOM 2982 N N . TRP A 1 421 ? 1.028 40.591 5.509 1.00 21.94 421 TRP A N 1
ATOM 2983 C CA . TRP A 1 421 ? 1.286 39.459 6.393 1.00 21.94 421 TRP A CA 1
ATOM 2984 C C . TRP A 1 421 ? 0.190 38.422 6.157 1.00 21.94 421 TRP A C 1
ATOM 2986 O O . TRP A 1 421 ? -0.898 38.518 6.721 1.00 21.94 421 TRP A O 1
ATOM 2996 N N . SER A 1 422 ? 0.457 37.458 5.278 1.00 26.64 422 SER A N 1
ATOM 2997 C CA . SER A 1 422 ? -0.311 36.218 5.194 1.00 26.64 422 SER A CA 1
ATOM 2998 C C . SER A 1 422 ? 0.456 35.133 5.937 1.00 26.64 422 SER A C 1
ATOM 3000 O O . SER A 1 422 ? 1.608 34.842 5.617 1.00 26.64 422 SER A O 1
ATOM 3002 N N . ALA A 1 423 ? -0.178 34.547 6.948 1.00 22.80 423 ALA A N 1
ATOM 3003 C CA . ALA A 1 423 ? 0.350 33.401 7.669 1.00 22.80 423 ALA A CA 1
ATOM 3004 C C . ALA A 1 423 ? 0.286 32.150 6.780 1.00 22.80 423 ALA A C 1
ATOM 3006 O O . ALA A 1 423 ? -0.708 31.433 6.803 1.00 22.80 423 ALA A O 1
ATOM 3007 N N . SER A 1 424 ? 1.318 31.936 5.960 1.00 25.12 424 SER A N 1
ATOM 3008 C CA . SER A 1 424 ? 1.860 30.624 5.554 1.00 25.12 424 SER A CA 1
ATOM 3009 C C . SER A 1 424 ? 3.156 30.852 4.755 1.00 25.12 424 SER A C 1
ATOM 3011 O O . SER A 1 424 ? 3.127 31.347 3.632 1.00 25.12 424 SER A O 1
ATOM 3013 N N . TRP A 1 425 ? 4.305 30.531 5.355 1.00 23.22 425 TRP A N 1
ATOM 3014 C CA . TRP A 1 425 ? 5.512 30.114 4.623 1.00 23.22 425 TRP A CA 1
ATOM 3015 C C . TRP A 1 425 ? 5.174 28.754 3.973 1.00 23.22 425 TRP A C 1
ATOM 3017 O O . TRP A 1 425 ? 4.527 27.948 4.627 1.00 23.22 425 TRP A O 1
ATOM 3027 N N . GLU A 1 426 ? 5.433 28.452 2.700 1.00 23.20 426 GLU A N 1
ATOM 3028 C CA . GLU A 1 426 ? 6.737 28.408 2.036 1.00 23.20 426 GLU A CA 1
ATOM 3029 C C . GLU A 1 426 ? 6.541 28.472 0.499 1.00 23.20 426 GLU A C 1
ATOM 3031 O O . GLU A 1 426 ? 6.034 27.534 -0.106 1.00 23.20 426 GLU A O 1
ATOM 3036 N N . ALA A 1 427 ? 6.900 29.593 -0.137 1.00 24.77 427 ALA A N 1
ATOM 3037 C CA . ALA A 1 427 ? 7.232 29.707 -1.569 1.00 24.77 427 ALA A CA 1
ATOM 3038 C C . ALA A 1 427 ? 7.647 31.157 -1.868 1.00 24.77 427 ALA A C 1
ATOM 3040 O O . ALA A 1 427 ? 6.928 31.921 -2.509 1.00 24.77 427 ALA A O 1
ATOM 3041 N N . ALA A 1 428 ? 8.804 31.579 -1.358 1.00 23.66 428 ALA A N 1
ATOM 3042 C CA . ALA A 1 428 ? 9.327 32.911 -1.645 1.00 23.66 428 ALA A CA 1
ATOM 3043 C C . ALA A 1 428 ? 10.842 32.887 -1.842 1.00 23.66 428 ALA A C 1
ATOM 3045 O O . ALA A 1 428 ? 11.586 33.415 -1.022 1.00 23.66 428 ALA A O 1
ATOM 3046 N N . ILE A 1 429 ? 11.305 32.323 -2.962 1.00 25.25 429 ILE A N 1
ATOM 3047 C CA . ILE A 1 429 ? 12.626 32.646 -3.513 1.00 25.25 429 ILE A CA 1
ATOM 3048 C C . ILE A 1 429 ? 12.523 32.843 -5.037 1.00 25.25 429 ILE A C 1
ATOM 3050 O O . ILE A 1 429 ? 12.267 31.910 -5.786 1.00 25.25 429 ILE A O 1
ATOM 3054 N N . ARG A 1 430 ? 12.832 34.086 -5.444 1.00 24.42 430 ARG A N 1
ATOM 3055 C CA . ARG A 1 430 ? 13.344 34.564 -6.749 1.00 24.42 430 ARG A CA 1
ATOM 3056 C C . ARG A 1 430 ? 12.411 34.578 -7.966 1.00 24.42 430 ARG A C 1
ATOM 3058 O O . ARG A 1 430 ? 12.416 33.670 -8.782 1.00 24.42 430 ARG A O 1
ATOM 3065 N N . LEU A 1 431 ? 11.846 35.759 -8.224 1.00 25.19 431 LEU A N 1
ATOM 3066 C CA . LEU A 1 431 ? 11.674 36.289 -9.584 1.00 25.19 431 LEU A CA 1
ATOM 3067 C C . LEU A 1 431 ? 12.143 37.752 -9.614 1.00 25.19 431 LEU A C 1
ATOM 3069 O O . LEU A 1 431 ? 11.364 38.696 -9.662 1.00 25.19 431 LEU A O 1
ATOM 3073 N N . ALA A 1 432 ? 13.461 37.934 -9.551 1.00 24.97 432 ALA A N 1
ATOM 3074 C CA . ALA A 1 432 ? 14.117 39.154 -10.000 1.00 24.97 432 ALA A CA 1
ATOM 3075 C C . ALA A 1 432 ? 14.988 38.780 -11.199 1.00 24.97 432 ALA A C 1
ATOM 3077 O O . ALA A 1 432 ? 16.117 38.332 -11.025 1.00 24.97 432 ALA A O 1
ATOM 3078 N N . SER A 1 433 ? 14.406 38.872 -12.395 1.00 26.81 433 SER A N 1
ATOM 3079 C CA . SER A 1 433 ? 15.044 39.206 -13.680 1.00 26.81 433 SER A CA 1
ATOM 3080 C C . SER A 1 433 ? 14.239 38.617 -14.840 1.00 26.81 433 SER A C 1
ATOM 3082 O O . SER A 1 433 ? 14.442 37.495 -15.279 1.00 26.81 433 SER A O 1
ATOM 3084 N N . SER A 1 434 ? 13.343 39.414 -15.408 1.00 22.41 434 SER A N 1
ATOM 3085 C CA . SER A 1 434 ? 13.392 39.578 -16.858 1.00 22.41 434 SER A CA 1
ATOM 3086 C C . SER A 1 434 ? 12.951 40.995 -17.186 1.00 22.41 434 SER A C 1
ATOM 3088 O O . SER A 1 434 ? 11.818 41.429 -16.996 1.00 22.41 434 SER A O 1
ATOM 3090 N N . THR A 1 435 ? 13.951 41.765 -17.574 1.00 28.11 435 THR A N 1
ATOM 3091 C CA . THR A 1 435 ? 13.849 43.064 -18.204 1.00 28.11 435 THR A CA 1
ATOM 3092 C C . THR A 1 435 ? 13.106 42.889 -19.523 1.00 28.11 435 THR A C 1
ATOM 3094 O O . THR A 1 435 ? 13.541 42.151 -20.400 1.00 28.11 435 THR A O 1
ATOM 3097 N N . SER A 1 436 ? 12.003 43.603 -19.701 1.00 22.31 436 SER A N 1
ATOM 3098 C CA . SER A 1 436 ? 11.520 43.968 -21.030 1.00 22.31 436 SER A CA 1
ATOM 3099 C C . SER A 1 436 ? 11.038 45.403 -20.955 1.00 22.31 436 SER A C 1
ATOM 3101 O O . SER A 1 436 ? 9.931 45.716 -20.529 1.00 22.31 436 SER A O 1
ATOM 3103 N N . VAL A 1 437 ? 11.975 46.283 -21.293 1.00 25.11 437 VAL A N 1
ATOM 3104 C CA . VAL A 1 437 ? 11.753 47.703 -21.524 1.00 25.11 437 VAL A CA 1
ATOM 3105 C C . VAL A 1 437 ? 10.882 47.836 -22.769 1.00 25.11 437 VAL A C 1
ATOM 3107 O O . VAL A 1 437 ? 11.211 47.318 -23.832 1.00 25.11 437 VAL A O 1
ATOM 3110 N N . SER A 1 438 ? 9.777 48.562 -22.656 1.00 22.72 438 SER A N 1
ATOM 3111 C CA . SER A 1 438 ? 9.101 49.158 -23.807 1.00 22.72 438 SER A CA 1
ATOM 3112 C C . SER A 1 438 ? 8.631 50.543 -23.398 1.00 22.72 438 SER A C 1
ATOM 3114 O O . SER A 1 438 ? 7.569 50.730 -22.809 1.00 22.72 438 SER A O 1
ATOM 3116 N N . THR A 1 439 ? 9.489 51.519 -23.658 1.00 23.47 439 THR A N 1
ATOM 3117 C CA . THR A 1 439 ? 9.188 52.943 -23.614 1.00 23.47 439 THR A CA 1
ATOM 3118 C C . THR A 1 439 ? 8.143 53.258 -24.681 1.00 23.47 439 THR A C 1
ATOM 3120 O O . THR A 1 439 ? 8.403 53.094 -25.869 1.00 23.47 439 THR A O 1
ATOM 3123 N N . LEU A 1 440 ? 6.980 53.760 -24.271 1.00 22.14 440 LEU A N 1
ATOM 3124 C CA . LEU A 1 440 ? 6.065 54.486 -25.148 1.00 22.14 440 LEU A CA 1
ATOM 3125 C C . LEU A 1 440 ? 5.666 55.772 -24.434 1.00 22.14 440 LEU A C 1
ATOM 3127 O O . LEU A 1 440 ? 5.013 55.770 -23.393 1.00 22.14 440 LEU A O 1
ATOM 3131 N N . SER A 1 441 ? 6.159 56.876 -24.981 1.00 24.84 441 SER A N 1
ATOM 3132 C CA . SER A 1 441 ? 5.808 58.224 -24.579 1.00 24.84 441 SER A CA 1
ATOM 3133 C C . SER A 1 441 ? 4.475 58.609 -25.222 1.00 24.84 441 SER A C 1
ATOM 3135 O O . SER A 1 441 ? 4.313 58.551 -26.437 1.00 24.84 441 SER A O 1
ATOM 3137 N N . SER A 1 442 ? 3.528 59.083 -24.419 1.00 25.56 442 SER A N 1
ATOM 3138 C CA . SER A 1 442 ? 2.505 60.008 -24.906 1.00 25.56 442 SER A CA 1
ATOM 3139 C C . SER A 1 442 ? 2.062 60.923 -23.774 1.00 25.56 442 SER A C 1
ATOM 3141 O O . SER A 1 442 ? 1.703 60.482 -22.683 1.00 25.56 442 SER A O 1
ATOM 3143 N N . ARG A 1 443 ? 2.154 62.225 -24.043 1.00 25.72 443 ARG A N 1
ATOM 3144 C CA . ARG A 1 443 ? 1.758 63.310 -23.151 1.00 25.72 443 ARG A CA 1
ATOM 3145 C C . ARG A 1 443 ? 0.236 63.357 -22.988 1.00 25.72 443 ARG A C 1
ATOM 3147 O O . ARG A 1 443 ? -0.504 63.117 -23.932 1.00 25.72 443 ARG A O 1
ATOM 3154 N N . SER A 1 444 ? -0.149 63.843 -21.811 1.00 27.52 444 SER A N 1
ATOM 3155 C CA . SER A 1 444 ? -1.414 64.492 -21.443 1.00 27.52 444 SER A CA 1
ATOM 3156 C C . SER A 1 444 ? -2.691 63.651 -21.292 1.00 27.52 444 SER A C 1
ATOM 3158 O O . SER A 1 444 ? -3.079 62.874 -22.153 1.00 27.52 444 SER A O 1
ATOM 3160 N N . SER A 1 445 ? -3.358 63.962 -20.171 1.00 29.30 445 SER A N 1
ATOM 3161 C CA . SER A 1 445 ? -4.717 63.633 -19.711 1.00 29.30 445 SER A CA 1
ATOM 3162 C C . SER A 1 445 ? -5.021 62.179 -19.318 1.00 29.30 445 SER A C 1
ATOM 3164 O O . SER A 1 445 ? -5.458 61.376 -20.125 1.00 29.30 445 SER A O 1
ATOM 3166 N N . SER A 1 446 ? -4.845 61.917 -18.016 1.00 28.58 446 SER A N 1
ATOM 3167 C CA . SER A 1 446 ? -5.593 60.989 -17.145 1.00 28.58 446 SER A CA 1
ATOM 3168 C C . SER A 1 446 ? -6.009 59.610 -17.691 1.00 28.58 446 SER A C 1
ATOM 3170 O O . SER A 1 446 ? -7.017 59.516 -18.385 1.00 28.58 446 SER A O 1
ATOM 3172 N N . PRO A 1 447 ? -5.392 58.507 -17.226 1.00 30.66 447 PRO A N 1
ATOM 3173 C CA . PRO A 1 447 ? -5.992 57.184 -17.317 1.00 30.66 447 PRO A CA 1
ATOM 3174 C C . PRO A 1 447 ? -6.666 56.806 -15.989 1.00 30.66 447 PRO A C 1
ATOM 3176 O O . PRO A 1 447 ? -6.013 56.655 -14.958 1.00 30.66 447 PRO A O 1
ATOM 3179 N N . GLY A 1 448 ? -7.985 56.624 -16.010 1.00 27.95 448 GLY A N 1
ATOM 3180 C CA . GLY A 1 448 ? -8.649 55.718 -15.077 1.00 27.95 448 GLY A CA 1
ATOM 3181 C C . GLY A 1 448 ? -8.649 54.327 -15.700 1.00 27.95 448 GLY A C 1
ATOM 3182 O O . GLY A 1 448 ? -9.307 54.118 -16.715 1.00 27.95 448 GLY A O 1
ATOM 3183 N N . THR A 1 449 ? -7.899 53.382 -15.139 1.00 29.16 449 THR A N 1
ATOM 3184 C CA . THR A 1 449 ? -7.902 51.992 -15.611 1.00 29.16 449 THR A CA 1
ATOM 3185 C C . THR A 1 449 ? -9.125 51.277 -15.037 1.00 29.16 449 THR A C 1
ATOM 3187 O O . THR A 1 449 ? -9.179 51.016 -13.838 1.00 29.16 449 THR A O 1
ATOM 3190 N N . PHE A 1 450 ? -10.107 50.941 -15.875 1.00 27.97 450 PHE A N 1
ATOM 3191 C CA . PHE A 1 450 ? -11.145 49.971 -15.516 1.00 27.97 450 PHE A CA 1
ATOM 3192 C C . PHE A 1 450 ? -10.729 48.593 -16.029 1.00 27.97 450 PHE A C 1
ATOM 3194 O O . PHE A 1 450 ? -10.763 48.334 -17.229 1.00 27.97 450 PHE A O 1
ATOM 3201 N N . ALA A 1 451 ? -10.348 47.697 -15.120 1.00 28.66 451 ALA A N 1
ATOM 3202 C CA . ALA A 1 451 ? -10.189 46.282 -15.429 1.00 28.66 451 ALA A CA 1
ATOM 3203 C C . ALA A 1 451 ? -11.527 45.574 -15.182 1.00 28.66 451 ALA A C 1
ATOM 3205 O O . ALA A 1 451 ? -12.039 45.571 -14.063 1.00 28.66 451 ALA A O 1
ATOM 3206 N N . ARG A 1 452 ? -12.108 44.974 -16.225 1.00 26.97 452 ARG A N 1
ATOM 3207 C CA . ARG A 1 452 ? -13.292 44.117 -16.100 1.00 26.97 452 ARG A CA 1
ATOM 3208 C C . ARG A 1 452 ? -12.868 42.680 -16.376 1.00 26.97 452 ARG A C 1
ATOM 3210 O O . ARG A 1 452 ? -12.762 42.279 -17.528 1.00 26.97 452 ARG A O 1
ATOM 3217 N N . ALA A 1 453 ? -12.603 41.915 -15.322 1.00 31.52 453 ALA A N 1
ATOM 3218 C CA . ALA A 1 453 ? -12.385 40.479 -15.440 1.00 31.52 453 ALA A CA 1
ATOM 3219 C C . ALA A 1 453 ? -13.747 39.775 -15.499 1.00 31.52 453 ALA A C 1
ATOM 3221 O O . ALA A 1 453 ? -14.594 39.975 -14.626 1.00 31.52 453 ALA A O 1
ATOM 3222 N N . LYS A 1 454 ? -13.976 38.976 -16.542 1.00 26.22 454 LYS A N 1
ATOM 3223 C CA . LYS A 1 454 ? -15.156 38.117 -16.669 1.00 26.22 454 LYS A CA 1
ATOM 3224 C C . LYS A 1 454 ? -14.687 36.671 -16.525 1.00 26.22 454 LYS A C 1
ATOM 3226 O O . LYS A 1 454 ? -13.950 36.189 -17.374 1.00 26.22 454 LYS A O 1
ATOM 3231 N N . LEU A 1 455 ? -15.094 36.000 -15.450 1.00 29.56 455 LEU A N 1
ATOM 3232 C CA . LEU A 1 455 ? -14.932 34.551 -15.315 1.00 29.56 455 LEU A CA 1
ATOM 3233 C C . LEU A 1 455 ? -15.909 33.870 -16.282 1.00 29.56 455 LEU A C 1
ATOM 3235 O O . LEU A 1 455 ? -17.108 34.151 -16.238 1.00 29.56 455 LEU A O 1
ATOM 3239 N N . MET A 1 456 ? -15.403 33.017 -17.173 1.00 23.78 456 MET A N 1
ATOM 3240 C CA . MET A 1 456 ? -16.240 32.112 -17.964 1.00 23.78 456 MET A CA 1
ATOM 3241 C C . MET A 1 456 ? -16.277 30.742 -17.280 1.00 23.78 456 MET A C 1
ATOM 3243 O O . MET A 1 456 ? -15.215 30.261 -16.886 1.00 23.78 456 MET A O 1
ATOM 3247 N N . PRO A 1 457 ? -17.454 30.114 -17.124 1.00 32.09 457 PRO A N 1
ATOM 3248 C CA . PRO A 1 457 ? -17.553 28.796 -16.527 1.00 32.09 457 PRO A CA 1
ATOM 3249 C C . PRO A 1 457 ? -17.669 27.753 -17.636 1.00 32.09 457 PRO A C 1
ATOM 3251 O O . PRO A 1 457 ? -18.767 27.517 -18.107 1.00 32.09 457 PRO A O 1
ATOM 3254 N N . GLU A 1 458 ? -16.570 27.137 -18.057 1.00 27.98 458 GLU A N 1
ATOM 3255 C CA . GLU A 1 458 ? -16.615 25.827 -18.720 1.00 27.98 458 GLU A CA 1
ATOM 3256 C C . GLU A 1 458 ? -15.278 25.104 -18.452 1.00 27.98 458 GLU A C 1
ATOM 3258 O O . GLU A 1 458 ? -14.218 25.646 -18.765 1.00 27.98 458 GLU A O 1
ATOM 3263 N N . LEU A 1 459 ? -15.372 23.882 -17.903 1.00 26.25 459 LEU A N 1
ATOM 3264 C CA . LEU A 1 459 ? -14.343 22.879 -17.539 1.00 26.25 459 LEU A CA 1
ATOM 3265 C C . LEU A 1 459 ? -13.887 22.793 -16.056 1.00 26.25 459 LEU A C 1
ATOM 3267 O O . LEU A 1 459 ? -13.726 23.811 -15.380 1.00 26.25 459 LEU A O 1
ATOM 3271 N N . PRO A 1 460 ? -13.728 21.556 -15.520 1.00 30.30 460 PRO A N 1
ATOM 3272 C CA . PRO A 1 460 ? -13.676 21.283 -14.086 1.00 30.30 460 PRO A CA 1
ATOM 3273 C C . PRO A 1 460 ? -12.295 21.598 -13.503 1.00 30.30 460 PRO A C 1
ATOM 3275 O O . PRO A 1 460 ? -11.277 21.047 -13.913 1.00 30.30 460 PRO A O 1
ATOM 3278 N N . PHE A 1 461 ? -12.270 22.495 -12.521 1.00 28.81 461 PHE A N 1
ATOM 3279 C CA . PHE A 1 461 ? -11.057 22.937 -11.844 1.00 28.81 461 PHE A CA 1
ATOM 3280 C C . PHE A 1 461 ? -10.590 21.926 -10.789 1.00 28.81 461 PHE A C 1
ATOM 3282 O O . PHE A 1 461 ? -11.203 21.803 -9.730 1.00 28.81 461 PHE A O 1
ATOM 3289 N N . ALA A 1 462 ? -9.431 21.318 -11.030 1.00 26.92 462 ALA A N 1
ATOM 3290 C CA . ALA A 1 462 ? -8.446 21.058 -9.988 1.00 26.92 462 ALA A CA 1
ATOM 3291 C C . ALA A 1 462 ? -7.261 22.006 -10.240 1.00 26.92 462 ALA A C 1
ATOM 3293 O O . ALA A 1 462 ? -6.636 21.958 -11.293 1.00 26.92 462 ALA A O 1
ATOM 3294 N N . SER A 1 463 ? -7.036 22.922 -9.294 1.00 30.91 463 SER A N 1
ATOM 3295 C CA . SER A 1 463 ? -5.767 23.612 -9.009 1.00 30.91 463 SER A CA 1
ATOM 3296 C C . SER A 1 463 ? -4.834 23.946 -10.190 1.00 30.91 463 SER A C 1
ATOM 3298 O O . SER A 1 463 ? -3.994 23.139 -10.565 1.00 30.91 463 SER A O 1
ATOM 3300 N N . VAL A 1 464 ? -4.932 25.181 -10.696 1.00 31.72 464 VAL A N 1
ATOM 3301 C CA . VAL A 1 464 ? -3.848 26.171 -10.924 1.00 31.72 464 VAL A CA 1
ATOM 3302 C C . VAL A 1 464 ? -4.456 27.311 -11.751 1.00 31.72 464 VAL A C 1
ATOM 3304 O O . VAL A 1 464 ? -5.052 27.100 -12.804 1.00 31.72 464 VAL A O 1
ATOM 3307 N N . GLY A 1 465 ? -4.354 28.540 -11.242 1.00 30.83 465 GLY A N 1
ATOM 3308 C CA . GLY A 1 465 ? -4.877 29.729 -11.905 1.00 30.83 465 GLY A CA 1
ATOM 3309 C C . GLY A 1 465 ? -4.099 30.054 -13.178 1.00 30.83 465 GLY A C 1
ATOM 3310 O O . GLY A 1 465 ? -2.971 30.531 -13.109 1.00 30.83 465 GLY A O 1
ATOM 3311 N N . MET A 1 466 ? -4.718 29.856 -14.341 1.00 26.91 466 MET A N 1
ATOM 3312 C CA . MET A 1 466 ? -4.323 30.570 -15.553 1.00 26.91 466 MET A CA 1
ATOM 3313 C C . MET A 1 466 ? -4.905 31.984 -15.497 1.00 26.91 466 MET A C 1
ATOM 3315 O O . MET A 1 466 ? -6.118 32.167 -15.575 1.00 26.91 466 MET A O 1
ATOM 3319 N N . PHE A 1 467 ? -4.042 32.992 -15.404 1.00 31.66 467 PHE A N 1
ATOM 3320 C CA . PHE A 1 467 ? -4.393 34.345 -15.822 1.00 31.66 467 PHE A CA 1
ATOM 3321 C C . PHE A 1 467 ? -3.993 34.499 -17.290 1.00 31.66 467 PHE A C 1
ATOM 3323 O O . PHE A 1 467 ? -2.813 34.452 -17.623 1.00 31.66 467 PHE A O 1
ATOM 3330 N N . LEU A 1 468 ? -4.974 34.683 -18.172 1.00 24.92 468 LEU A N 1
ATOM 3331 C CA . LEU A 1 468 ? -4.738 35.159 -19.532 1.00 24.92 468 LEU A CA 1
ATOM 3332 C C . LEU A 1 468 ? -4.826 36.685 -19.516 1.00 24.92 468 LEU A C 1
ATOM 3334 O O . LEU A 1 468 ? -5.895 37.259 -19.304 1.00 24.92 468 LEU A O 1
ATOM 3338 N N . GLU A 1 469 ? -3.694 37.351 -19.727 1.00 29.16 469 GLU A N 1
ATOM 3339 C CA . GLU A 1 469 ? -3.647 38.795 -19.929 1.00 29.16 469 GLU A CA 1
ATOM 3340 C C . GLU A 1 469 ? -4.117 39.103 -21.363 1.00 29.16 469 GLU A C 1
ATOM 3342 O O . GLU A 1 469 ? -3.341 39.089 -22.317 1.00 29.16 469 GLU A O 1
ATOM 3347 N N . SER A 1 470 ? -5.415 39.344 -21.560 1.00 24.48 470 SER A N 1
ATOM 3348 C CA . SER A 1 470 ? -5.917 39.819 -22.853 1.00 24.48 470 SER A CA 1
ATOM 3349 C C . SER A 1 470 ? -5.676 41.329 -22.973 1.00 24.48 470 SER A C 1
ATOM 3351 O O . SER A 1 470 ? -6.466 42.134 -22.472 1.00 24.48 470 SER A O 1
ATOM 3353 N N . LYS A 1 471 ? -4.596 41.739 -23.647 1.00 25.88 471 LYS A N 1
ATOM 3354 C CA . LYS A 1 471 ? -4.420 43.133 -24.084 1.00 25.88 471 LYS A CA 1
ATOM 3355 C C . LYS A 1 471 ? -5.407 43.441 -25.212 1.00 25.88 471 LYS A C 1
ATOM 3357 O O . LYS A 1 471 ? -5.156 43.125 -26.369 1.00 25.88 471 LYS A O 1
ATOM 3362 N N . LEU A 1 472 ? -6.522 44.086 -24.882 1.00 25.86 472 LEU A N 1
ATOM 3363 C CA . LEU A 1 472 ? -7.369 44.758 -25.866 1.00 25.86 472 LEU A CA 1
ATOM 3364 C C . LEU A 1 472 ? -6.826 46.173 -26.089 1.00 25.86 472 LEU A C 1
ATOM 3366 O O . LEU A 1 472 ? -6.982 47.049 -25.241 1.00 25.86 472 LEU A O 1
ATOM 3370 N N . ALA A 1 473 ? -6.177 46.393 -27.231 1.00 27.23 473 ALA A N 1
ATOM 3371 C CA . ALA A 1 473 ? -5.903 47.735 -27.725 1.00 27.23 473 ALA A CA 1
ATOM 3372 C C . ALA A 1 473 ? -7.200 48.305 -28.317 1.00 27.23 473 ALA A C 1
ATOM 3374 O O . ALA A 1 473 ? -7.629 47.896 -29.393 1.00 27.23 473 ALA A O 1
ATOM 3375 N N . LEU A 1 474 ? -7.839 49.237 -27.612 1.00 28.27 474 LEU A N 1
ATOM 3376 C CA . LEU A 1 474 ? -8.891 50.070 -28.189 1.00 28.27 474 LEU A CA 1
ATOM 3377 C C . LEU A 1 474 ? -8.237 51.342 -28.729 1.00 28.27 474 LEU A C 1
ATOM 3379 O O . LEU A 1 474 ? -7.825 52.210 -27.960 1.00 28.27 474 LEU A O 1
ATOM 3383 N N . SER A 1 475 ? -8.124 51.448 -30.055 1.00 27.34 475 SER A N 1
ATOM 3384 C CA . SER A 1 475 ? -7.860 52.731 -30.703 1.00 27.34 475 SER A CA 1
ATOM 3385 C C . SER A 1 475 ? -9.086 53.620 -30.526 1.00 27.34 475 SER A C 1
ATOM 3387 O O . SER A 1 475 ? -10.195 53.220 -30.886 1.00 27.34 475 SER A O 1
ATOM 3389 N N . ALA A 1 476 ? -8.898 54.827 -30.000 1.00 30.67 476 ALA A N 1
ATOM 3390 C CA . ALA A 1 476 ? -9.932 55.847 -30.020 1.00 30.67 476 ALA A CA 1
ATOM 3391 C C . ALA A 1 476 ? -10.247 56.207 -31.482 1.00 30.67 476 ALA A C 1
ATOM 3393 O O . ALA A 1 476 ? -9.422 56.804 -32.169 1.00 30.67 476 ALA A O 1
ATOM 3394 N N . GLY A 1 477 ? -11.430 55.823 -31.960 1.00 25.64 477 GLY A N 1
ATOM 3395 C CA . GLY A 1 477 ? -12.032 56.459 -33.122 1.00 25.64 477 GLY A CA 1
ATOM 3396 C C . GLY A 1 477 ? -12.530 57.840 -32.707 1.00 25.64 477 GLY A C 1
ATOM 3397 O O . GLY A 1 477 ? -13.380 57.951 -31.827 1.00 25.64 477 GLY A O 1
ATOM 3398 N N . SER A 1 478 ? -11.967 58.885 -33.303 1.00 31.95 478 SER A N 1
ATOM 3399 C CA . SER A 1 478 ? -12.571 60.215 -33.346 1.00 31.95 478 SER A CA 1
ATOM 3400 C C . SER A 1 478 ? -13.500 60.297 -34.556 1.00 31.95 478 SER A C 1
ATOM 3402 O O . SER A 1 478 ? -13.021 60.108 -35.675 1.00 31.95 478 SER A O 1
ATOM 3404 N N . GLY A 1 479 ? -14.773 60.632 -34.331 1.00 31.38 479 GLY A N 1
ATOM 3405 C CA . GLY A 1 479 ? -15.779 60.870 -35.375 1.00 31.38 479 GLY A CA 1
ATOM 3406 C C . GLY A 1 479 ? -16.989 59.971 -35.244 1.00 31.38 479 GLY A C 1
ATOM 3407 O O . GLY A 1 479 ? -16.895 58.826 -35.731 1.00 31.38 479 GLY A O 1
#

InterPro domains:
  IPR004381 Glycerate kinase [PF02595] (7-342)
  IPR004381 Glycerate kinase [PTHR21599] (2-317)
  IPR004381 Glycerate kinase [TIGR00045] (6-316)
  IPR018193 Glycerate kinase, flavodoxin-like fold [G3DSA:3.90.1510.10] (46-262)
  IPR018197 Glycerate kinase, restriction-enzyme-like fold [G3DSA:3.40.50.10350] (5-318)
  IPR036129 Glycerate kinase superfamily [SSF110738] (6-343)

Secondary structure (DSSP, 8-state):
-PPPPEEEEEEPPBTTTB-HHHHHHHHHHHHHTT-TTSEEEE-----SSTTHHHHHHHH-TT-EEEEEEEE-TTSSEEEEEEEE-TTSEEEEESHHHHBGGG-SS--TTT---HHHHHHHHHHHT-TT-SEEEEE-TTB---STTHHHHHHHT-EEE--TTS--EEE-TTPPPPPTT-EEEEE-----SSSTTSHHHHHSGGGT--HHHHHHHHHHHHHHHHHH-S-TTSTTTTGGGGHHHHHHHHH--EEEEHHHHHHHHTTHHHHHHH-SEEEEEEEEE-TTTTTTSHHHHHHHHHHHHT-EEEEEEEEE-SSPPTTEEEHHHHHTSHHHHHHSHHHHHTS-PPP--TTS----------------------PPPP----TTS--EEEEE-STT-EEEEE---PPP--------------S--------------------SS-------------S---S----------------

Organism: NCBI:txid256318

Sequence (479 aa):
MSIALRVVVALDSFKGSIDAADATRAFGAGWSAVRPEDHLDLLPMADGGEGTLAVLESAASASRRVPIRVTGPDGRPADTAWLLCADGTAVVEMSGTSGLPLMREPDPIGATSTGLGEALRAAALSPDVRRLVVGLGGSACTDGGAGALAALGARPIDVPGRPEGLDLSDLVAPPPGGVICLVDVTAPLLGPFGAARQFAPQKGADAEQVLALEASLTRWVARLGGDPAQPGSGAAGGTAYGLVSGWGAELAAGSTTLADAIGLPEAIRSADLVVTGEGRYDSQSAQGKVVGHVLGLARDCGTRSLVVAGTAEGDLAAGVLQLAELAGGADAAMAQPARWLERPWPSPRAGWSARAGRQPARSRGRPDRADYSAARPHSSRFQKGPWTGLMLNGPPTFSLHSSTLGRIWRGKEGTASAMSWSASWEAAIRLASSTSVSTLSSRSSSPGTFARAKLMPELPFASVGMFLESKLALSAGSG